Protein AF-A2FGH6-F1 (afdb_monomer)

Mean predicted aligned error: 5.06 Å

Organism: Trichomonas vaginalis (strain ATCC PRA-98 / G3) (NCBI:txid412133)

Sequence (377 aa):
MPTLTSITFSKGSKLSSLEFNAFIWDNLIEFTIPESISTLSGVAFCSNTNMQNIHVDPMNQYLWDDTKAVYNKDKTIIYYCASACGESYTILDTVTMINQGCFIHSNLKNIIIPPSVTSIGSYAFYYCRKLKQINLPPNITVLRKLAFHGSGLTSIEIPNKVTILEVGVFQNCNNLINIVLPENISDIGGNALPSIPNLNLTLSSKSLYIDKQLIIYANNNKTISQFLGQDYDIVIPYAVTRIRMQAFLNKIKISSVTFDGDSQLQYIEYGAFSGCTNLSKFSFGNHIIEIGTSAFENAILNSEIAFPATLTKISNTAFKNCKKIPSISFSSSSSLQILDSAFENCISITSIIFITNTETTLGSSCFSNLKLFKTSE

Structure (mmCIF, N/CA/C/O backbone):
data_AF-A2FGH6-F1
#
_entry.id   AF-A2FGH6-F1
#
loop_
_atom_site.group_PDB
_atom_site.id
_atom_site.type_symbol
_atom_site.label_atom_id
_atom_site.label_alt_id
_atom_site.label_comp_id
_atom_site.label_asym_id
_atom_site.label_entity_id
_atom_site.label_seq_id
_atom_site.pdbx_PDB_ins_code
_atom_site.Cartn_x
_atom_site.Cartn_y
_atom_site.Cartn_z
_atom_site.occupancy
_atom_site.B_iso_or_equiv
_atom_site.auth_seq_id
_atom_site.auth_comp_id
_atom_site.auth_asym_id
_atom_site.auth_atom_id
_atom_site.pdbx_PDB_model_num
ATOM 1 N N . MET A 1 1 ? 18.444 4.161 24.854 1.00 53.09 1 MET A N 1
ATOM 2 C CA . MET A 1 1 ? 17.118 3.550 25.083 1.00 53.09 1 MET A CA 1
ATOM 3 C C . MET A 1 1 ? 16.123 4.679 25.267 1.00 53.09 1 MET A C 1
ATOM 5 O O . MET A 1 1 ? 16.509 5.636 25.929 1.00 53.09 1 MET A O 1
ATOM 9 N N . PRO A 1 2 ? 14.913 4.615 24.693 1.00 66.25 2 PRO A N 1
ATOM 10 C CA . PRO A 1 2 ? 13.856 5.559 25.043 1.00 66.25 2 PRO A CA 1
ATOM 11 C C . PRO A 1 2 ? 13.523 5.407 26.533 1.00 66.25 2 PRO A C 1
ATOM 13 O O . PRO A 1 2 ? 13.260 4.302 27.006 1.00 66.25 2 PRO A O 1
ATOM 16 N N . THR A 1 3 ? 13.623 6.502 27.286 1.00 79.06 3 THR A N 1
ATOM 17 C CA . THR A 1 3 ? 13.427 6.530 28.747 1.00 79.06 3 THR A CA 1
ATOM 18 C C . THR A 1 3 ? 12.118 7.191 29.160 1.00 79.06 3 THR A C 1
ATOM 20 O O . THR A 1 3 ? 11.756 7.125 30.330 1.00 79.06 3 THR A O 1
ATOM 23 N N . LEU A 1 4 ? 11.415 7.841 28.230 1.00 82.88 4 LEU A N 1
ATOM 24 C CA . LEU A 1 4 ? 10.173 8.543 28.517 1.00 82.88 4 LEU A CA 1
ATOM 25 C C . LEU A 1 4 ? 9.034 7.536 28.708 1.00 82.88 4 LEU A C 1
ATOM 27 O O . LEU A 1 4 ? 8.682 6.812 27.779 1.00 82.88 4 LEU A O 1
ATOM 31 N N . THR A 1 5 ? 8.488 7.485 29.923 1.00 82.69 5 THR A N 1
ATOM 32 C CA . THR A 1 5 ? 7.446 6.524 30.326 1.00 82.69 5 THR A CA 1
ATOM 33 C C . THR A 1 5 ? 6.085 7.165 30.585 1.00 82.69 5 THR A C 1
ATOM 35 O O . THR A 1 5 ? 5.079 6.460 30.553 1.00 82.69 5 THR A O 1
ATOM 38 N N . SER A 1 6 ? 6.025 8.475 30.828 1.00 81.31 6 SER A N 1
ATOM 39 C CA . SER A 1 6 ? 4.778 9.205 31.079 1.00 81.31 6 SER A CA 1
ATOM 40 C C . SER A 1 6 ? 4.897 10.672 30.679 1.00 81.31 6 SER A C 1
ATOM 42 O O . SER A 1 6 ? 5.952 11.280 30.876 1.00 81.31 6 SER A O 1
ATOM 44 N N . ILE A 1 7 ? 3.802 11.254 30.192 1.00 83.00 7 ILE A N 1
ATOM 45 C CA . ILE A 1 7 ? 3.682 12.689 29.909 1.00 83.00 7 ILE A CA 1
ATOM 46 C C . ILE A 1 7 ? 2.367 13.191 30.499 1.00 83.00 7 ILE A C 1
ATOM 48 O O . ILE A 1 7 ? 1.303 12.632 30.227 1.00 83.00 7 ILE A O 1
ATOM 52 N N . THR A 1 8 ? 2.457 14.286 31.251 1.00 79.50 8 THR A N 1
ATOM 53 C CA . THR A 1 8 ? 1.306 14.991 31.817 1.00 79.50 8 THR A CA 1
ATOM 54 C C . THR A 1 8 ? 1.429 16.470 31.489 1.00 79.50 8 THR A C 1
ATOM 56 O O . THR A 1 8 ? 2.475 17.080 31.712 1.00 79.50 8 THR A O 1
ATOM 59 N N . PHE A 1 9 ? 0.358 17.060 30.970 1.00 82.50 9 PHE A N 1
ATOM 60 C CA . PHE A 1 9 ? 0.286 18.493 30.704 1.00 82.50 9 PHE A CA 1
ATOM 61 C C . PHE A 1 9 ? -0.337 19.214 31.899 1.00 82.50 9 PHE A C 1
ATOM 63 O O . PHE A 1 9 ? -1.269 18.708 32.520 1.00 82.50 9 PHE A O 1
ATOM 70 N N . SER A 1 10 ? 0.168 20.403 32.228 1.00 80.88 10 SER A N 1
ATOM 71 C CA . SER A 1 10 ? -0.438 21.240 33.262 1.00 80.88 10 SER A CA 1
ATOM 72 C C . SER A 1 10 ? -1.794 21.793 32.810 1.00 80.88 10 SER A C 1
ATOM 74 O O . SER A 1 10 ? -2.047 21.992 31.618 1.00 80.88 10 SER A O 1
ATOM 76 N N . LYS A 1 11 ? -2.662 22.084 33.785 1.00 81.31 11 LYS A N 1
ATOM 77 C CA . LYS A 1 11 ? -3.951 22.748 33.558 1.00 81.31 11 LYS A CA 1
ATOM 78 C C . LYS A 1 11 ? -3.754 24.070 32.801 1.00 81.31 11 LYS A C 1
ATOM 80 O O . LYS A 1 11 ? -2.843 24.831 33.135 1.00 81.31 11 LYS A O 1
ATOM 85 N N . GLY A 1 12 ? -4.593 24.351 31.802 1.00 79.19 12 GLY A N 1
ATOM 86 C CA . GLY A 1 12 ? -4.446 25.515 30.923 1.00 79.19 12 GLY A CA 1
ATOM 87 C C . GLY A 1 12 ? -3.444 25.335 29.774 1.00 79.19 12 GLY A C 1
ATOM 88 O O . GLY A 1 12 ? -3.091 26.319 29.118 1.00 79.19 12 GLY A O 1
ATOM 89 N N . SER A 1 13 ? -2.964 24.109 29.519 1.00 83.06 13 SER A N 1
ATOM 90 C CA . SER A 1 13 ? -2.107 23.804 28.366 1.00 83.06 13 SER A CA 1
ATOM 91 C C . SER A 1 13 ? -2.770 24.210 27.045 1.00 83.06 13 SER A C 1
ATOM 93 O O . SER A 1 13 ? -3.921 23.872 26.768 1.00 83.06 13 SER A O 1
ATOM 95 N N . LYS A 1 14 ? -2.009 24.896 26.184 1.00 82.56 14 LYS A N 1
ATOM 96 C CA . LYS A 1 14 ? -2.458 25.359 24.859 1.00 82.56 14 LYS A CA 1
ATOM 97 C C . LYS A 1 14 ? -2.180 24.359 23.730 1.00 82.56 14 LYS A C 1
ATOM 99 O O . LYS A 1 14 ? -2.175 24.752 22.566 1.00 82.56 14 LYS A O 1
ATOM 104 N N . LEU A 1 15 ? -1.898 23.096 24.054 1.00 81.25 15 LEU A N 1
ATOM 105 C CA . LEU A 1 15 ? -1.662 22.064 23.047 1.00 81.25 15 LEU A CA 1
ATOM 106 C C . LEU A 1 15 ? -2.934 21.842 22.211 1.00 81.25 15 LEU A C 1
ATOM 108 O O . LEU A 1 15 ? -3.929 21.335 22.713 1.00 81.25 15 LEU A O 1
ATOM 112 N N . SER A 1 16 ? -2.904 22.229 20.938 1.00 77.38 16 SER A N 1
ATOM 113 C CA . SER A 1 16 ? -4.087 22.205 20.067 1.00 77.38 16 SER A CA 1
ATOM 114 C C . SER A 1 16 ? -4.205 20.954 19.202 1.00 77.38 16 SER A C 1
ATOM 116 O O . SER A 1 16 ? -5.299 20.637 18.741 1.00 77.38 16 SER A O 1
ATOM 118 N N . SER A 1 17 ? -3.102 20.242 18.961 1.00 74.50 17 SER A N 1
ATOM 119 C CA . SER A 1 17 ? -3.110 19.020 18.163 1.00 74.50 17 SER A CA 1
ATOM 120 C C . SER A 1 17 ? -2.019 18.040 18.596 1.00 74.50 17 SER A C 1
ATOM 122 O O . SER A 1 17 ? -0.959 18.419 19.094 1.00 74.50 17 SER A O 1
ATOM 124 N N . LEU A 1 18 ? -2.312 16.752 18.410 1.00 80.06 18 LEU A N 1
ATOM 125 C CA . LEU A 1 18 ? -1.347 15.658 18.452 1.00 80.06 18 LEU A CA 1
ATOM 126 C C . LEU A 1 18 ? -1.250 15.078 17.043 1.00 80.06 18 LEU A C 1
ATOM 128 O O . LEU A 1 18 ? -2.056 14.237 16.638 1.00 80.06 18 LEU A O 1
ATOM 132 N N . GLU A 1 19 ? -0.302 15.614 16.282 1.00 73.19 19 GLU A N 1
ATOM 133 C CA . GLU A 1 19 ? -0.106 15.284 14.872 1.00 73.19 19 GLU A CA 1
ATOM 134 C C . GLU A 1 19 ? 0.919 14.160 14.677 1.00 73.19 19 GLU A C 1
ATOM 136 O O . GLU A 1 19 ? 1.386 13.512 15.617 1.00 73.19 19 GLU A O 1
ATOM 141 N N . PHE A 1 20 ? 1.208 13.874 13.411 1.00 74.50 20 PHE A N 1
ATOM 142 C CA . PHE A 1 20 ? 1.949 12.704 12.967 1.00 74.50 20 PHE A CA 1
ATOM 143 C C . PHE A 1 20 ? 3.294 12.541 13.702 1.00 74.50 20 PHE A C 1
ATOM 145 O O . PHE A 1 20 ? 4.128 13.442 13.685 1.00 74.50 20 PHE A O 1
ATOM 152 N N . ASN A 1 21 ? 3.517 11.360 14.293 1.00 74.19 21 ASN A N 1
ATOM 153 C CA . ASN A 1 21 ? 4.770 10.941 14.939 1.00 74.19 21 ASN A CA 1
ATOM 154 C C . ASN A 1 21 ? 5.248 11.778 16.147 1.00 74.19 21 ASN A C 1
ATOM 156 O O . ASN A 1 21 ? 6.428 11.699 16.485 1.00 74.19 21 ASN A O 1
ATOM 160 N N . ALA A 1 22 ? 4.370 12.533 16.819 1.00 78.06 22 ALA A N 1
ATOM 161 C CA . ALA A 1 22 ? 4.748 13.378 17.961 1.00 78.06 22 ALA A CA 1
ATOM 162 C C . ALA A 1 22 ? 5.507 12.637 19.087 1.00 78.06 22 ALA A C 1
ATOM 164 O O . ALA A 1 22 ? 6.415 13.216 19.676 1.00 78.06 22 ALA A O 1
ATOM 165 N N . PHE A 1 23 ? 5.172 11.368 19.348 1.00 81.06 23 PHE A N 1
ATOM 166 C CA . PHE A 1 23 ? 5.801 10.522 20.374 1.00 81.06 23 PHE A CA 1
ATOM 167 C C . PHE A 1 23 ? 6.309 9.196 19.792 1.00 81.06 23 PHE A C 1
ATOM 169 O O . PHE A 1 23 ? 6.145 8.129 20.387 1.00 81.06 23 PHE A O 1
ATOM 176 N N . ILE A 1 24 ? 6.848 9.216 18.567 1.00 79.12 24 ILE A N 1
ATOM 177 C CA . ILE A 1 24 ? 7.335 7.995 17.916 1.00 79.12 24 ILE A CA 1
ATOM 178 C C . ILE A 1 24 ? 8.542 7.398 18.658 1.00 79.12 24 ILE A C 1
ATOM 180 O O . ILE A 1 24 ? 9.457 8.114 19.046 1.00 79.12 24 ILE A O 1
ATOM 184 N N . TRP A 1 25 ? 8.569 6.068 18.798 1.00 76.56 25 TRP A N 1
ATOM 185 C CA . TRP A 1 25 ? 9.659 5.304 19.442 1.00 76.56 25 TRP A CA 1
ATOM 186 C C . TRP A 1 25 ? 9.885 5.577 20.935 1.00 76.56 25 TRP A C 1
ATOM 188 O O . TRP A 1 25 ? 10.891 5.121 21.485 1.00 76.56 25 TRP A O 1
ATOM 198 N N . ASP A 1 26 ? 8.949 6.246 21.601 1.00 82.12 26 ASP A N 1
ATOM 199 C CA . ASP A 1 26 ? 8.957 6.357 23.054 1.00 82.12 26 ASP A CA 1
ATOM 200 C C . ASP A 1 26 ? 8.544 5.040 23.736 1.00 82.12 26 ASP A C 1
ATOM 202 O O . ASP A 1 26 ? 8.108 4.069 23.106 1.00 82.12 26 ASP A O 1
ATOM 206 N N . ASN A 1 27 ? 8.731 4.988 25.056 1.00 85.62 27 ASN A N 1
ATOM 207 C CA . ASN A 1 27 ? 8.396 3.837 25.889 1.00 85.62 27 ASN A CA 1
ATOM 208 C C . ASN A 1 27 ? 7.257 4.170 26.861 1.00 85.62 27 ASN A C 1
ATOM 210 O O . ASN A 1 27 ? 7.290 3.770 28.029 1.00 85.62 27 ASN A O 1
ATOM 214 N N . LEU A 1 28 ? 6.277 4.948 26.388 1.00 90.19 28 LEU A N 1
ATOM 215 C CA . LEU A 1 28 ? 5.174 5.413 27.218 1.00 90.19 28 LEU A CA 1
ATOM 216 C C . LEU A 1 28 ? 4.384 4.225 27.767 1.00 90.19 28 LEU A C 1
ATOM 218 O O . LEU A 1 28 ? 3.996 3.324 27.023 1.00 90.19 28 LEU A O 1
ATOM 222 N N . ILE A 1 29 ? 4.142 4.256 29.072 1.00 92.50 29 ILE A N 1
ATOM 223 C CA . ILE A 1 29 ? 3.276 3.330 29.806 1.00 92.50 29 ILE A CA 1
ATOM 224 C C . ILE A 1 29 ? 1.898 3.972 29.989 1.00 92.50 29 ILE A C 1
ATOM 226 O O . ILE A 1 29 ? 0.882 3.286 29.907 1.00 92.50 29 ILE A O 1
ATOM 230 N N . GLU A 1 30 ? 1.864 5.290 30.177 1.00 92.88 30 GLU A N 1
ATOM 231 C CA . GLU A 1 30 ? 0.652 6.073 30.397 1.00 92.88 30 GLU A CA 1
ATOM 232 C C . GLU A 1 30 ? 0.761 7.451 29.732 1.00 92.88 30 GLU A C 1
ATOM 234 O O . GLU A 1 30 ? 1.854 8.014 29.611 1.00 92.88 30 GLU A O 1
ATOM 239 N N . PHE A 1 31 ? -0.372 7.998 29.290 1.00 92.62 31 PHE A N 1
ATOM 240 C CA . PHE A 1 31 ? -0.453 9.339 28.714 1.00 92.62 31 PHE A CA 1
ATOM 241 C C . PHE A 1 31 ? -1.785 10.001 29.071 1.00 92.62 31 PHE A C 1
ATOM 243 O O . PHE A 1 31 ? -2.838 9.383 28.909 1.00 92.62 31 PHE A O 1
ATOM 250 N N . THR A 1 32 ? -1.747 11.270 29.485 1.00 93.00 32 THR A N 1
ATOM 251 C CA . THR A 1 32 ? -2.959 12.063 29.746 1.00 93.00 32 THR A CA 1
ATOM 252 C C . THR A 1 32 ? -3.140 13.135 28.679 1.00 93.00 32 THR A C 1
ATOM 254 O O . THR A 1 32 ? -2.320 14.043 28.532 1.00 93.00 32 THR A O 1
ATOM 257 N N . ILE A 1 33 ? -4.246 13.048 27.945 1.00 92.69 33 ILE A N 1
ATOM 258 C CA . ILE A 1 33 ? -4.660 14.011 26.928 1.00 92.69 33 ILE A CA 1
ATOM 259 C C . ILE A 1 33 ? -5.207 15.268 27.617 1.00 92.69 33 ILE A C 1
ATOM 261 O O . ILE A 1 33 ? -6.156 15.155 28.395 1.00 92.69 33 ILE A O 1
ATOM 265 N N . PRO A 1 34 ? -4.667 16.466 27.324 1.00 92.94 34 PRO A N 1
ATOM 266 C CA . PRO A 1 34 ? -5.112 17.701 27.963 1.00 92.94 34 PRO A CA 1
ATOM 267 C C . PRO A 1 34 ? -6.499 18.157 27.492 1.00 92.94 34 PRO A C 1
ATOM 269 O O . PRO A 1 34 ? -7.007 17.736 26.451 1.00 92.94 34 PRO A O 1
ATOM 272 N N . GLU A 1 35 ? -7.090 19.086 28.247 1.00 92.75 35 GLU A N 1
ATOM 273 C CA . GLU A 1 35 ? -8.432 19.647 28.019 1.00 92.75 35 GLU A CA 1
ATOM 274 C C . GLU A 1 35 ? -8.643 20.287 26.632 1.00 92.75 35 GLU A C 1
ATOM 276 O O . GLU A 1 35 ? -9.764 20.312 26.124 1.00 92.75 35 GLU A O 1
ATOM 281 N N . SER A 1 36 ? -7.572 20.790 26.013 1.00 91.38 36 SER A N 1
ATOM 282 C CA . SER A 1 36 ? -7.586 21.554 24.758 1.00 91.38 36 SER A CA 1
ATOM 283 C C . SER A 1 36 ? -7.594 20.699 23.488 1.00 91.38 36 SER A C 1
ATOM 285 O O . SER A 1 36 ? -7.905 21.213 22.412 1.00 91.38 36 SER A O 1
ATOM 287 N N . ILE A 1 37 ? -7.298 19.402 23.592 1.00 91.62 37 ILE A N 1
ATOM 288 C CA . ILE A 1 37 ? -7.253 18.500 22.438 1.00 91.62 37 ILE A CA 1
ATOM 289 C C . ILE A 1 37 ? -8.667 18.067 22.053 1.00 91.62 37 ILE A C 1
ATOM 291 O O . ILE A 1 37 ? -9.361 17.410 22.828 1.00 91.62 37 ILE A O 1
ATOM 295 N N . SER A 1 38 ? -9.072 18.397 20.827 1.00 90.38 38 SER A N 1
ATOM 296 C CA . SER A 1 38 ? -10.382 18.031 20.279 1.00 90.38 38 SER A CA 1
ATOM 297 C C . SER A 1 38 ? -10.363 16.774 19.411 1.00 90.38 38 SER A C 1
ATOM 299 O O . SER A 1 38 ? -11.385 16.109 19.260 1.00 90.38 38 SER A O 1
ATOM 301 N N . THR A 1 39 ? -9.206 16.435 18.841 1.00 86.69 39 THR A N 1
ATOM 302 C CA . THR A 1 39 ? -8.999 15.252 17.998 1.00 86.69 39 THR A CA 1
ATOM 303 C C . THR A 1 39 ? -7.572 14.740 18.157 1.00 86.69 39 THR A C 1
ATOM 305 O O . THR A 1 39 ? -6.676 15.480 18.558 1.00 86.69 39 THR A O 1
ATOM 308 N N . LEU A 1 40 ? -7.343 13.475 17.819 1.00 89.44 40 LEU A N 1
ATOM 309 C CA . LEU A 1 40 ? -6.005 12.891 17.777 1.00 89.44 40 LEU A CA 1
ATOM 310 C C . LEU A 1 40 ? -5.913 11.868 16.645 1.00 89.44 40 LEU A C 1
ATOM 312 O O . LEU A 1 40 ? -6.929 11.380 16.155 1.00 89.44 40 LEU A O 1
ATOM 316 N N . SER A 1 41 ? -4.699 11.522 16.236 1.00 90.00 41 SER A N 1
ATOM 317 C CA . SER A 1 41 ? -4.462 10.388 15.344 1.00 90.00 41 SER A CA 1
ATOM 318 C C . SER A 1 41 ? -3.586 9.372 16.058 1.00 90.00 41 SER A C 1
ATOM 320 O O . SER A 1 41 ? -2.578 9.745 16.657 1.00 90.00 41 SER A O 1
ATOM 322 N N . GLY A 1 42 ? -3.933 8.085 15.995 1.00 87.56 42 GLY A N 1
ATOM 323 C CA . GLY A 1 42 ? -3.182 7.045 16.703 1.00 87.56 42 GLY A CA 1
ATOM 324 C C . GLY A 1 42 ? -1.725 6.926 16.238 1.00 87.56 42 GLY A C 1
ATOM 325 O O . GLY A 1 42 ? -0.860 6.501 16.998 1.00 87.56 42 GLY A O 1
ATOM 326 N N . VAL A 1 43 ? -1.409 7.403 15.028 1.00 90.94 43 VAL A N 1
ATOM 327 C CA . VAL A 1 43 ? -0.024 7.509 14.527 1.00 90.94 43 VAL A CA 1
ATOM 328 C C . VAL A 1 43 ? 0.846 8.485 15.326 1.00 90.94 43 VAL A C 1
ATOM 330 O O . VAL A 1 43 ? 2.067 8.361 15.263 1.00 90.94 43 VAL A O 1
ATOM 333 N N . ALA A 1 44 ? 0.271 9.390 16.126 1.00 90.06 44 ALA A N 1
ATOM 334 C CA . ALA A 1 44 ? 1.035 10.195 17.086 1.00 90.06 44 ALA A CA 1
ATOM 335 C C . ALA A 1 44 ? 1.798 9.319 18.098 1.00 90.06 44 ALA A C 1
ATOM 337 O O . ALA A 1 44 ? 2.870 9.705 18.556 1.00 90.06 44 ALA A O 1
ATOM 338 N N . PHE A 1 45 ? 1.284 8.116 18.380 1.00 91.00 45 PHE A N 1
ATOM 339 C CA . PHE A 1 45 ? 1.859 7.141 19.309 1.00 91.00 45 PHE A CA 1
ATOM 340 C C . PHE A 1 45 ? 2.528 5.956 18.597 1.00 91.00 45 PHE A C 1
ATOM 342 O O . PHE A 1 45 ? 2.767 4.915 19.215 1.00 91.00 45 PHE A O 1
ATOM 349 N N . CYS A 1 46 ? 2.842 6.079 17.303 1.00 89.12 46 CYS A N 1
ATOM 350 C CA . CYS A 1 46 ? 3.470 5.006 16.536 1.00 89.12 46 CYS A CA 1
ATOM 351 C C . CYS A 1 46 ? 4.718 4.450 17.251 1.00 89.12 46 CYS A C 1
ATOM 353 O O . CYS A 1 46 ? 5.537 5.182 17.793 1.00 89.12 46 CYS A O 1
ATOM 355 N N . SER A 1 47 ? 4.882 3.129 17.234 1.00 88.69 47 SER A N 1
ATOM 356 C CA . SER A 1 47 ? 5.959 2.399 17.916 1.00 88.69 47 SER A CA 1
ATOM 357 C C . SER A 1 47 ? 6.004 2.487 19.454 1.00 88.69 47 SER A C 1
ATOM 359 O O . SER A 1 47 ? 6.920 1.909 20.032 1.00 88.69 47 SER A O 1
ATOM 361 N N . ASN A 1 48 ? 5.018 3.087 20.138 1.00 89.62 48 ASN A N 1
ATOM 362 C CA . ASN A 1 48 ? 4.854 2.894 21.586 1.00 89.62 48 ASN A CA 1
ATOM 363 C C . ASN A 1 48 ? 4.216 1.528 21.835 1.00 89.62 48 ASN A C 1
ATOM 365 O O . ASN A 1 48 ? 3.009 1.377 21.676 1.00 89.62 48 ASN A O 1
ATOM 369 N N . THR A 1 49 ? 4.992 0.517 22.217 1.00 92.06 49 THR A N 1
ATOM 370 C CA . THR A 1 49 ? 4.493 -0.868 22.367 1.00 92.06 49 THR A CA 1
ATOM 371 C C . THR A 1 49 ? 4.096 -1.252 23.794 1.00 92.06 49 THR A C 1
ATOM 373 O O . THR A 1 49 ? 3.656 -2.382 24.009 1.00 92.06 49 THR A O 1
ATOM 376 N N . ASN A 1 50 ? 4.285 -0.348 24.762 1.00 93.56 50 ASN A N 1
ATOM 377 C CA . ASN A 1 50 ? 4.129 -0.615 26.196 1.00 93.56 50 ASN A CA 1
ATOM 378 C C . ASN A 1 50 ? 3.047 0.239 26.876 1.00 93.56 50 ASN A C 1
ATOM 380 O O . ASN A 1 50 ? 2.912 0.168 28.095 1.00 93.56 50 ASN A O 1
ATOM 384 N N . MET A 1 51 ? 2.263 1.008 26.111 1.00 94.44 51 MET A N 1
ATOM 385 C CA . MET A 1 51 ? 1.251 1.903 26.671 1.00 94.44 51 MET A CA 1
ATOM 386 C C . MET A 1 51 ? 0.081 1.085 27.207 1.00 94.44 51 MET A C 1
ATOM 388 O O . MET A 1 51 ? -0.616 0.430 26.438 1.00 94.44 51 MET A O 1
ATOM 392 N N . GLN A 1 52 ? -0.118 1.098 28.518 1.00 95.38 52 GLN A N 1
ATOM 393 C CA . GLN A 1 52 ? -1.158 0.336 29.209 1.00 95.38 52 GLN A CA 1
ATOM 394 C C . GLN A 1 52 ? -2.430 1.163 29.364 1.00 95.38 52 GLN A C 1
ATOM 396 O O . GLN A 1 52 ? -3.521 0.652 29.103 1.00 95.38 52 GLN A O 1
ATOM 401 N N . ASN A 1 53 ? -2.261 2.440 29.716 1.00 94.75 53 ASN A N 1
ATOM 402 C CA . ASN A 1 53 ? -3.351 3.360 29.999 1.00 94.75 53 ASN A CA 1
ATOM 403 C C . ASN A 1 53 ? -3.259 4.600 29.113 1.00 94.75 53 ASN A C 1
ATOM 405 O O . ASN A 1 53 ? -2.170 5.087 28.792 1.00 94.75 53 ASN A O 1
ATOM 409 N N . ILE A 1 54 ? -4.415 5.139 28.756 1.00 94.69 54 ILE A N 1
ATOM 410 C CA . ILE A 1 54 ? -4.532 6.476 28.193 1.00 94.69 54 ILE A CA 1
ATOM 411 C C . ILE A 1 54 ? -5.740 7.160 28.818 1.00 94.69 54 ILE A C 1
ATOM 413 O O . ILE A 1 54 ? -6.830 6.595 28.866 1.00 94.69 54 ILE A O 1
ATOM 417 N N . HIS A 1 55 ? -5.520 8.376 29.298 1.00 95.25 55 HIS A N 1
ATOM 418 C CA . HIS A 1 55 ? -6.509 9.155 30.021 1.00 95.25 55 HIS A CA 1
ATOM 419 C C . HIS A 1 55 ? -6.836 10.435 29.273 1.00 95.25 55 HIS A C 1
ATOM 421 O O . HIS A 1 55 ? -5.985 11.012 28.595 1.00 95.25 55 HIS A O 1
ATOM 427 N N . VAL A 1 56 ? -8.062 10.908 29.423 1.00 95.25 56 VAL A N 1
ATOM 428 C CA . VAL A 1 56 ? -8.503 12.222 28.978 1.00 95.25 56 VAL A CA 1
ATOM 429 C C . VAL A 1 56 ? -8.744 13.077 30.214 1.00 95.25 56 VAL A C 1
ATOM 431 O O . VAL A 1 56 ? -9.386 12.643 31.170 1.00 95.25 56 VAL A O 1
ATOM 434 N N . ASP A 1 57 ? -8.225 14.306 30.204 1.00 93.94 57 ASP A N 1
ATOM 435 C CA . ASP A 1 57 ? -8.477 15.267 31.275 1.00 93.94 57 ASP A CA 1
ATOM 436 C C . ASP A 1 57 ? -9.999 15.425 31.500 1.00 93.94 57 ASP A C 1
ATOM 438 O O . ASP A 1 57 ? -10.734 15.635 30.528 1.00 93.94 57 ASP A O 1
ATOM 442 N N . PRO A 1 58 ? -10.503 15.358 32.748 1.00 92.75 58 PRO A N 1
ATOM 443 C CA . PRO A 1 58 ? -11.931 15.501 33.037 1.00 92.75 58 PRO A CA 1
ATOM 444 C C . PRO A 1 58 ? -12.567 16.796 32.509 1.00 92.75 58 PRO A C 1
ATOM 446 O O . PRO A 1 58 ? -13.778 16.832 32.284 1.00 92.75 58 PRO A O 1
ATOM 449 N N . MET A 1 59 ? -11.776 17.857 32.308 1.00 92.75 59 MET A N 1
ATOM 450 C CA . MET A 1 59 ? -12.225 19.132 31.742 1.00 92.75 59 MET A CA 1
ATOM 451 C C . MET A 1 59 ? -12.265 19.142 30.206 1.00 92.75 59 MET A C 1
ATOM 453 O O . MET A 1 59 ? -12.801 20.085 29.620 1.00 92.75 59 MET A O 1
ATOM 457 N N . ASN A 1 60 ? -11.755 18.106 29.533 1.00 94.12 60 ASN A N 1
ATOM 458 C CA . ASN A 1 60 ? -11.834 17.991 28.081 1.00 94.12 60 ASN A CA 1
ATOM 459 C C . ASN A 1 60 ? -13.303 17.875 27.634 1.00 94.12 60 ASN A C 1
ATOM 461 O O . ASN A 1 60 ? -14.031 16.968 28.049 1.00 94.12 60 ASN A O 1
ATOM 465 N N . GLN A 1 61 ? -13.743 18.788 26.768 1.00 94.94 61 GLN A N 1
ATOM 466 C CA . GLN A 1 61 ? -15.134 18.865 26.302 1.00 94.94 61 GLN A CA 1
ATOM 467 C C . GLN A 1 61 ? -15.418 18.014 25.056 1.00 94.94 61 GLN A C 1
ATOM 469 O O . GLN A 1 61 ? -16.578 17.822 24.707 1.00 94.94 61 GLN A O 1
ATOM 474 N N . TYR A 1 62 ? -14.388 17.467 24.408 1.00 95.25 62 TYR A N 1
ATOM 475 C CA . TYR A 1 62 ? -14.488 16.801 23.104 1.00 95.25 62 TYR A CA 1
ATOM 476 C C . TYR A 1 62 ? -14.298 15.288 23.186 1.00 95.25 62 TYR A C 1
ATOM 478 O O . TYR A 1 62 ? -14.936 14.535 22.446 1.00 95.25 62 TYR A O 1
ATOM 486 N N . LEU A 1 63 ? -13.432 14.847 24.096 1.00 96.56 63 LEU A N 1
ATOM 487 C CA . LEU A 1 63 ? -12.973 13.471 24.197 1.00 96.56 63 LEU A CA 1
ATOM 488 C C . LEU A 1 63 ? -13.400 12.822 25.512 1.00 96.56 63 LEU A C 1
ATOM 490 O O . LEU A 1 63 ? -13.706 13.481 26.509 1.00 96.56 63 LEU A O 1
ATOM 494 N N . TRP A 1 64 ? -13.434 11.500 25.502 1.00 97.38 64 TRP A N 1
ATOM 495 C CA . TRP A 1 64 ? -13.708 10.659 26.658 1.00 97.38 64 TRP A CA 1
ATOM 496 C C . TRP A 1 64 ? -12.867 9.391 26.548 1.00 97.38 64 TRP A C 1
ATOM 498 O O . TRP A 1 64 ? -12.707 8.877 25.444 1.00 97.38 64 TRP A O 1
ATOM 508 N N . ASP A 1 65 ? -12.349 8.876 27.656 1.00 97.69 65 ASP A N 1
ATOM 509 C CA . ASP A 1 65 ? -11.657 7.589 27.690 1.00 97.69 65 ASP A CA 1
ATOM 510 C C . ASP A 1 65 ? -12.347 6.570 28.597 1.00 97.69 65 ASP A C 1
ATOM 512 O O . ASP A 1 65 ? -13.075 6.916 29.527 1.00 97.69 65 ASP A O 1
ATOM 516 N N . ASP A 1 66 ? -12.069 5.297 28.332 1.00 96.94 66 ASP A N 1
ATOM 517 C CA . ASP A 1 66 ? -12.394 4.173 29.212 1.00 96.94 66 ASP A CA 1
ATOM 518 C C . ASP A 1 66 ? -11.147 3.633 29.940 1.00 96.94 66 ASP A C 1
ATOM 520 O O . ASP A 1 66 ? -11.086 2.445 30.265 1.00 96.94 66 ASP A O 1
ATOM 524 N N . THR A 1 67 ? -10.132 4.482 30.163 1.00 93.81 67 THR A N 1
ATOM 525 C CA . THR A 1 67 ? -8.763 4.151 30.615 1.00 93.81 67 THR A CA 1
ATOM 526 C C . THR A 1 67 ? -7.891 3.427 29.585 1.00 93.81 67 THR A C 1
ATOM 528 O O . THR A 1 67 ? -6.664 3.509 29.650 1.00 93.81 67 THR A O 1
ATOM 531 N N . LYS A 1 68 ? -8.478 2.723 28.613 1.00 97.12 68 LYS A N 1
ATOM 532 C CA . LYS A 1 68 ? -7.735 1.941 27.610 1.00 97.12 68 LYS A CA 1
ATOM 533 C C . LYS A 1 68 ? -7.763 2.570 26.232 1.00 97.12 68 LYS A C 1
ATOM 535 O O . LYS A 1 68 ? -6.836 2.364 25.450 1.00 97.12 68 LYS A O 1
ATOM 540 N N . ALA A 1 69 ? -8.824 3.283 25.902 1.00 98.00 69 ALA A N 1
ATOM 541 C CA . ALA A 1 69 ? -9.019 3.904 24.615 1.00 98.00 69 ALA A CA 1
ATOM 542 C C . ALA A 1 69 ? -9.746 5.234 24.740 1.00 98.00 69 ALA A C 1
ATOM 544 O O . ALA A 1 69 ? -10.485 5.483 25.688 1.00 98.00 69 ALA A O 1
ATOM 545 N N . VAL A 1 70 ? -9.543 6.064 23.727 1.00 97.94 70 VAL A N 1
ATOM 546 C CA . VAL A 1 70 ? -10.053 7.424 23.631 1.00 97.94 70 VAL A CA 1
ATOM 547 C C . VAL A 1 70 ? -11.087 7.494 22.526 1.00 97.94 70 VAL A C 1
ATOM 549 O O . VAL A 1 70 ? -10.859 7.041 21.403 1.00 97.94 70 VAL A O 1
ATOM 552 N N . TYR A 1 71 ? -12.202 8.126 22.844 1.00 98.25 71 TYR A N 1
ATOM 553 C CA . TYR A 1 71 ? -13.369 8.323 22.006 1.00 98.25 71 TYR A CA 1
ATOM 554 C C . TYR A 1 71 ? -13.717 9.811 21.926 1.00 98.25 71 TYR A C 1
ATOM 556 O O . TYR A 1 71 ? -13.265 10.603 22.754 1.00 98.25 71 TYR A O 1
ATOM 564 N N . ASN A 1 72 ? -14.569 10.203 20.976 1.00 97.44 72 ASN A N 1
ATOM 565 C CA . ASN A 1 72 ? -15.329 11.449 21.136 1.00 97.44 72 ASN A CA 1
ATOM 566 C C . ASN A 1 72 ? -16.385 11.307 22.253 1.00 97.44 72 ASN A C 1
ATOM 568 O O . ASN A 1 72 ? -16.751 10.191 22.627 1.00 97.44 72 ASN A O 1
ATOM 572 N N . LYS A 1 73 ? -16.919 12.426 22.765 1.00 96.19 73 LYS A N 1
ATOM 573 C CA . LYS A 1 73 ? -17.957 12.421 23.821 1.00 96.19 73 LYS A CA 1
ATOM 574 C C . LYS A 1 73 ? -19.179 11.563 23.488 1.00 96.19 73 LYS A C 1
ATOM 576 O O . LYS A 1 73 ? -19.674 10.864 24.369 1.00 96.19 73 LYS A O 1
ATOM 581 N N . ASP A 1 74 ? -19.613 11.576 22.230 1.00 97.19 74 ASP A N 1
ATOM 582 C CA . ASP A 1 74 ? -20.768 10.795 21.768 1.00 97.19 74 ASP A CA 1
ATOM 583 C C . ASP A 1 74 ? -20.442 9.309 21.548 1.00 97.19 74 ASP A C 1
ATOM 585 O O . ASP A 1 74 ? -21.334 8.515 21.252 1.00 97.19 74 ASP A O 1
ATOM 589 N N . LYS A 1 75 ? -19.167 8.916 21.687 1.00 98.06 75 LYS A N 1
ATOM 590 C CA . LYS A 1 75 ? -18.674 7.537 21.541 1.00 98.06 75 LYS A CA 1
ATOM 591 C C . LYS A 1 75 ? -18.984 6.928 20.171 1.00 98.06 75 LYS A C 1
ATOM 593 O O . LYS A 1 75 ? -19.154 5.717 20.038 1.00 98.06 75 LYS A O 1
ATOM 598 N N . THR A 1 76 ? -19.046 7.768 19.143 1.00 98.50 76 THR A N 1
ATOM 599 C CA . THR A 1 76 ? -19.264 7.374 17.746 1.00 98.50 76 THR A CA 1
ATOM 600 C C . THR A 1 76 ? -17.959 7.201 16.970 1.00 98.50 76 THR A C 1
ATOM 602 O O . THR A 1 76 ? -17.960 6.577 15.907 1.00 98.50 76 THR A O 1
ATOM 605 N N . ILE A 1 77 ? -16.841 7.700 17.499 1.00 98.38 77 ILE A N 1
ATOM 606 C CA . ILE A 1 77 ? -15.497 7.564 16.934 1.00 98.38 77 ILE A CA 1
ATOM 607 C C . ILE A 1 77 ? -14.566 7.070 18.036 1.00 98.38 77 ILE A C 1
ATOM 609 O O . ILE A 1 77 ? -14.509 7.678 19.104 1.00 98.38 77 ILE A O 1
ATOM 613 N N . ILE A 1 78 ? -13.811 6.009 17.757 1.00 98.44 78 ILE A N 1
ATOM 614 C CA . ILE A 1 78 ? -12.656 5.613 18.567 1.00 98.44 78 ILE A CA 1
ATOM 615 C C . ILE A 1 78 ? -11.384 6.126 17.889 1.00 98.44 78 ILE A C 1
ATOM 617 O O . ILE A 1 78 ? -11.139 5.878 16.704 1.00 98.44 78 ILE A O 1
ATOM 621 N N . TYR A 1 79 ? -10.600 6.900 18.630 1.00 96.88 79 TYR A N 1
ATOM 622 C CA . TYR A 1 79 ? -9.431 7.596 18.114 1.00 96.88 79 TYR A CA 1
ATOM 623 C C . TYR A 1 79 ? -8.138 6.806 18.298 1.00 96.88 79 TYR A C 1
ATOM 625 O O . TYR A 1 79 ? -7.312 6.755 17.386 1.00 96.88 79 TYR A O 1
ATOM 633 N N . TYR A 1 80 ? -7.954 6.215 19.477 1.00 96.88 80 TYR A N 1
ATOM 634 C CA . TYR A 1 80 ? -6.764 5.448 19.819 1.00 96.88 80 TYR A CA 1
ATOM 635 C C . TYR A 1 80 ? -7.041 4.512 20.988 1.00 96.88 80 TYR A C 1
ATOM 637 O O . TYR A 1 80 ? -7.787 4.865 21.895 1.00 96.88 80 TYR A O 1
ATOM 645 N N . CYS A 1 81 ? -6.405 3.348 20.977 1.00 97.75 81 CYS A N 1
ATOM 646 C CA . CYS A 1 81 ? -6.391 2.382 22.058 1.00 97.75 81 CYS A CA 1
ATOM 647 C C . CYS A 1 81 ? -4.938 2.080 22.436 1.00 97.75 81 CYS A C 1
ATOM 649 O O . CYS A 1 81 ? -4.107 1.799 21.571 1.00 97.75 81 CYS A O 1
ATOM 651 N N . ALA A 1 82 ? -4.644 2.131 23.732 1.00 97.06 82 ALA A N 1
ATOM 652 C CA . ALA A 1 82 ? -3.326 1.882 24.286 1.00 97.06 82 ALA A CA 1
ATOM 653 C C . ALA A 1 82 ? -2.792 0.508 23.830 1.00 97.06 82 ALA A C 1
ATOM 655 O O . ALA A 1 82 ? -3.478 -0.516 23.894 1.00 97.06 82 ALA A O 1
ATOM 656 N N . SER A 1 83 ? -1.559 0.477 23.322 1.00 95.94 83 SER A N 1
ATOM 657 C CA . SER A 1 83 ? -1.002 -0.690 22.625 1.00 95.94 83 SER A CA 1
ATOM 658 C C . SER A 1 83 ? -0.813 -1.929 23.508 1.00 95.94 83 SER A C 1
ATOM 660 O O . SER A 1 83 ? -0.760 -3.049 23.003 1.00 95.94 83 SER A O 1
ATOM 662 N N . ALA A 1 84 ? -0.745 -1.763 24.823 1.00 96.38 84 ALA A N 1
ATOM 663 C CA . ALA A 1 84 ? -0.645 -2.808 25.835 1.00 96.38 84 ALA A CA 1
ATOM 664 C C . ALA A 1 84 ? -1.864 -2.825 26.784 1.00 96.38 84 ALA A C 1
ATOM 666 O O . ALA A 1 84 ? -1.745 -3.246 27.932 1.00 96.38 84 ALA A O 1
ATOM 667 N N . CYS A 1 85 ? -3.051 -2.433 26.302 1.00 95.06 85 CYS A N 1
ATOM 668 C CA . CYS A 1 85 ? -4.302 -2.394 27.080 1.00 95.06 85 CYS A CA 1
ATOM 669 C C . CYS A 1 85 ? -4.872 -3.771 27.503 1.00 95.06 85 CYS A C 1
ATOM 671 O O . CYS A 1 85 ? -5.903 -3.853 28.186 1.00 95.06 85 CYS A O 1
ATOM 673 N N . GLY A 1 86 ? -4.234 -4.866 27.081 1.00 95.25 86 GLY A N 1
ATOM 674 C CA . GLY A 1 86 ? -4.610 -6.245 27.392 1.00 95.25 86 GLY A CA 1
ATOM 675 C C . GLY A 1 86 ? -4.491 -7.184 26.191 1.00 95.25 86 GLY A C 1
ATOM 676 O O . GLY A 1 86 ? -3.924 -6.836 25.157 1.00 95.25 86 GLY A O 1
ATOM 677 N N . GLU A 1 87 ? -5.031 -8.398 26.332 1.00 96.38 87 GLU A N 1
ATOM 678 C CA . GLU A 1 87 ? -5.072 -9.387 25.242 1.00 96.38 87 GLU A CA 1
ATOM 679 C C . GLU A 1 87 ? -6.322 -9.270 24.356 1.00 96.38 87 GLU A C 1
ATOM 681 O O . GLU A 1 87 ? -6.320 -9.761 23.226 1.00 96.38 87 GLU A O 1
ATOM 686 N N . SER A 1 88 ? -7.382 -8.627 24.851 1.00 97.94 88 SER A N 1
ATOM 687 C CA . SER A 1 88 ? -8.649 -8.447 24.142 1.00 97.94 88 SER A CA 1
ATOM 688 C C . SER A 1 88 ? -9.261 -7.072 24.391 1.00 97.94 88 SER A C 1
ATOM 690 O O . SER A 1 88 ? -9.119 -6.524 25.486 1.00 97.94 88 SER A O 1
ATOM 692 N N . TYR A 1 89 ? -9.988 -6.555 23.401 1.00 98.38 89 TYR A N 1
ATOM 693 C CA . TYR A 1 89 ? -10.723 -5.295 23.504 1.00 98.38 89 TYR A CA 1
ATOM 694 C C . TYR A 1 89 ? -12.054 -5.366 22.742 1.00 98.38 89 TYR A C 1
ATOM 696 O O . TYR A 1 89 ? -12.119 -5.942 21.655 1.00 98.38 89 TYR A O 1
ATOM 704 N N . THR A 1 90 ? -13.102 -4.767 23.305 1.00 98.50 90 THR A N 1
ATOM 705 C CA . THR A 1 90 ? -14.431 -4.671 22.687 1.00 98.50 90 THR A CA 1
ATOM 706 C C . THR A 1 90 ? -14.733 -3.206 22.433 1.00 98.50 90 THR A C 1
ATOM 708 O O . THR A 1 90 ? -14.798 -2.421 23.375 1.00 98.50 90 THR A O 1
ATOM 711 N N . ILE A 1 91 ? -14.902 -2.840 21.165 1.00 98.69 91 ILE A N 1
ATOM 712 C CA . ILE A 1 91 ? -15.288 -1.481 20.786 1.00 98.69 91 ILE A CA 1
ATOM 713 C C . ILE A 1 91 ? -16.776 -1.283 21.110 1.00 98.69 91 ILE A C 1
ATOM 715 O O . ILE A 1 91 ? -17.584 -2.175 20.863 1.00 98.69 91 ILE A O 1
ATOM 719 N N . LEU A 1 92 ? -17.134 -0.113 21.645 1.00 98.62 92 LEU A N 1
ATOM 720 C CA . LEU A 1 92 ? -18.515 0.230 21.999 1.00 98.62 92 LEU A CA 1
ATOM 721 C C . LEU A 1 92 ? -19.458 0.196 20.786 1.00 98.62 92 LEU A C 1
ATOM 723 O O . LEU A 1 92 ? -19.131 0.755 19.742 1.00 98.62 92 LEU A O 1
ATOM 727 N N . ASP A 1 93 ? -20.666 -0.355 20.953 1.00 98.38 93 ASP A N 1
ATOM 728 C CA . ASP A 1 93 ? -21.665 -0.527 19.879 1.00 98.38 93 ASP A CA 1
ATOM 729 C C . ASP A 1 93 ? -22.091 0.778 19.185 1.00 98.38 93 ASP A C 1
ATOM 731 O O . ASP A 1 93 ? -22.570 0.765 18.051 1.00 98.38 93 ASP A O 1
ATOM 735 N N . THR A 1 94 ? -21.896 1.923 19.838 1.00 98.50 94 THR A N 1
ATOM 736 C CA . THR A 1 94 ? -22.172 3.258 19.288 1.00 98.50 94 THR A CA 1
ATOM 737 C C . THR A 1 94 ? -21.158 3.702 18.231 1.00 98.50 94 THR A C 1
ATOM 739 O O . THR A 1 94 ? -21.420 4.657 17.497 1.00 98.50 94 THR A O 1
ATOM 742 N N . VAL A 1 95 ? -19.999 3.043 18.136 1.00 98.81 95 VAL A N 1
ATOM 743 C CA . VAL A 1 95 ? -18.911 3.459 17.247 1.00 98.81 95 VAL A CA 1
ATOM 744 C C . VAL A 1 95 ? -19.255 3.193 15.789 1.00 98.81 95 VAL A C 1
ATOM 746 O O . VAL A 1 95 ? -19.548 2.079 15.378 1.00 98.81 95 VAL A O 1
ATOM 749 N N . THR A 1 96 ? -19.113 4.233 14.977 1.00 98.69 96 THR A N 1
ATOM 750 C CA . THR A 1 96 ? -19.278 4.191 13.521 1.00 98.69 96 THR A CA 1
ATOM 751 C C . THR A 1 96 ? -17.946 4.302 12.778 1.00 98.69 96 THR A C 1
ATOM 753 O O . THR A 1 96 ? -17.857 3.916 11.610 1.00 98.69 96 THR A O 1
ATOM 756 N N . MET A 1 97 ? -16.886 4.775 13.444 1.00 98.56 97 MET A N 1
ATOM 757 C CA . MET A 1 97 ? -15.573 4.994 12.839 1.00 98.56 97 MET A CA 1
ATOM 758 C C . MET A 1 97 ? -14.423 4.572 13.759 1.00 98.56 97 MET A C 1
ATOM 760 O O . MET A 1 97 ? -14.319 5.030 14.896 1.00 98.56 97 MET A O 1
ATOM 764 N N . ILE A 1 98 ? -13.513 3.763 13.214 1.00 98.69 98 ILE A N 1
ATOM 765 C CA . ILE A 1 98 ? -12.184 3.502 13.781 1.00 98.69 98 ILE A CA 1
ATOM 766 C C . ILE A 1 98 ? -11.202 4.449 13.093 1.00 98.69 98 ILE A C 1
ATOM 768 O O . ILE A 1 98 ? -11.027 4.366 11.875 1.00 98.69 98 ILE A O 1
ATOM 772 N N . ASN A 1 99 ? -10.583 5.364 13.838 1.00 97.62 99 ASN A N 1
ATOM 773 C CA . ASN A 1 99 ? -9.726 6.393 13.248 1.00 97.62 99 ASN A CA 1
ATOM 774 C C . ASN A 1 99 ? -8.354 5.844 12.790 1.00 97.62 99 ASN A C 1
ATOM 776 O O . ASN A 1 99 ? -7.973 4.699 13.056 1.00 97.62 99 ASN A O 1
ATOM 780 N N . GLN A 1 100 ? -7.607 6.673 12.064 1.00 96.75 100 GLN A N 1
ATOM 781 C CA . GLN A 1 100 ? -6.253 6.420 11.604 1.00 96.75 100 GLN A CA 1
ATOM 782 C C . GLN A 1 100 ? -5.344 6.003 12.766 1.00 96.75 100 GLN A C 1
ATOM 784 O O . GLN A 1 100 ? -5.243 6.695 13.777 1.00 96.75 100 GLN A O 1
ATOM 789 N N . GLY A 1 101 ? -4.660 4.870 12.607 1.00 96.81 101 GLY A N 1
ATOM 790 C CA . GLY A 1 101 ? -3.715 4.368 13.605 1.00 96.81 101 GLY A CA 1
ATOM 791 C C . GLY A 1 101 ? -4.333 3.923 14.935 1.00 96.81 101 GLY A C 1
ATOM 792 O O . GLY A 1 101 ? -3.582 3.743 15.883 1.00 96.81 101 GLY A O 1
ATOM 793 N N . CYS A 1 102 ? -5.657 3.756 15.041 1.00 97.75 102 CYS A N 1
ATOM 794 C CA . CYS A 1 102 ? -6.335 3.546 16.328 1.00 97.75 102 CYS A CA 1
ATOM 795 C C . CYS A 1 102 ? -5.751 2.405 17.187 1.00 97.75 102 CYS A C 1
ATOM 797 O O . CYS A 1 102 ? -5.647 2.548 18.399 1.00 97.75 102 CYS A O 1
ATOM 799 N N . PHE A 1 103 ? -5.354 1.287 16.580 1.00 98.38 103 PHE A N 1
ATOM 800 C CA . PHE A 1 103 ? -4.771 0.119 17.252 1.00 98.38 103 PHE A CA 1
ATOM 801 C C . PHE A 1 103 ? -3.317 -0.133 16.828 1.00 98.38 103 PHE A C 1
ATOM 803 O O . PHE A 1 103 ? -2.830 -1.261 16.914 1.00 98.38 103 PHE A O 1
ATOM 810 N N . ILE A 1 104 ? -2.608 0.894 16.351 1.00 96.56 104 ILE A N 1
ATOM 811 C CA . ILE A 1 104 ? -1.228 0.768 15.871 1.00 96.56 104 ILE A CA 1
ATOM 812 C C . ILE A 1 104 ? -0.328 0.080 16.915 1.00 96.56 104 ILE A C 1
ATOM 814 O O . ILE A 1 104 ? -0.335 0.420 18.094 1.00 96.56 104 ILE A O 1
ATOM 818 N N . HIS A 1 105 ? 0.433 -0.930 16.487 1.00 96.75 105 HIS A N 1
ATOM 819 C CA . HIS A 1 105 ? 1.309 -1.759 17.327 1.00 96.75 105 HIS A CA 1
ATOM 820 C C . HIS A 1 105 ? 0.641 -2.463 18.519 1.00 96.75 105 HIS A C 1
ATOM 822 O O . HIS A 1 105 ? 1.336 -2.939 19.420 1.00 96.75 105 HIS A O 1
ATOM 828 N N . SER A 1 106 ? -0.686 -2.579 18.527 1.00 97.44 106 SER A N 1
ATOM 829 C CA . SER A 1 106 ? -1.393 -3.211 19.633 1.00 97.44 106 SER A CA 1
ATOM 830 C C . SER A 1 106 ? -0.993 -4.681 19.849 1.00 97.44 106 SER A C 1
ATOM 832 O O . SER A 1 106 ? -0.792 -5.455 18.905 1.00 97.44 106 SER A O 1
ATOM 834 N N . ASN A 1 107 ? -0.911 -5.069 21.123 1.00 96.81 107 ASN A N 1
ATOM 835 C CA . ASN A 1 107 ? -0.654 -6.419 21.616 1.00 96.81 107 ASN A CA 1
ATOM 836 C C . ASN A 1 107 ? -1.912 -7.300 21.672 1.00 96.81 107 ASN A C 1
ATOM 838 O O . ASN A 1 107 ? -1.819 -8.453 22.106 1.00 96.81 107 ASN A O 1
ATOM 842 N N . LEU A 1 108 ? -3.062 -6.780 21.235 1.00 98.19 108 LEU A N 1
ATOM 843 C CA . LEU A 1 108 ? -4.317 -7.517 21.201 1.00 98.19 108 LEU A CA 1
ATOM 844 C C . LEU A 1 108 ? -4.182 -8.811 20.388 1.00 98.19 108 LEU A C 1
ATOM 846 O O . LEU A 1 108 ? -3.651 -8.831 19.276 1.00 98.19 108 LEU A O 1
ATOM 850 N N . LYS A 1 109 ? -4.693 -9.898 20.964 1.00 98.50 109 LYS A N 1
ATOM 851 C CA . LYS A 1 109 ? -4.908 -11.183 20.290 1.00 98.50 109 LYS A CA 1
ATOM 852 C C . LYS A 1 109 ? -6.306 -11.260 19.685 1.00 98.50 109 LYS A C 1
ATOM 854 O O . LYS A 1 109 ? -6.468 -11.907 18.656 1.00 98.50 109 LYS A O 1
ATOM 859 N N . ASN A 1 110 ? -7.278 -10.599 20.319 1.00 97.88 110 ASN A N 1
ATOM 860 C CA . ASN A 1 110 ? -8.682 -10.582 19.920 1.00 97.88 110 ASN A CA 1
ATOM 861 C C . ASN A 1 110 ? -9.235 -9.153 19.956 1.00 97.88 110 ASN A C 1
ATOM 863 O O . ASN A 1 110 ? -8.924 -8.384 20.866 1.00 97.88 110 ASN A O 1
ATOM 867 N N . ILE A 1 111 ? -10.098 -8.811 19.005 1.00 98.44 111 ILE A N 1
ATOM 868 C CA . ILE A 1 111 ? -10.850 -7.557 19.016 1.00 98.44 111 ILE A CA 1
ATOM 869 C C . ILE A 1 111 ? -12.276 -7.803 18.528 1.00 98.44 111 ILE A C 1
ATOM 871 O O . ILE A 1 111 ? -12.479 -8.520 17.548 1.00 98.44 111 ILE A O 1
ATOM 875 N N . ILE A 1 112 ? -13.255 -7.210 19.210 1.00 98.50 112 ILE A N 1
ATOM 876 C CA . ILE A 1 112 ? -14.660 -7.228 18.796 1.00 98.50 112 ILE A CA 1
ATOM 877 C C . ILE A 1 112 ? -15.000 -5.851 18.225 1.00 98.50 112 ILE A C 1
ATOM 879 O O . ILE A 1 112 ? -14.936 -4.846 18.936 1.00 98.50 112 ILE A O 1
ATOM 883 N N . ILE A 1 113 ? -15.333 -5.818 16.932 1.00 98.69 113 ILE A N 1
ATOM 884 C CA . ILE A 1 113 ? -15.751 -4.613 16.207 1.00 98.69 113 ILE A CA 1
ATOM 885 C C . ILE A 1 113 ? -17.269 -4.682 15.994 1.00 98.69 113 ILE A C 1
ATOM 887 O O . ILE A 1 113 ? -17.740 -5.671 15.425 1.00 98.69 113 ILE A O 1
ATOM 891 N N . PRO A 1 114 ? -18.043 -3.665 16.410 1.00 98.44 114 PRO A N 1
ATOM 892 C CA . PRO A 1 114 ? -19.487 -3.694 16.262 1.00 98.44 114 PRO A CA 1
ATOM 893 C C . PRO A 1 114 ? -19.910 -3.467 14.801 1.00 98.44 114 PRO A C 1
ATOM 895 O O . PRO A 1 114 ? -19.208 -2.802 14.031 1.00 98.44 114 PRO A O 1
ATOM 898 N N . PRO A 1 115 ? -21.084 -3.984 14.395 1.00 98.31 115 PRO A N 1
ATOM 899 C CA . PRO A 1 115 ? -21.566 -3.890 13.014 1.00 98.31 115 PRO A CA 1
ATOM 900 C C . PRO A 1 115 ? -21.930 -2.461 12.574 1.00 98.31 115 PRO A C 1
ATOM 902 O O . PRO A 1 115 ? -22.106 -2.216 11.377 1.00 98.31 115 PRO A O 1
ATOM 905 N N . SER A 1 116 ? -22.048 -1.530 13.525 1.00 98.50 116 SER A N 1
ATOM 906 C CA . SER A 1 116 ? -22.254 -0.093 13.314 1.00 98.50 116 SER A CA 1
ATOM 907 C C . SER A 1 116 ? -21.042 0.607 12.692 1.00 98.50 116 SER A C 1
ATOM 909 O O . SER A 1 116 ? -21.206 1.678 12.103 1.00 98.50 116 SER A O 1
ATOM 911 N N . VAL A 1 117 ? -19.844 0.008 12.748 1.00 98.81 117 VAL A N 1
ATOM 912 C CA . VAL A 1 117 ? -18.647 0.568 12.112 1.00 98.81 117 VAL A CA 1
ATOM 913 C C . VAL A 1 117 ? -18.785 0.546 10.591 1.00 98.81 117 VAL A C 1
ATOM 915 O O . VAL A 1 117 ? -18.936 -0.502 9.964 1.00 98.81 117 VAL A O 1
ATOM 918 N N . THR A 1 118 ? -18.672 1.723 9.983 1.00 98.50 118 THR A N 1
ATOM 919 C CA . THR A 1 118 ? -18.739 1.924 8.527 1.00 98.50 118 THR A CA 1
ATOM 920 C C . THR A 1 118 ? -17.415 2.401 7.932 1.00 98.50 118 THR A C 1
ATOM 922 O O . THR A 1 118 ? -17.246 2.374 6.714 1.00 98.50 118 THR A O 1
ATOM 925 N 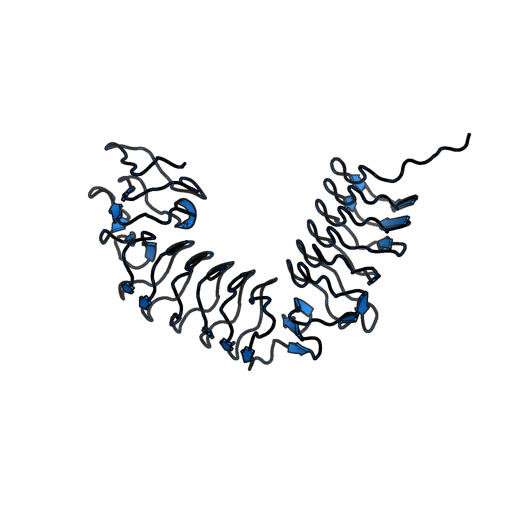N . SER A 1 119 ? -16.440 2.790 8.765 1.00 98.50 119 SER A N 1
ATOM 926 C CA . SER A 1 119 ? -15.117 3.232 8.311 1.00 98.50 119 SER A CA 1
ATOM 927 C C . SER A 1 119 ? -13.993 2.759 9.233 1.00 98.50 119 SER A C 1
ATOM 929 O O . SER A 1 119 ? -14.064 2.913 10.452 1.00 98.50 119 SER A O 1
ATOM 931 N N . ILE A 1 120 ? -12.918 2.252 8.621 1.00 98.69 120 ILE A N 1
ATOM 932 C CA . ILE A 1 120 ? -11.647 1.913 9.272 1.00 98.69 120 ILE A CA 1
ATOM 933 C C . ILE A 1 120 ? -10.546 2.775 8.647 1.00 98.69 120 ILE A C 1
ATOM 935 O O . ILE A 1 120 ? -10.346 2.762 7.432 1.00 98.69 120 ILE A O 1
ATOM 939 N N . GLY A 1 121 ? -9.859 3.553 9.480 1.00 98.38 121 GLY A N 1
ATOM 940 C CA . GLY A 1 121 ? -8.804 4.479 9.085 1.00 98.38 121 GLY A CA 1
ATOM 941 C C . GLY A 1 121 ? -7.550 3.794 8.533 1.00 98.38 121 GLY A C 1
ATOM 942 O O . GLY A 1 121 ? -7.285 2.617 8.783 1.00 98.38 121 GLY A O 1
ATOM 943 N N . SER A 1 122 ? -6.728 4.554 7.809 1.00 98.44 122 SER A N 1
ATOM 944 C CA . SER A 1 122 ? -5.393 4.100 7.401 1.00 98.44 122 SER A CA 1
ATOM 945 C C . SER A 1 122 ? -4.559 3.729 8.632 1.00 98.44 122 SER A C 1
ATOM 947 O O . SER A 1 122 ? -4.716 4.328 9.694 1.00 98.44 122 SER A O 1
ATOM 949 N N . TYR A 1 123 ? -3.651 2.764 8.508 1.00 98.25 123 TYR A N 1
ATOM 950 C CA . TYR A 1 123 ? -2.799 2.300 9.616 1.00 98.25 123 TYR A CA 1
ATOM 951 C C . TYR A 1 123 ? -3.537 1.760 10.865 1.00 98.25 123 TYR A C 1
ATOM 953 O O . TYR A 1 123 ? -2.883 1.521 11.878 1.00 98.25 123 TYR A O 1
ATOM 961 N N . ALA A 1 124 ? -4.866 1.573 10.844 1.00 98.50 124 ALA A N 1
ATOM 962 C CA . ALA A 1 124 ? -5.653 1.273 12.048 1.00 98.50 124 ALA A CA 1
ATOM 963 C C . ALA A 1 124 ? -5.142 0.064 12.853 1.00 98.50 124 ALA A C 1
ATOM 965 O O . ALA A 1 124 ? -5.115 0.141 14.071 1.00 98.50 124 ALA A O 1
ATOM 966 N N . PHE A 1 125 ? -4.688 -0.999 12.191 1.00 98.75 125 PHE A N 1
ATOM 967 C CA . PHE A 1 125 ? -4.119 -2.222 12.776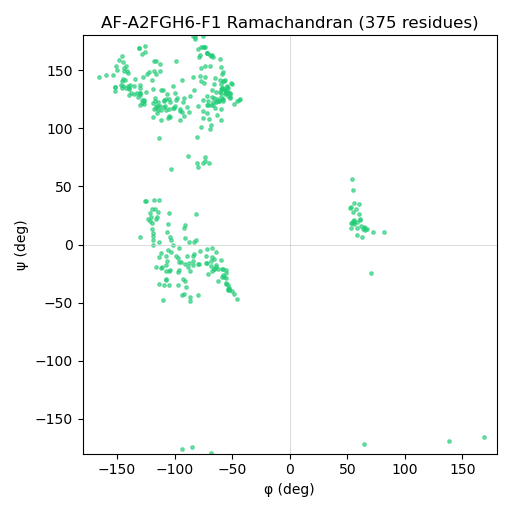 1.00 98.75 125 PHE A CA 1
ATOM 968 C C . PHE A 1 125 ? -2.664 -2.458 12.325 1.00 98.75 125 PHE A C 1
ATOM 970 O O . PHE A 1 125 ? -2.196 -3.595 12.187 1.00 98.75 125 PHE A O 1
ATOM 977 N N . TYR A 1 126 ? -1.938 -1.371 12.057 1.00 98.44 126 TYR A N 1
ATOM 978 C CA . TYR A 1 126 ? -0.551 -1.406 11.601 1.00 98.44 126 TYR A CA 1
ATOM 979 C C . TYR A 1 126 ? 0.350 -2.079 12.647 1.00 98.44 126 TYR A C 1
ATOM 981 O O . TYR A 1 126 ? 0.391 -1.668 13.803 1.00 98.44 126 TYR A O 1
ATOM 989 N N . TYR A 1 127 ? 1.065 -3.133 12.252 1.00 98.12 127 TYR A N 1
ATOM 990 C CA . TYR A 1 127 ? 1.903 -3.983 13.104 1.00 98.12 127 TYR A CA 1
ATOM 991 C C . TYR A 1 127 ? 1.208 -4.577 14.348 1.00 98.12 127 TYR A C 1
ATOM 993 O O . TYR A 1 127 ? 1.873 -4.849 15.352 1.00 98.12 127 TYR A O 1
ATOM 1001 N N . CYS A 1 128 ? -0.093 -4.883 14.292 1.00 98.12 128 CYS A N 1
ATOM 1002 C CA . CYS A 1 128 ? -0.766 -5.722 15.299 1.00 98.12 128 CYS A CA 1
ATOM 1003 C C . CYS A 1 128 ? -0.310 -7.192 15.200 1.00 98.12 128 CYS A C 1
ATOM 1005 O O . CYS A 1 128 ? -1.047 -8.069 14.746 1.00 98.12 128 CYS A O 1
ATOM 1007 N N . ARG A 1 129 ? 0.938 -7.489 15.581 1.00 97.75 129 ARG A N 1
ATOM 1008 C CA . ARG A 1 129 ? 1.607 -8.788 15.336 1.00 97.75 129 ARG A CA 1
ATOM 1009 C C . ARG A 1 129 ? 0.988 -9.976 16.083 1.00 97.75 129 ARG A C 1
ATOM 1011 O O . ARG A 1 129 ? 1.206 -11.127 15.693 1.00 97.75 129 ARG A O 1
ATOM 1018 N N . LYS A 1 130 ? 0.249 -9.710 17.164 1.00 98.31 130 LYS A N 1
ATOM 1019 C CA . LYS A 1 130 ? -0.427 -10.731 17.980 1.00 98.31 130 LYS A CA 1
ATOM 1020 C C . LYS A 1 130 ? -1.857 -11.027 17.519 1.00 98.31 130 LYS A C 1
ATOM 1022 O O . LYS A 1 130 ? -2.363 -12.096 17.847 1.00 98.31 130 LYS A O 1
ATOM 1027 N N . LEU A 1 131 ? -2.458 -10.149 16.714 1.00 98.31 131 LEU A N 1
ATOM 1028 C CA . LEU A 1 131 ? -3.811 -10.318 16.194 1.00 98.31 131 LEU A CA 1
ATOM 1029 C C . LEU A 1 131 ? -3.803 -11.372 15.083 1.00 98.31 131 LEU A C 1
ATOM 1031 O O . LEU A 1 131 ? -3.242 -11.133 14.016 1.00 98.31 131 LEU A O 1
ATOM 1035 N N . LYS A 1 132 ? -4.375 -12.552 15.347 1.00 98.00 132 LYS A N 1
ATOM 1036 C CA . LYS A 1 132 ? -4.378 -13.681 14.395 1.00 98.00 132 LYS A CA 1
ATOM 1037 C C . LYS A 1 132 ? -5.607 -13.719 13.499 1.00 98.00 132 LYS A C 1
ATOM 1039 O O . LYS A 1 132 ? -5.510 -14.177 12.363 1.00 98.00 132 LYS A O 1
ATOM 1044 N N . GLN A 1 133 ? -6.731 -13.226 14.000 1.00 97.38 133 GLN A N 1
ATOM 1045 C CA . GLN A 1 133 ? -8.006 -13.177 13.297 1.00 97.38 133 GLN A CA 1
ATOM 1046 C C . GLN A 1 133 ? -8.726 -11.875 13.632 1.00 97.38 133 GLN A C 1
ATOM 1048 O O . GLN A 1 133 ? -8.510 -11.289 14.694 1.00 97.38 133 GLN A O 1
ATOM 1053 N N . ILE A 1 134 ? -9.576 -11.430 12.713 1.00 98.06 134 ILE A N 1
ATOM 1054 C CA . ILE A 1 134 ? -10.429 -10.261 12.887 1.00 98.06 134 ILE A CA 1
ATOM 1055 C C . ILE A 1 134 ? -11.693 -10.438 12.050 1.00 98.06 134 ILE A C 1
ATOM 1057 O O . ILE A 1 134 ? -11.613 -10.819 10.884 1.00 98.06 134 ILE A O 1
ATOM 1061 N N . ASN A 1 135 ? -12.846 -10.130 12.639 1.00 98.12 135 ASN A N 1
ATOM 1062 C CA . ASN A 1 135 ? -14.102 -10.047 11.906 1.00 98.12 135 ASN A CA 1
ATOM 1063 C C . ASN A 1 135 ? -14.311 -8.592 11.496 1.00 98.12 135 ASN A C 1
ATOM 1065 O O . ASN A 1 135 ? -14.452 -7.713 12.350 1.00 98.12 135 ASN A O 1
ATOM 1069 N N . LEU A 1 136 ? -14.280 -8.330 10.191 1.00 98.38 136 LEU A N 1
ATOM 1070 C CA . LEU A 1 136 ? -14.504 -6.991 9.666 1.00 98.38 136 LEU A CA 1
ATOM 1071 C C . LEU A 1 136 ? -16.005 -6.652 9.689 1.00 98.38 136 LEU A C 1
ATOM 1073 O O . LEU A 1 136 ? -16.831 -7.515 9.387 1.00 98.38 136 LEU A O 1
ATOM 1077 N N . PRO A 1 137 ? -16.378 -5.405 10.023 1.00 97.88 137 PRO A N 1
ATOM 1078 C CA . PRO A 1 137 ? -17.775 -4.991 10.049 1.00 97.88 137 PRO A CA 1
ATOM 1079 C C . PRO A 1 137 ? -18.385 -5.046 8.635 1.00 97.88 137 PRO A C 1
ATOM 1081 O O . PRO A 1 137 ? -17.717 -4.705 7.660 1.00 97.88 137 PRO A O 1
ATOM 1084 N N . PRO A 1 138 ? -19.662 -5.432 8.480 1.00 97.56 138 PRO A N 1
ATOM 1085 C CA . PRO A 1 138 ? -20.229 -5.783 7.173 1.00 97.56 138 PRO A CA 1
ATOM 1086 C C . PRO A 1 138 ? -20.454 -4.586 6.233 1.00 97.56 138 PRO A C 1
ATOM 1088 O O . PRO A 1 138 ? -20.677 -4.777 5.038 1.00 97.56 138 PRO A O 1
ATOM 1091 N N . ASN A 1 139 ? -20.436 -3.356 6.760 1.00 97.06 139 ASN A N 1
ATOM 1092 C CA . ASN A 1 139 ? -20.827 -2.144 6.036 1.00 97.06 139 ASN A CA 1
ATOM 1093 C C . ASN A 1 139 ? -19.658 -1.265 5.569 1.00 97.06 139 ASN A C 1
ATOM 1095 O O . ASN A 1 139 ? -19.903 -0.183 5.038 1.00 97.06 139 ASN A O 1
ATOM 1099 N N . ILE A 1 140 ? -18.410 -1.711 5.728 1.00 98.31 140 ILE A N 1
ATOM 1100 C CA . ILE A 1 140 ? -17.255 -0.993 5.173 1.00 98.31 140 ILE A CA 1
ATOM 1101 C C . ILE A 1 140 ? -17.181 -1.171 3.655 1.00 98.31 140 ILE A C 1
ATOM 1103 O O . ILE A 1 140 ? -17.472 -2.240 3.118 1.00 98.31 140 ILE A O 1
ATOM 1107 N N . THR A 1 141 ? -16.759 -0.114 2.968 1.00 98.00 141 THR A N 1
ATOM 1108 C CA . THR A 1 141 ? -16.643 -0.085 1.501 1.00 98.00 141 THR A CA 1
ATOM 1109 C C . THR A 1 141 ? -15.198 -0.036 1.010 1.00 98.00 141 THR A C 1
ATOM 1111 O O . THR A 1 141 ? -14.914 -0.394 -0.132 1.00 98.00 141 THR A O 1
ATOM 1114 N N . VAL A 1 142 ? -14.263 0.372 1.872 1.00 98.50 142 VAL A N 1
ATOM 1115 C CA . VAL A 1 142 ? -12.843 0.531 1.542 1.00 98.50 142 VAL A CA 1
ATOM 1116 C C . VAL A 1 142 ? -11.991 0.022 2.697 1.00 98.50 142 VAL A C 1
ATOM 1118 O O . VAL A 1 142 ? -12.228 0.387 3.851 1.00 98.50 142 VAL A O 1
ATOM 1121 N N . LEU A 1 143 ? -10.960 -0.764 2.383 1.00 98.62 143 LEU A N 1
ATOM 1122 C CA . LEU A 1 143 ? -9.846 -0.988 3.301 1.00 98.62 143 LEU A CA 1
ATOM 1123 C C . LEU A 1 143 ? -8.719 -0.023 2.972 1.00 98.62 143 LEU A C 1
ATOM 1125 O O . LEU A 1 143 ? -8.133 -0.070 1.892 1.00 98.62 143 LEU A O 1
ATOM 1129 N N . ARG A 1 144 ? -8.451 0.878 3.916 1.00 98.75 144 ARG A N 1
ATOM 1130 C CA . ARG A 1 144 ? -7.553 2.009 3.710 1.00 98.75 144 ARG A CA 1
ATOM 1131 C C . ARG A 1 144 ? -6.079 1.632 3.774 1.00 98.75 144 ARG A C 1
ATOM 1133 O O . ARG A 1 144 ? -5.695 0.588 4.306 1.00 98.75 144 ARG A O 1
ATOM 1140 N N . LYS A 1 145 ? -5.246 2.535 3.257 1.00 98.62 145 LYS A N 1
ATOM 1141 C CA . LYS A 1 145 ? -3.795 2.405 3.138 1.00 98.62 145 LYS A CA 1
ATOM 1142 C C . LYS A 1 145 ? -3.177 1.826 4.409 1.00 98.62 145 LYS A C 1
ATOM 1144 O O . LYS A 1 145 ? -3.343 2.382 5.498 1.00 98.62 145 LYS A O 1
ATOM 1149 N N . LEU A 1 146 ? -2.425 0.737 4.241 1.00 98.62 146 LEU A N 1
ATOM 1150 C CA . LEU A 1 146 ? -1.640 0.083 5.295 1.00 98.62 146 LEU A CA 1
ATOM 1151 C C . LEU A 1 146 ? -2.454 -0.304 6.549 1.00 98.62 146 LEU A C 1
ATOM 1153 O O . LEU A 1 146 ? -1.868 -0.490 7.614 1.00 98.62 146 LEU A O 1
ATOM 1157 N N . ALA A 1 147 ? -3.788 -0.418 6.457 1.00 98.69 147 ALA A N 1
ATOM 1158 C CA . ALA A 1 147 ? -4.647 -0.660 7.618 1.00 98.69 147 ALA A CA 1
ATOM 1159 C C . ALA A 1 147 ? -4.256 -1.914 8.410 1.00 98.69 147 ALA A C 1
ATOM 1161 O O . ALA A 1 147 ? -4.353 -1.881 9.627 1.00 98.69 147 ALA A O 1
ATOM 1162 N N . PHE A 1 148 ? -3.765 -2.971 7.759 1.00 98.81 148 PHE A N 1
ATOM 1163 C CA . PHE A 1 148 ? -3.340 -4.221 8.398 1.00 98.81 148 PHE A CA 1
ATOM 1164 C C . PHE A 1 148 ? -1.863 -4.545 8.167 1.00 98.81 148 PHE A C 1
ATOM 1166 O O . PHE A 1 148 ? -1.445 -5.672 8.433 1.00 98.81 148 PHE A O 1
ATOM 1173 N N . HIS A 1 149 ? -1.061 -3.594 7.679 1.00 98.62 149 HIS A N 1
ATOM 1174 C CA . HIS A 1 149 ? 0.335 -3.844 7.315 1.00 98.62 149 H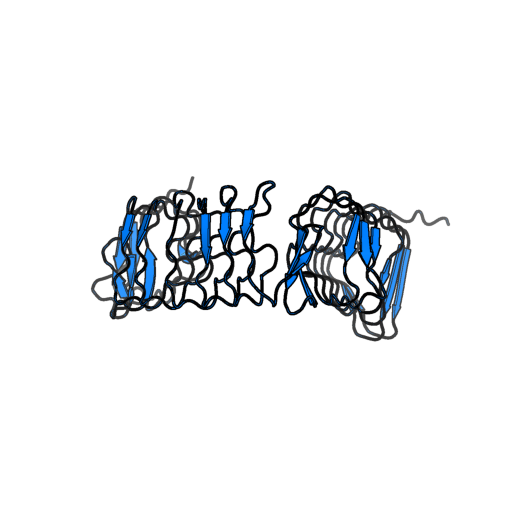IS A CA 1
ATOM 1175 C C . HIS A 1 149 ? 1.112 -4.441 8.488 1.00 98.62 149 HIS A C 1
ATOM 1177 O O . HIS A 1 149 ? 1.077 -3.917 9.600 1.00 98.62 149 HIS A O 1
ATOM 1183 N N . GLY A 1 150 ? 1.833 -5.534 8.245 1.00 98.44 150 GLY A N 1
ATOM 1184 C CA . GLY A 1 150 ? 2.650 -6.207 9.252 1.00 98.44 150 GLY A CA 1
ATOM 1185 C C . GLY A 1 150 ? 1.865 -6.806 10.425 1.00 98.44 150 GLY A C 1
ATOM 1186 O O . GLY A 1 150 ? 2.465 -7.101 11.465 1.00 98.44 150 GLY A O 1
ATOM 1187 N N . SER A 1 151 ? 0.544 -6.950 10.299 1.00 98.38 151 SER A N 1
ATOM 1188 C CA . SER A 1 151 ? -0.284 -7.623 11.301 1.00 98.38 151 SER A CA 1
ATOM 1189 C C . SER A 1 151 ? 0.023 -9.124 11.380 1.00 98.38 151 SER A C 1
ATOM 1191 O O . SER A 1 151 ? 0.659 -9.721 10.507 1.00 98.38 151 SER A O 1
ATOM 1193 N N . GLY A 1 152 ? -0.409 -9.745 12.476 1.00 98.25 152 GLY A N 1
ATOM 1194 C CA . GLY A 1 152 ? -0.221 -11.168 12.741 1.00 98.25 152 GLY A CA 1
ATOM 1195 C C . GLY A 1 152 ? -1.227 -12.091 12.060 1.00 98.25 152 GLY A C 1
ATOM 1196 O O . GLY A 1 152 ? -1.177 -13.291 12.352 1.00 98.25 152 GLY A O 1
ATOM 1197 N N . LEU A 1 153 ? -2.123 -11.543 11.230 1.00 98.62 153 LEU A N 1
ATOM 1198 C CA . LEU A 1 153 ? -3.274 -12.246 10.672 1.00 98.62 153 LEU A CA 1
ATOM 1199 C C . LEU A 1 153 ? -2.840 -13.496 9.908 1.00 98.62 153 LEU A C 1
ATOM 1201 O O . LEU A 1 153 ? -1.825 -13.477 9.213 1.00 98.62 153 LEU A O 1
ATOM 1205 N N . THR A 1 154 ? -3.614 -14.573 10.039 1.00 98.06 154 THR A N 1
ATOM 1206 C CA . THR A 1 154 ? -3.377 -15.835 9.316 1.00 98.06 154 THR A CA 1
ATOM 1207 C C . THR A 1 154 ? -4.389 -16.080 8.205 1.00 98.06 154 THR A C 1
ATOM 1209 O O . THR A 1 154 ? -4.064 -16.687 7.182 1.00 98.06 154 THR A O 1
ATOM 1212 N N . SER A 1 155 ? -5.603 -15.567 8.385 1.00 98.31 155 SER A N 1
ATOM 1213 C CA . SER A 1 155 ? -6.676 -15.568 7.399 1.00 98.31 155 SER A CA 1
ATOM 1214 C C . SER A 1 155 ? -7.491 -14.286 7.501 1.00 98.31 155 SER A C 1
ATOM 1216 O O . SER A 1 155 ? -7.618 -13.724 8.593 1.00 98.31 155 SER A O 1
ATOM 1218 N N . ILE A 1 156 ? -8.084 -13.852 6.390 1.00 98.44 156 ILE A N 1
ATOM 1219 C CA . ILE A 1 156 ? -9.083 -12.784 6.406 1.00 98.44 156 ILE A CA 1
ATOM 1220 C C . ILE A 1 156 ? -10.156 -12.993 5.335 1.00 98.44 156 ILE A C 1
ATOM 1222 O O . ILE A 1 156 ? -9.856 -13.329 4.187 1.00 98.44 156 ILE A O 1
ATOM 1226 N N . GLU A 1 157 ? -11.405 -12.761 5.729 1.00 97.94 157 GLU A N 1
ATOM 1227 C CA . GLU A 1 157 ? -12.546 -12.644 4.828 1.00 97.94 157 GLU A CA 1
ATOM 1228 C C . GLU A 1 157 ? -12.919 -11.167 4.706 1.00 97.94 157 GLU A C 1
ATOM 1230 O O . GLU A 1 157 ? -13.148 -10.476 5.704 1.00 97.94 157 GLU A O 1
ATOM 1235 N N . ILE A 1 158 ? -12.909 -10.662 3.477 1.00 98.06 158 ILE A N 1
ATOM 1236 C CA . ILE A 1 158 ? -13.187 -9.259 3.195 1.00 98.06 158 ILE A CA 1
ATOM 1237 C C . ILE A 1 158 ? -14.694 -9.099 2.914 1.00 98.06 158 ILE A C 1
ATOM 1239 O O . ILE A 1 158 ? -15.206 -9.778 2.026 1.00 98.06 158 ILE A O 1
ATOM 1243 N N . PRO A 1 159 ? -15.419 -8.201 3.615 1.00 97.12 159 PRO A N 1
ATOM 1244 C CA . PRO A 1 159 ? -16.866 -8.058 3.459 1.00 97.12 159 PRO A CA 1
ATOM 1245 C C . PRO A 1 159 ? -17.316 -7.720 2.032 1.00 97.12 159 PRO A C 1
ATOM 1247 O O . PRO A 1 159 ? -16.685 -6.926 1.338 1.00 97.12 159 PRO A O 1
ATOM 1250 N N . ASN A 1 160 ? -18.490 -8.226 1.636 1.00 95.31 160 ASN A N 1
ATOM 1251 C CA . ASN A 1 160 ? -19.039 -8.101 0.275 1.00 95.31 160 ASN A CA 1
ATOM 1252 C C . ASN A 1 160 ? -19.256 -6.667 -0.240 1.00 95.31 160 ASN A C 1
ATOM 1254 O O . ASN A 1 160 ? -19.363 -6.462 -1.451 1.00 95.31 160 ASN A O 1
ATOM 1258 N N . LYS A 1 161 ? -19.351 -5.677 0.658 1.00 97.12 161 LYS A N 1
ATOM 1259 C CA . LYS A 1 161 ? -19.490 -4.255 0.299 1.00 97.12 161 LYS A CA 1
ATOM 1260 C C . LYS A 1 161 ? -18.157 -3.568 0.003 1.00 97.12 161 LYS A C 1
ATOM 1262 O O . LYS A 1 161 ? -18.171 -2.444 -0.494 1.00 97.12 161 LYS A O 1
ATOM 1267 N N . VAL A 1 162 ? -17.024 -4.216 0.282 1.00 97.69 162 VAL A N 1
ATOM 1268 C CA . VAL A 1 162 ? -15.705 -3.657 -0.018 1.00 97.69 162 VAL A CA 1
ATOM 1269 C C . VAL A 1 162 ? -15.469 -3.682 -1.522 1.00 97.69 162 VAL A C 1
ATOM 1271 O O . VAL A 1 162 ? -15.445 -4.741 -2.145 1.00 97.69 162 VAL A O 1
ATOM 1274 N N . THR A 1 163 ? -15.254 -2.502 -2.097 1.00 96.56 163 THR A N 1
ATOM 1275 C CA . THR A 1 163 ? -14.956 -2.331 -3.523 1.00 96.56 163 THR A CA 1
ATOM 1276 C C . THR A 1 163 ? -13.481 -2.029 -3.775 1.00 96.56 163 THR A C 1
ATOM 1278 O O . THR A 1 163 ? -12.993 -2.267 -4.877 1.00 96.56 163 THR A O 1
ATOM 1281 N N . ILE A 1 164 ? -12.757 -1.522 -2.769 1.00 97.38 164 ILE A N 1
ATOM 1282 C CA . ILE A 1 164 ? -11.365 -1.071 -2.910 1.00 97.38 164 ILE A CA 1
ATOM 1283 C C . ILE A 1 164 ? -10.503 -1.579 -1.749 1.00 97.38 164 ILE A C 1
ATOM 1285 O O . ILE A 1 164 ? -10.819 -1.355 -0.575 1.00 97.38 164 ILE A O 1
ATOM 1289 N N . LEU A 1 165 ? -9.368 -2.191 -2.092 1.00 98.25 165 LEU A N 1
ATOM 1290 C CA . LEU A 1 165 ? -8.216 -2.322 -1.202 1.00 98.25 165 LEU A CA 1
ATOM 1291 C C . LEU A 1 165 ? -7.208 -1.243 -1.582 1.00 98.25 165 LEU A C 1
ATOM 1293 O O . LEU A 1 165 ? -6.723 -1.232 -2.709 1.00 98.25 165 LEU A O 1
ATOM 1297 N N . GLU A 1 166 ? -6.879 -0.332 -0.676 1.00 98.56 166 GLU A N 1
ATOM 1298 C CA . GLU A 1 166 ? -5.855 0.674 -0.944 1.00 98.56 166 GLU A CA 1
ATOM 1299 C C . GLU A 1 166 ? -4.437 0.078 -0.878 1.00 98.56 166 GLU A C 1
ATOM 1301 O O . GLU A 1 166 ? -4.207 -1.110 -0.647 1.00 98.56 166 GLU A O 1
ATOM 1306 N N . VAL A 1 167 ? -3.449 0.930 -1.125 1.00 98.19 167 VAL A N 1
ATOM 1307 C CA . VAL A 1 167 ? -2.031 0.575 -1.138 1.00 98.19 167 VAL A CA 1
ATOM 1308 C C . VAL A 1 167 ? -1.594 -0.091 0.173 1.00 98.19 167 VAL A C 1
ATOM 1310 O O . VAL A 1 167 ? -1.841 0.425 1.268 1.00 98.19 167 VAL A O 1
ATOM 1313 N N . GLY A 1 168 ? -0.895 -1.220 0.054 1.00 98.31 168 GLY A N 1
ATOM 1314 C CA . GLY A 1 168 ? -0.215 -1.880 1.168 1.00 98.31 168 GLY A CA 1
ATOM 1315 C C . GLY A 1 168 ? -1.101 -2.439 2.288 1.00 98.31 168 GLY A C 1
ATOM 1316 O O . GLY A 1 168 ? -0.571 -2.726 3.356 1.00 98.31 168 GLY A O 1
ATOM 1317 N N . VAL A 1 169 ? -2.423 -2.581 2.109 1.00 98.69 169 VAL A N 1
ATOM 1318 C CA . VAL A 1 169 ? -3.353 -2.981 3.194 1.00 98.69 169 VAL A CA 1
ATOM 1319 C C . VAL A 1 169 ? -2.831 -4.163 4.020 1.00 98.69 169 VAL A C 1
ATOM 1321 O O . VAL A 1 169 ? -2.827 -4.065 5.243 1.00 98.69 169 VAL A O 1
ATOM 1324 N N . PHE A 1 170 ? -2.341 -5.223 3.374 1.00 98.69 170 PHE A N 1
ATOM 1325 C CA . PHE A 1 170 ? -1.775 -6.430 3.988 1.00 98.69 170 PHE A CA 1
ATOM 1326 C C . PHE A 1 170 ? -0.283 -6.626 3.672 1.00 98.69 170 PHE A C 1
ATOM 1328 O O . PHE A 1 170 ? 0.240 -7.744 3.744 1.00 98.69 170 PHE A O 1
ATOM 1335 N N . GLN A 1 171 ? 0.423 -5.556 3.308 1.00 97.88 171 GLN A N 1
ATOM 1336 C CA . GLN A 1 171 ? 1.863 -5.624 3.077 1.00 97.88 171 GLN A CA 1
ATOM 1337 C C . GLN A 1 171 ? 2.571 -6.128 4.348 1.00 97.88 171 GLN A C 1
ATOM 1339 O O . GLN A 1 171 ? 2.193 -5.794 5.468 1.00 97.88 171 GLN A O 1
ATOM 1344 N N . ASN A 1 172 ? 3.592 -6.974 4.185 1.00 97.38 172 ASN A N 1
ATOM 1345 C CA . ASN A 1 172 ? 4.357 -7.597 5.277 1.00 97.38 172 ASN A CA 1
ATOM 1346 C C . ASN A 1 172 ? 3.540 -8.454 6.271 1.00 97.38 172 ASN A C 1
ATOM 1348 O O . ASN A 1 172 ? 4.056 -8.814 7.333 1.00 97.38 172 ASN A O 1
ATOM 1352 N N . CYS A 1 173 ? 2.295 -8.826 5.953 1.00 98.00 173 CYS A N 1
ATOM 1353 C CA . CYS A 1 173 ? 1.541 -9.831 6.708 1.00 98.00 173 CYS A CA 1
ATOM 1354 C C . CYS A 1 173 ? 2.082 -11.238 6.417 1.00 98.00 173 CYS A C 1
ATOM 1356 O O . CYS A 1 173 ? 1.455 -12.037 5.729 1.00 98.00 173 CYS A O 1
ATOM 1358 N N . ASN A 1 174 ? 3.268 -11.551 6.939 1.00 96.00 174 ASN A N 1
ATOM 1359 C CA . ASN A 1 174 ? 4.026 -12.752 6.564 1.00 96.00 174 ASN A CA 1
ATOM 1360 C C . ASN A 1 174 ? 3.365 -14.083 6.970 1.00 96.00 174 ASN A C 1
ATOM 1362 O O . ASN A 1 174 ? 3.799 -15.135 6.516 1.00 96.00 174 ASN A O 1
ATOM 1366 N N . ASN A 1 175 ? 2.335 -14.040 7.823 1.00 96.88 175 ASN A N 1
ATOM 1367 C CA . ASN A 1 175 ? 1.567 -15.216 8.238 1.00 96.88 175 ASN A CA 1
ATOM 1368 C C . ASN A 1 175 ? 0.205 -15.327 7.535 1.00 96.88 175 ASN A C 1
ATOM 1370 O O . ASN A 1 175 ? -0.483 -16.325 7.743 1.00 96.88 175 ASN A O 1
ATOM 1374 N N . LEU A 1 176 ? -0.198 -14.322 6.745 1.00 97.94 176 LEU A N 1
ATOM 1375 C CA . LEU A 1 176 ? -1.524 -14.251 6.134 1.00 97.94 176 LEU A CA 1
ATOM 1376 C C . LEU A 1 176 ? -1.562 -15.119 4.881 1.00 97.94 176 LEU A C 1
ATOM 1378 O O . LEU A 1 176 ? -1.200 -14.678 3.794 1.00 97.94 176 LEU A O 1
ATOM 1382 N N . ILE A 1 177 ? -1.984 -16.366 5.067 1.00 97.12 177 ILE A N 1
ATOM 1383 C CA . ILE A 1 177 ? -1.976 -17.401 4.031 1.00 97.12 177 ILE A CA 1
ATOM 1384 C C . ILE A 1 177 ? -3.284 -17.408 3.249 1.00 97.12 177 ILE A C 1
ATOM 1386 O O . ILE A 1 177 ? -3.249 -17.646 2.051 1.00 97.12 177 ILE A O 1
ATOM 1390 N N . ASN A 1 178 ? -4.428 -17.149 3.889 1.00 98.12 178 ASN A N 1
ATOM 1391 C CA . ASN A 1 178 ? -5.732 -17.228 3.227 1.00 98.12 178 ASN A CA 1
ATOM 1392 C C . ASN A 1 178 ? -6.392 -15.851 3.148 1.00 98.12 178 ASN A C 1
ATOM 1394 O O . ASN A 1 178 ? -6.639 -15.221 4.178 1.00 98.12 178 ASN A O 1
ATOM 1398 N N . ILE A 1 179 ? -6.713 -15.407 1.936 1.00 98.06 179 ILE A N 1
ATOM 1399 C CA . ILE A 1 179 ? -7.460 -14.168 1.702 1.00 98.06 179 ILE A CA 1
ATOM 1400 C C . ILE A 1 179 ? -8.657 -14.487 0.813 1.00 98.06 179 ILE A C 1
ATOM 1402 O O . ILE A 1 179 ? -8.492 -14.994 -0.298 1.00 98.06 179 ILE A O 1
ATOM 1406 N N . VAL A 1 180 ? -9.855 -14.159 1.293 1.00 97.56 180 VAL A N 1
ATOM 1407 C CA . VAL A 1 180 ? -11.092 -14.243 0.508 1.00 97.56 180 VAL A CA 1
ATOM 1408 C C . VAL A 1 180 ? -11.492 -12.833 0.090 1.00 97.56 180 VAL A C 1
ATOM 1410 O O . VAL A 1 180 ? -11.866 -12.015 0.932 1.00 97.56 180 VAL A O 1
ATOM 1413 N N . LEU A 1 181 ? -11.364 -12.536 -1.205 1.00 96.38 181 LEU A N 1
ATOM 1414 C CA . LEU A 1 181 ? -11.782 -11.264 -1.794 1.00 96.38 181 LEU A CA 1
ATOM 1415 C C . LEU A 1 181 ? -13.283 -11.293 -2.133 1.00 96.38 181 LEU A C 1
ATOM 1417 O O . LEU A 1 181 ? -13.777 -12.326 -2.589 1.00 96.38 181 LEU A O 1
ATOM 1421 N N . PRO A 1 182 ? -14.007 -10.169 -1.976 1.00 94.56 182 PRO A N 1
ATOM 1422 C CA . PRO A 1 182 ? -15.442 -10.121 -2.217 1.00 94.56 182 PRO A CA 1
ATOM 1423 C C . PRO A 1 182 ? -15.755 -10.030 -3.715 1.00 94.56 182 PRO A C 1
ATOM 1425 O O . PRO A 1 182 ? -14.926 -9.595 -4.511 1.00 94.56 182 PRO A O 1
ATOM 1428 N N . GLU A 1 183 ? -16.983 -10.357 -4.116 1.00 92.81 183 GLU A N 1
ATOM 1429 C CA . GLU A 1 183 ? -17.407 -10.304 -5.528 1.00 92.81 183 GLU A CA 1
ATOM 1430 C C . GLU A 1 183 ? -17.354 -8.893 -6.139 1.00 92.81 183 GLU A C 1
ATOM 1432 O O . GLU A 1 183 ? -17.083 -8.737 -7.328 1.00 92.81 183 GLU A O 1
ATOM 1437 N N . ASN A 1 184 ? -17.584 -7.854 -5.331 1.00 91.69 184 ASN A N 1
ATOM 1438 C CA . ASN A 1 184 ? -17.672 -6.468 -5.801 1.00 91.69 184 ASN A CA 1
ATOM 1439 C C . ASN A 1 184 ? -16.332 -5.716 -5.786 1.00 91.69 184 ASN A C 1
ATOM 1441 O O . ASN A 1 184 ? -16.314 -4.512 -6.055 1.00 91.69 184 ASN A O 1
ATOM 1445 N N . ILE A 1 185 ? -15.211 -6.382 -5.475 1.00 94.31 185 ILE A N 1
ATOM 1446 C CA . ILE A 1 185 ? -13.903 -5.722 -5.515 1.00 94.31 185 ILE A CA 1
ATOM 1447 C C . ILE A 1 185 ? -13.594 -5.278 -6.951 1.00 94.31 185 ILE A C 1
ATOM 1449 O O . ILE A 1 185 ? -13.644 -6.075 -7.887 1.00 94.31 185 ILE A O 1
ATOM 1453 N N . SER A 1 186 ? -13.294 -3.997 -7.143 1.00 92.62 186 SER A N 1
ATOM 1454 C CA . SER A 1 186 ? -12.986 -3.414 -8.454 1.00 92.62 186 SER A CA 1
ATOM 1455 C C . SER A 1 186 ? -11.557 -2.891 -8.548 1.00 92.62 186 SER A C 1
ATOM 1457 O O . SER A 1 186 ? -11.030 -2.750 -9.655 1.00 92.62 186 SER A O 1
ATOM 1459 N N . ASP A 1 187 ? -10.914 -2.642 -7.404 1.00 95.19 187 ASP A N 1
ATOM 1460 C CA . ASP A 1 187 ? -9.561 -2.110 -7.370 1.00 95.19 187 ASP A CA 1
ATOM 1461 C C . ASP A 1 187 ? -8.714 -2.635 -6.203 1.00 95.19 187 ASP A C 1
ATOM 1463 O O . ASP A 1 187 ? -9.179 -2.772 -5.069 1.00 95.19 187 ASP A O 1
ATOM 1467 N N . ILE A 1 188 ? -7.435 -2.890 -6.495 1.00 96.31 188 ILE A N 1
ATOM 1468 C CA . ILE A 1 188 ? -6.423 -3.319 -5.523 1.00 96.31 188 ILE A CA 1
ATOM 1469 C C . ILE A 1 188 ? -5.204 -2.408 -5.642 1.00 96.31 188 ILE A C 1
ATOM 1471 O O . ILE A 1 188 ? -4.625 -2.240 -6.717 1.00 96.31 188 ILE A O 1
ATOM 1475 N N . GLY A 1 189 ? -4.810 -1.785 -4.539 1.00 97.19 189 GLY A N 1
ATOM 1476 C CA . GLY A 1 189 ? -3.654 -0.908 -4.417 1.00 97.19 189 GLY A CA 1
ATOM 1477 C C . GLY A 1 189 ? -2.334 -1.601 -4.736 1.00 97.19 189 GLY A C 1
ATOM 1478 O O . GLY A 1 189 ? -2.213 -2.822 -4.660 1.00 97.19 189 GLY A O 1
ATOM 1479 N N . GLY A 1 190 ? -1.324 -0.793 -5.057 1.00 97.62 190 GLY A N 1
ATOM 1480 C CA . GLY A 1 190 ? 0.046 -1.273 -5.207 1.00 97.62 190 GLY A CA 1
ATOM 1481 C C . GLY A 1 190 ? 0.501 -2.041 -3.968 1.00 97.62 190 GLY A C 1
ATOM 1482 O O . GLY A 1 190 ? 0.352 -1.541 -2.848 1.00 97.62 190 GLY A O 1
ATOM 1483 N N . ASN A 1 191 ? 1.005 -3.261 -4.171 1.00 96.62 191 ASN A N 1
ATOM 1484 C CA . ASN A 1 191 ? 1.531 -4.128 -3.110 1.00 96.62 191 ASN A CA 1
ATOM 1485 C C . ASN A 1 191 ? 0.561 -4.340 -1.924 1.00 96.62 191 ASN A C 1
ATOM 1487 O O . ASN A 1 191 ? 0.983 -4.437 -0.772 1.00 96.62 191 ASN A O 1
ATOM 1491 N N . ALA A 1 192 ? -0.753 -4.335 -2.182 1.00 98.00 192 ALA A N 1
ATOM 1492 C CA . ALA A 1 192 ? -1.772 -4.425 -1.138 1.00 98.00 192 ALA A CA 1
ATOM 1493 C C . ALA A 1 192 ? -1.868 -5.804 -0.475 1.00 98.00 192 ALA A C 1
ATOM 1495 O O . ALA A 1 192 ? -2.312 -5.879 0.669 1.00 98.00 192 ALA A O 1
ATOM 1496 N N . LEU A 1 193 ? -1.475 -6.878 -1.160 1.00 97.69 193 LEU A N 1
ATOM 1497 C CA . LEU A 1 193 ? -1.492 -8.244 -0.635 1.00 97.69 193 LEU A CA 1
ATOM 1498 C C . LEU A 1 193 ? -0.091 -8.657 -0.143 1.00 97.69 193 LEU A C 1
ATOM 1500 O O . LEU A 1 193 ? 0.914 -8.079 -0.569 1.00 97.69 193 LEU A O 1
ATOM 1504 N N . PRO A 1 194 ? 0.026 -9.652 0.753 1.00 95.94 194 PRO A N 1
ATOM 1505 C CA . PRO A 1 194 ? 1.328 -10.147 1.182 1.00 95.94 194 PRO A CA 1
ATOM 1506 C C . PRO A 1 194 ? 2.045 -10.862 0.025 1.00 95.94 194 PRO A C 1
ATOM 1508 O O . PRO A 1 194 ? 1.480 -11.715 -0.652 1.00 95.94 194 PRO A O 1
ATOM 1511 N N . SER A 1 195 ? 3.324 -10.549 -0.186 1.00 90.75 195 SER A N 1
ATOM 1512 C CA . SER A 1 195 ? 4.169 -11.237 -1.172 1.00 90.75 195 SER A CA 1
ATOM 1513 C C . SER A 1 195 ? 4.826 -12.461 -0.521 1.00 90.75 195 SER A C 1
ATOM 1515 O O . SER A 1 195 ? 5.993 -12.417 -0.130 1.00 90.75 195 SER A O 1
ATOM 1517 N N . ILE A 1 196 ? 4.051 -13.536 -0.340 1.00 91.06 196 ILE A N 1
ATOM 1518 C CA . ILE A 1 196 ? 4.501 -14.803 0.264 1.00 91.06 196 ILE A CA 1
ATOM 1519 C C . ILE A 1 196 ? 4.283 -15.984 -0.701 1.00 91.06 196 ILE A C 1
ATOM 1521 O O . ILE A 1 196 ? 3.328 -15.963 -1.475 1.00 91.06 196 ILE A O 1
ATOM 1525 N N . PRO A 1 197 ? 5.131 -17.031 -0.670 1.00 84.94 197 PRO A N 1
ATOM 1526 C CA . PRO A 1 197 ? 5.102 -18.109 -1.667 1.00 84.94 197 PRO A CA 1
ATOM 1527 C C . PRO A 1 197 ? 3.847 -18.996 -1.628 1.00 84.94 197 PRO A C 1
ATOM 1529 O O . PRO A 1 197 ? 3.518 -19.599 -2.640 1.00 84.94 197 PRO A O 1
ATOM 1532 N N . ASN A 1 198 ? 3.142 -19.062 -0.494 1.00 86.88 198 ASN A N 1
ATOM 1533 C CA . ASN A 1 198 ? 1.982 -19.940 -0.297 1.00 86.88 198 ASN A CA 1
ATOM 1534 C C . ASN A 1 198 ? 0.673 -19.155 -0.110 1.00 86.88 198 ASN A C 1
ATOM 1536 O O . ASN A 1 198 ? -0.219 -19.619 0.594 1.00 86.88 198 ASN A O 1
ATOM 1540 N N . LEU A 1 199 ? 0.570 -17.944 -0.669 1.00 94.06 199 LEU A N 1
ATOM 1541 C CA . LEU A 1 199 ? -0.662 -17.162 -0.583 1.00 94.06 199 LEU A CA 1
ATOM 1542 C C . LEU A 1 199 ? -1.793 -17.879 -1.335 1.00 94.06 199 LEU A C 1
ATOM 1544 O O . LEU A 1 199 ? -1.735 -18.046 -2.551 1.00 94.06 199 LEU A O 1
ATOM 1548 N N . ASN A 1 200 ? -2.838 -18.255 -0.608 1.00 94.69 200 ASN A N 1
ATOM 1549 C CA . ASN A 1 200 ? -4.091 -18.753 -1.145 1.00 94.69 200 ASN A CA 1
ATOM 1550 C C . ASN A 1 200 ? -5.091 -17.596 -1.257 1.00 94.69 200 ASN A C 1
ATOM 1552 O O . ASN A 1 200 ? -5.616 -17.098 -0.255 1.00 94.69 200 ASN A O 1
ATOM 1556 N N . LEU A 1 201 ? -5.332 -17.163 -2.491 1.00 94.38 201 LEU A N 1
ATOM 1557 C CA . LEU A 1 201 ? -6.234 -16.067 -2.810 1.00 94.38 201 LEU A CA 1
ATOM 1558 C C . LEU A 1 201 ? -7.504 -16.616 -3.460 1.00 94.38 201 LEU A C 1
ATOM 1560 O O . LEU A 1 201 ? -7.460 -17.150 -4.566 1.00 94.38 201 LEU A O 1
ATOM 1564 N N . THR A 1 202 ? -8.640 -16.450 -2.789 1.00 94.00 202 THR A N 1
ATOM 1565 C CA . THR A 1 202 ? -9.956 -16.734 -3.374 1.00 94.00 202 THR A CA 1
ATOM 1566 C C . THR A 1 202 ? -10.507 -15.453 -3.991 1.00 94.00 202 THR A C 1
ATOM 1568 O O . THR A 1 202 ? -10.639 -14.441 -3.300 1.00 94.00 202 THR A O 1
ATOM 1571 N N . LEU A 1 203 ? -10.809 -15.490 -5.291 1.00 89.62 203 LEU A N 1
ATOM 1572 C CA . LEU A 1 203 ? -11.317 -14.360 -6.066 1.00 89.62 203 LEU A CA 1
ATOM 1573 C C . LEU A 1 203 ? -12.607 -14.754 -6.794 1.00 89.62 203 LEU A C 1
ATOM 1575 O O . LEU A 1 203 ? -12.595 -15.681 -7.600 1.00 89.62 203 LEU A O 1
ATOM 1579 N N . SER A 1 204 ? -13.675 -13.988 -6.565 1.00 86.50 204 SER A N 1
ATOM 1580 C CA . SER A 1 204 ? -14.969 -14.145 -7.254 1.00 86.50 204 SER A CA 1
ATOM 1581 C C . SER A 1 204 ? -15.387 -12.901 -8.054 1.00 86.50 204 SER A C 1
ATOM 1583 O O . SER A 1 204 ? -16.487 -12.854 -8.602 1.00 86.50 204 SER A O 1
ATOM 1585 N N . SER A 1 205 ? -14.536 -11.869 -8.118 1.00 87.81 205 SER A N 1
ATOM 1586 C CA . SER A 1 205 ? -14.852 -10.621 -8.825 1.00 87.81 205 SER A CA 1
ATOM 1587 C C . SER A 1 205 ? -14.712 -10.739 -10.338 1.00 87.81 205 SER A C 1
ATOM 1589 O O . SER A 1 205 ? -13.812 -11.400 -10.850 1.00 87.81 205 SER A O 1
ATOM 1591 N N . LYS A 1 206 ? -15.596 -10.032 -11.051 1.00 86.88 206 LYS A N 1
ATOM 1592 C CA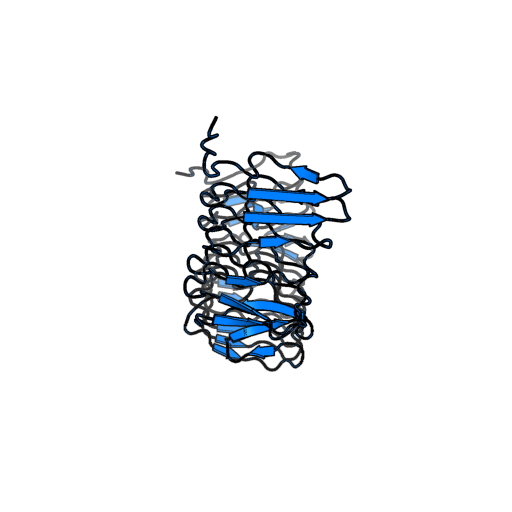 . LYS A 1 206 ? -15.586 -9.897 -12.518 1.00 86.88 206 LYS A CA 1
ATOM 1593 C C . LYS A 1 206 ? -14.718 -8.736 -13.018 1.00 86.88 206 LYS A C 1
ATOM 1595 O O . LYS A 1 206 ? -14.422 -8.676 -14.206 1.00 86.88 206 LYS A O 1
ATOM 1600 N N . SER A 1 207 ? -14.353 -7.807 -12.135 1.00 86.75 207 SER A N 1
ATOM 1601 C CA . SER A 1 207 ? -13.621 -6.572 -12.473 1.00 86.75 207 SER A CA 1
ATOM 1602 C C . SER A 1 207 ? -12.110 -6.689 -12.253 1.00 86.75 207 SER A C 1
ATOM 1604 O O . SER A 1 207 ? -11.354 -5.807 -12.668 1.00 86.75 207 SER A O 1
ATOM 1606 N N . LEU A 1 208 ? -11.679 -7.760 -11.584 1.00 90.12 208 LEU A N 1
ATOM 1607 C CA . LEU A 1 208 ? -10.281 -8.117 -11.384 1.00 90.12 208 LEU A CA 1
ATOM 1608 C C . LEU A 1 208 ? -9.951 -9.392 -12.149 1.00 90.12 208 LEU A C 1
ATOM 1610 O O . LEU A 1 208 ? -10.783 -10.287 -12.284 1.00 90.12 208 LEU A O 1
ATOM 1614 N N . TYR A 1 209 ? -8.706 -9.491 -12.589 1.00 90.25 209 TYR A N 1
ATOM 1615 C CA . TYR A 1 209 ? -8.194 -10.659 -13.286 1.00 90.25 209 TYR A CA 1
ATOM 1616 C C . TYR A 1 209 ? -6.824 -11.026 -12.721 1.00 90.25 209 TYR A C 1
ATOM 1618 O O . TYR A 1 209 ? -5.991 -10.153 -12.486 1.00 90.25 209 TYR A O 1
ATOM 1626 N N . ILE A 1 210 ? -6.599 -12.319 -12.493 1.00 92.50 210 ILE A N 1
ATOM 1627 C CA . ILE A 1 210 ? -5.285 -12.863 -12.154 1.00 92.50 210 ILE A CA 1
ATOM 1628 C C . ILE A 1 210 ? -4.897 -13.786 -13.289 1.00 92.50 210 ILE A C 1
ATOM 1630 O O . ILE A 1 210 ? -5.618 -14.741 -13.586 1.00 92.50 210 ILE A O 1
ATOM 1634 N N . ASP A 1 211 ? -3.793 -13.473 -13.952 1.00 93.06 211 ASP A N 1
ATOM 1635 C CA . ASP A 1 211 ? -3.336 -14.284 -15.070 1.00 93.06 211 ASP A CA 1
ATOM 1636 C C . ASP A 1 211 ? -2.553 -15.520 -14.608 1.00 93.06 211 ASP A C 1
ATOM 1638 O O . ASP A 1 211 ? -2.301 -15.750 -13.423 1.00 93.06 211 ASP A O 1
ATOM 1642 N N . LYS A 1 212 ? -2.130 -16.330 -15.580 1.00 91.94 212 LYS A N 1
ATOM 1643 C CA . LYS A 1 212 ? -1.312 -17.526 -15.337 1.00 91.94 212 LYS A CA 1
ATOM 1644 C C . LYS A 1 212 ? 0.075 -17.227 -14.742 1.00 91.94 212 LYS A C 1
ATOM 1646 O O . LYS A 1 212 ? 0.681 -18.140 -14.196 1.00 91.94 212 LYS A O 1
ATOM 1651 N N . GLN A 1 213 ? 0.565 -15.989 -14.862 1.00 93.38 213 GLN A N 1
ATOM 1652 C CA . GLN A 1 213 ? 1.817 -15.509 -14.260 1.00 93.38 213 GLN A CA 1
ATOM 1653 C C . GLN A 1 213 ? 1.576 -14.990 -12.829 1.00 93.38 213 GLN A C 1
ATOM 1655 O O . GLN A 1 213 ? 2.491 -14.504 -12.169 1.00 93.38 213 GLN A O 1
ATOM 1660 N N . LEU A 1 214 ? 0.344 -15.074 -12.314 1.00 94.12 214 LEU A N 1
ATOM 1661 C CA . LEU A 1 214 ? -0.053 -14.535 -11.014 1.00 94.12 214 LEU A CA 1
ATOM 1662 C C . LEU A 1 214 ? 0.142 -13.009 -10.917 1.00 94.12 214 LEU A C 1
ATOM 1664 O O . LEU A 1 214 ? 0.490 -12.476 -9.856 1.00 94.12 214 LEU A O 1
ATOM 1668 N N . ILE A 1 215 ? -0.077 -12.291 -12.020 1.00 95.75 215 ILE A N 1
ATOM 1669 C CA . ILE A 1 215 ? -0.184 -10.831 -12.037 1.00 95.75 215 ILE A CA 1
ATOM 1670 C C . ILE A 1 215 ? -1.630 -10.452 -11.733 1.00 95.75 215 ILE A C 1
ATOM 1672 O O . ILE A 1 215 ? -2.558 -10.926 -12.384 1.00 95.75 215 ILE A O 1
ATOM 1676 N N . ILE A 1 216 ? -1.817 -9.567 -10.756 1.00 95.94 216 ILE A N 1
ATOM 1677 C CA . ILE A 1 216 ? -3.122 -9.004 -10.419 1.00 95.94 216 ILE A CA 1
ATOM 1678 C C . ILE A 1 216 ? -3.365 -7.778 -11.288 1.00 95.94 216 ILE A C 1
ATOM 1680 O O . ILE A 1 216 ? -2.704 -6.743 -11.133 1.00 95.94 216 ILE A O 1
ATOM 1684 N N . TYR A 1 217 ? -4.361 -7.894 -12.153 1.00 95.56 217 TYR A N 1
ATOM 1685 C CA . TYR A 1 217 ? -4.882 -6.822 -12.973 1.00 95.56 217 TYR A CA 1
ATOM 1686 C C . TYR A 1 217 ? -6.151 -6.246 -12.349 1.00 95.56 217 TYR A C 1
ATOM 1688 O O . TYR A 1 217 ? -7.082 -6.972 -11.994 1.00 95.56 217 TYR A O 1
ATOM 1696 N N . ALA A 1 218 ? -6.184 -4.923 -12.238 1.00 93.06 218 ALA A N 1
ATOM 1697 C CA . ALA A 1 218 ? -7.305 -4.165 -11.703 1.00 93.06 218 ALA A CA 1
ATOM 1698 C C . ALA A 1 218 ? -7.776 -3.096 -12.688 1.00 93.06 218 ALA A C 1
ATOM 1700 O O . ALA A 1 218 ? -7.115 -2.821 -13.698 1.00 93.06 218 ALA A O 1
ATOM 1701 N N . ASN A 1 219 ? -8.916 -2.470 -12.372 1.00 88.44 219 ASN A N 1
ATOM 1702 C CA . ASN A 1 219 ? -9.499 -1.400 -13.177 1.00 88.44 219 ASN A CA 1
ATOM 1703 C C . ASN A 1 219 ? -9.685 -1.827 -14.647 1.00 88.44 219 ASN A C 1
ATOM 1705 O O . ASN A 1 219 ? -9.126 -1.212 -15.557 1.00 88.44 219 ASN A O 1
ATOM 1709 N N . ASN A 1 220 ? -10.416 -2.926 -14.874 1.00 87.31 220 ASN A N 1
ATOM 1710 C CA . ASN A 1 220 ? -10.674 -3.488 -16.208 1.00 87.31 220 ASN A CA 1
ATOM 1711 C C . ASN A 1 220 ? -9.384 -3.777 -16.999 1.00 87.31 220 ASN A C 1
ATOM 1713 O O . ASN A 1 220 ? -9.243 -3.389 -18.160 1.00 87.31 220 ASN A O 1
ATOM 1717 N N . ASN A 1 221 ? -8.416 -4.422 -16.345 1.00 89.44 221 ASN A N 1
ATOM 1718 C CA . ASN A 1 221 ? -7.112 -4.795 -16.903 1.00 89.44 221 ASN A CA 1
ATOM 1719 C C . ASN A 1 221 ? -6.222 -3.630 -17.360 1.00 89.44 221 ASN A C 1
ATOM 1721 O O . ASN A 1 221 ? -5.244 -3.837 -18.077 1.00 89.44 221 ASN A O 1
ATOM 1725 N N . LYS A 1 222 ? -6.523 -2.399 -16.932 1.00 94.88 222 LYS A N 1
ATOM 1726 C CA . LYS A 1 222 ? -5.699 -1.220 -17.239 1.00 94.88 222 LYS A CA 1
ATOM 1727 C C . LYS A 1 222 ? -4.524 -1.042 -16.292 1.00 94.88 222 LYS A C 1
ATOM 1729 O O . LYS A 1 222 ? -3.582 -0.328 -16.630 1.00 94.88 222 LYS A O 1
ATOM 1734 N N . THR A 1 223 ? -4.560 -1.689 -15.134 1.00 96.88 223 THR A N 1
ATOM 1735 C CA . THR A 1 223 ? -3.563 -1.479 -14.093 1.00 96.88 223 THR A CA 1
ATOM 1736 C C . THR A 1 223 ? -3.009 -2.798 -13.585 1.00 96.88 223 THR A C 1
ATOM 1738 O O . THR A 1 223 ? -3.781 -3.698 -13.270 1.00 96.88 223 THR A O 1
ATOM 1741 N N . ILE A 1 224 ? -1.688 -2.885 -13.432 1.00 98.12 224 ILE A N 1
ATOM 1742 C CA . ILE A 1 224 ? -1.055 -3.949 -12.648 1.00 98.12 224 ILE A CA 1
ATOM 1743 C C . ILE A 1 224 ? -0.955 -3.488 -11.199 1.00 98.12 224 ILE A C 1
ATOM 1745 O O . ILE A 1 224 ? -0.278 -2.500 -10.905 1.00 98.12 224 ILE A O 1
ATOM 1749 N N . SER A 1 225 ? -1.608 -4.215 -10.299 1.00 97.50 225 SER A N 1
ATOM 1750 C CA . SER A 1 225 ? -1.597 -3.933 -8.863 1.00 97.50 225 SER A CA 1
ATOM 1751 C C . SER A 1 225 ? -0.413 -4.583 -8.159 1.00 97.50 225 SER A C 1
ATOM 1753 O O . SER A 1 225 ? 0.243 -3.952 -7.330 1.00 97.50 225 SER A O 1
ATOM 1755 N N . GLN A 1 226 ? -0.143 -5.850 -8.473 1.00 97.69 226 GLN A N 1
ATOM 1756 C CA . GLN A 1 226 ? 0.896 -6.631 -7.813 1.00 97.69 226 GLN A CA 1
ATOM 1757 C C . GLN A 1 226 ? 1.206 -7.904 -8.602 1.00 97.69 226 GLN A C 1
ATOM 1759 O O . GLN A 1 226 ? 0.305 -8.535 -9.149 1.00 97.69 226 GLN A O 1
ATOM 1764 N N . PHE A 1 227 ? 2.471 -8.304 -8.615 1.00 96.88 227 PHE A N 1
ATOM 1765 C CA . PHE A 1 227 ? 2.925 -9.588 -9.128 1.00 96.88 227 PHE A CA 1
ATOM 1766 C C . PHE A 1 227 ? 3.189 -10.547 -7.968 1.00 96.88 227 PHE A C 1
ATOM 1768 O O . PHE A 1 227 ? 4.057 -10.313 -7.121 1.00 96.88 227 PHE A O 1
ATOM 1775 N N . LEU A 1 228 ? 2.442 -11.646 -7.921 1.00 94.00 228 LEU A N 1
ATOM 1776 C CA . LEU A 1 228 ? 2.601 -12.697 -6.912 1.00 94.00 228 LEU A CA 1
ATOM 1777 C C . LEU A 1 228 ? 3.481 -13.851 -7.412 1.00 94.00 228 LEU A C 1
ATOM 1779 O O . LEU A 1 228 ? 3.995 -14.618 -6.600 1.00 94.00 228 LEU A O 1
ATOM 1783 N N . GLY A 1 229 ? 3.719 -13.918 -8.722 1.00 91.69 229 GLY A N 1
ATOM 1784 C CA . GLY A 1 229 ? 4.476 -14.979 -9.369 1.00 91.69 229 GLY A CA 1
ATOM 1785 C C . GLY A 1 229 ? 5.968 -15.010 -9.044 1.00 91.69 229 GLY A C 1
ATOM 1786 O O . GLY A 1 229 ? 6.511 -14.221 -8.252 1.00 91.69 229 GLY A O 1
ATOM 1787 N N . GLN A 1 230 ? 6.612 -15.994 -9.670 1.00 86.88 230 GLN A N 1
ATOM 1788 C CA . GLN A 1 230 ? 8.038 -16.321 -9.560 1.00 86.88 230 GLN A CA 1
ATOM 1789 C C . GLN A 1 230 ? 8.703 -16.473 -10.938 1.00 86.88 230 GLN A C 1
ATOM 1791 O O . GLN A 1 230 ? 9.858 -16.899 -11.000 1.00 86.88 230 GLN A O 1
ATOM 1796 N N . ASP A 1 231 ? 7.970 -16.165 -12.012 1.00 87.38 231 ASP A N 1
ATOM 1797 C CA . ASP A 1 231 ? 8.422 -16.261 -13.396 1.00 87.38 231 ASP A CA 1
ATOM 1798 C C . ASP A 1 231 ? 9.647 -15.383 -13.669 1.00 87.38 231 ASP A C 1
ATOM 1800 O O . ASP A 1 231 ? 9.877 -14.360 -13.017 1.00 87.38 231 ASP A O 1
ATOM 1804 N N . TYR A 1 232 ? 10.436 -15.810 -14.652 1.00 88.50 232 TYR A N 1
ATOM 1805 C CA . TYR A 1 232 ? 11.634 -15.105 -15.099 1.00 88.50 232 TYR A CA 1
ATOM 1806 C C . TYR A 1 232 ? 11.291 -14.057 -16.162 1.00 88.50 232 TYR A C 1
ATOM 1808 O O . TYR A 1 232 ? 11.684 -12.898 -16.047 1.00 88.50 232 TYR A O 1
ATOM 1816 N N . ASP A 1 233 ? 10.512 -14.441 -17.172 1.00 93.81 233 ASP A N 1
ATOM 1817 C CA . ASP A 1 233 ? 10.100 -13.557 -18.257 1.00 93.81 233 ASP A CA 1
ATOM 1818 C C . ASP A 1 233 ? 8.617 -13.236 -18.140 1.00 93.81 233 ASP A C 1
ATOM 1820 O O . ASP A 1 233 ? 7.776 -14.133 -18.103 1.00 93.81 233 ASP A O 1
ATOM 1824 N N . ILE A 1 234 ? 8.314 -11.942 -18.084 1.00 96.69 234 ILE A N 1
ATOM 1825 C CA . ILE A 1 234 ? 6.966 -11.428 -17.898 1.00 96.69 234 ILE A CA 1
ATOM 1826 C C . ILE A 1 234 ? 6.450 -10.841 -19.208 1.00 96.69 234 ILE A C 1
ATOM 1828 O O . ILE A 1 234 ? 7.099 -9.988 -19.824 1.00 96.69 234 ILE A O 1
ATOM 1832 N N . VAL A 1 235 ? 5.249 -11.255 -19.608 1.00 96.44 235 VAL A N 1
ATOM 1833 C CA . VAL A 1 235 ? 4.520 -10.669 -20.740 1.00 96.44 235 VAL A CA 1
ATOM 1834 C C . VAL A 1 235 ? 3.280 -9.953 -20.215 1.00 96.44 235 VAL A C 1
ATOM 1836 O O . VAL A 1 235 ? 2.416 -10.569 -19.595 1.00 96.44 235 VAL A O 1
ATOM 1839 N N . ILE A 1 236 ? 3.205 -8.645 -20.445 1.00 96.25 236 ILE A N 1
ATOM 1840 C CA . ILE A 1 236 ? 2.115 -7.771 -20.008 1.00 96.25 236 ILE A CA 1
ATOM 1841 C C . ILE A 1 236 ? 1.171 -7.488 -21.190 1.00 96.25 236 ILE A C 1
ATOM 1843 O O . ILE A 1 236 ? 1.653 -7.157 -22.274 1.00 96.25 236 ILE A O 1
ATOM 1847 N N . PRO A 1 237 ? -0.160 -7.525 -20.997 1.00 96.19 237 PRO A N 1
ATOM 1848 C CA . PRO A 1 237 ? -1.107 -7.066 -22.003 1.00 96.19 237 PRO A CA 1
ATOM 1849 C C . PRO A 1 237 ? -0.838 -5.623 -22.443 1.00 96.19 237 PRO A C 1
ATOM 1851 O O . PRO A 1 237 ? -0.729 -4.722 -21.608 1.00 96.19 237 PRO A O 1
ATOM 1854 N N . TYR A 1 238 ? -0.808 -5.376 -23.750 1.00 96.25 238 TYR A N 1
ATOM 1855 C CA . TYR A 1 238 ? -0.518 -4.069 -24.346 1.00 96.25 238 TYR A CA 1
ATOM 1856 C C . TYR A 1 238 ? -1.443 -2.961 -23.821 1.00 96.25 238 TYR A C 1
ATOM 1858 O O . TYR A 1 238 ? -1.043 -1.806 -23.734 1.00 96.25 238 TYR A O 1
ATOM 1866 N N . ALA A 1 239 ? -2.671 -3.317 -23.432 1.00 97.06 239 ALA A N 1
ATOM 1867 C CA . ALA A 1 239 ? -3.701 -2.403 -22.954 1.00 97.06 239 ALA A CA 1
ATOM 1868 C C . ALA A 1 239 ? -3.457 -1.830 -21.543 1.00 97.06 239 ALA A C 1
ATOM 1870 O O . ALA A 1 239 ? -4.213 -0.937 -21.136 1.00 97.06 239 ALA A O 1
ATOM 1871 N N . VAL A 1 240 ? -2.466 -2.339 -20.798 1.00 97.69 240 VAL A N 1
ATOM 1872 C CA . VAL A 1 240 ? -2.081 -1.821 -19.477 1.00 97.69 240 VAL A CA 1
ATOM 1873 C C . VAL A 1 240 ? -1.522 -0.412 -19.623 1.00 97.69 240 VAL A C 1
ATOM 1875 O O . VAL A 1 240 ? -0.569 -0.186 -20.360 1.00 97.69 240 VAL A O 1
ATOM 1878 N N . THR A 1 241 ? -2.082 0.531 -18.869 1.00 98.25 241 THR A N 1
ATOM 1879 C CA . THR A 1 241 ? -1.653 1.935 -18.864 1.00 98.25 241 THR A CA 1
ATOM 1880 C C . THR A 1 241 ? -0.890 2.317 -17.600 1.00 98.25 241 THR A C 1
ATOM 1882 O O . THR A 1 241 ? -0.229 3.357 -17.574 1.00 98.25 241 THR A O 1
ATOM 1885 N N . ARG A 1 242 ? -0.943 1.494 -16.544 1.00 98.62 242 ARG A N 1
ATOM 1886 C CA . ARG A 1 242 ? -0.314 1.800 -15.254 1.00 98.62 242 ARG A CA 1
ATOM 1887 C C . ARG A 1 242 ? 0.250 0.566 -14.558 1.00 98.62 242 ARG A C 1
ATOM 1889 O O . ARG A 1 242 ? -0.425 -0.455 -14.437 1.00 98.62 242 ARG A O 1
ATOM 1896 N N . ILE A 1 243 ? 1.450 0.704 -14.008 1.00 98.75 243 ILE A N 1
ATOM 1897 C CA . ILE A 1 243 ? 2.053 -0.258 -13.082 1.00 98.75 243 ILE A CA 1
ATOM 1898 C C . ILE A 1 243 ? 2.133 0.411 -11.714 1.00 98.75 243 ILE A C 1
ATOM 1900 O O . ILE A 1 243 ? 2.810 1.431 -11.563 1.00 98.75 243 ILE A O 1
ATOM 1904 N N . ARG A 1 244 ? 1.398 -0.134 -10.738 1.00 98.69 244 ARG A N 1
ATOM 1905 C CA . ARG A 1 244 ? 1.250 0.484 -9.417 1.00 98.69 244 ARG A CA 1
ATOM 1906 C C . ARG A 1 244 ? 2.501 0.399 -8.566 1.00 98.69 244 ARG A C 1
ATOM 1908 O O . ARG A 1 244 ? 3.417 -0.392 -8.807 1.00 98.69 244 ARG A O 1
ATOM 1915 N N . MET A 1 245 ? 2.474 1.220 -7.521 1.00 98.25 245 MET A N 1
ATOM 1916 C CA . MET A 1 245 ? 3.485 1.292 -6.488 1.00 98.25 245 MET A CA 1
ATOM 1917 C C . MET A 1 245 ? 3.921 -0.107 -6.044 1.00 98.25 245 MET A C 1
ATOM 1919 O O . MET A 1 245 ? 3.096 -0.910 -5.610 1.00 98.25 245 MET A O 1
ATOM 1923 N N . GLN A 1 246 ? 5.226 -0.374 -6.121 1.00 98.38 246 GLN A N 1
ATOM 1924 C CA . GLN A 1 246 ? 5.838 -1.614 -5.637 1.00 98.38 246 GLN A CA 1
ATOM 1925 C C . GLN A 1 246 ? 5.252 -2.912 -6.229 1.00 98.38 246 GLN A C 1
ATOM 1927 O O . GLN A 1 246 ? 5.434 -3.977 -5.638 1.00 98.38 246 GLN A O 1
ATOM 1932 N N . ALA A 1 247 ? 4.578 -2.863 -7.386 1.00 98.38 247 ALA A N 1
ATOM 1933 C CA . ALA A 1 247 ? 3.913 -4.032 -7.965 1.00 98.38 247 ALA A CA 1
ATOM 1934 C C . ALA A 1 247 ? 4.853 -5.240 -8.163 1.00 98.38 247 ALA A C 1
ATOM 1936 O O . ALA A 1 247 ? 4.425 -6.379 -7.983 1.00 98.38 247 ALA A O 1
ATOM 1937 N N . PHE A 1 248 ? 6.130 -4.995 -8.465 1.00 98.06 248 PHE A N 1
ATOM 1938 C CA . PHE A 1 248 ? 7.189 -5.992 -8.641 1.00 98.06 248 PHE A CA 1
ATOM 1939 C C . PHE A 1 248 ? 8.355 -5.796 -7.654 1.00 98.06 248 PHE A C 1
ATOM 1941 O O . PHE A 1 248 ? 9.468 -6.243 -7.917 1.00 98.06 248 PHE A O 1
ATOM 1948 N N . LEU A 1 249 ? 8.137 -5.147 -6.505 1.00 97.50 249 LEU A N 1
ATOM 1949 C CA . LEU A 1 249 ? 9.199 -4.877 -5.526 1.00 97.50 249 LEU A CA 1
ATOM 1950 C C . LEU A 1 249 ? 9.982 -6.151 -5.150 1.00 97.50 249 LEU A C 1
ATOM 1952 O O . LEU A 1 249 ? 9.395 -7.160 -4.752 1.00 97.50 249 LEU A O 1
ATOM 1956 N N . ASN A 1 250 ? 11.316 -6.073 -5.214 1.00 96.56 250 ASN A N 1
ATOM 1957 C CA . ASN A 1 250 ? 12.263 -7.135 -4.852 1.00 96.56 250 ASN A CA 1
ATOM 1958 C C . ASN A 1 250 ? 12.035 -8.472 -5.578 1.00 96.56 250 ASN A C 1
ATOM 1960 O O . ASN A 1 250 ? 12.377 -9.540 -5.060 1.00 96.56 250 ASN A O 1
ATOM 1964 N N . LYS A 1 251 ? 11.473 -8.450 -6.790 1.00 95.94 251 LYS A N 1
ATOM 1965 C CA . LYS A 1 251 ? 11.277 -9.659 -7.599 1.00 95.94 251 LYS A CA 1
ATOM 1966 C C . LYS A 1 251 ? 12.568 -10.045 -8.311 1.00 95.94 251 LYS A C 1
ATOM 1968 O O . LYS A 1 251 ? 12.686 -9.970 -9.524 1.00 95.94 251 LYS A O 1
ATOM 1973 N N . ILE A 1 252 ? 13.544 -10.510 -7.535 1.00 95.25 252 ILE A N 1
ATOM 1974 C CA . ILE A 1 252 ? 14.914 -10.795 -7.989 1.00 95.25 252 ILE A CA 1
ATOM 1975 C C . ILE A 1 252 ? 15.025 -11.849 -9.101 1.00 95.25 252 ILE A C 1
ATOM 1977 O O . ILE A 1 252 ? 16.098 -12.002 -9.666 1.00 95.25 252 ILE A O 1
ATOM 1981 N N . LYS A 1 253 ? 13.971 -12.615 -9.404 1.00 95.25 253 LYS A N 1
ATOM 1982 C CA . LYS A 1 253 ? 13.994 -13.619 -10.479 1.00 95.25 253 LYS A CA 1
ATOM 1983 C C . LYS A 1 253 ? 13.639 -13.056 -11.849 1.00 95.25 253 LYS A C 1
ATOM 1985 O O . LYS A 1 253 ? 14.043 -13.660 -12.836 1.00 95.25 253 LYS A O 1
ATOM 1990 N N . ILE A 1 254 ? 12.926 -11.928 -11.918 1.00 96.12 254 ILE A N 1
ATOM 1991 C CA . ILE A 1 254 ? 12.493 -11.394 -13.209 1.00 96.12 254 ILE A CA 1
ATOM 1992 C C . ILE A 1 254 ? 13.719 -10.918 -13.997 1.00 96.12 254 ILE A C 1
ATOM 1994 O O . ILE A 1 254 ? 14.528 -10.140 -13.489 1.00 96.12 254 ILE A O 1
ATOM 1998 N N . SER A 1 255 ? 13.861 -11.405 -15.224 1.00 96.88 255 SER A N 1
ATOM 1999 C CA . SER A 1 255 ? 14.918 -11.056 -16.175 1.00 96.88 255 SER A CA 1
ATOM 2000 C C . SER A 1 255 ? 14.416 -10.140 -17.280 1.00 96.88 255 SER A C 1
ATOM 2002 O O . SER A 1 255 ? 15.147 -9.245 -17.726 1.00 96.88 255 SER A O 1
ATOM 2004 N N . SER A 1 256 ? 13.166 -10.328 -17.710 1.00 97.25 256 SER A N 1
ATOM 2005 C CA . SER A 1 256 ? 12.554 -9.484 -18.728 1.00 97.25 256 SER A CA 1
ATOM 2006 C C . SER A 1 256 ? 11.093 -9.160 -18.450 1.00 97.25 256 SER A C 1
ATOM 2008 O O . SER A 1 256 ? 10.349 -9.959 -17.888 1.00 97.25 256 SER A O 1
ATOM 2010 N N . VAL A 1 257 ? 10.691 -7.964 -18.872 1.00 97.56 257 VAL A N 1
ATOM 2011 C CA . VAL A 1 257 ? 9.297 -7.532 -18.943 1.00 97.56 257 VAL A CA 1
ATOM 2012 C C . VAL A 1 257 ? 9.044 -7.002 -20.350 1.00 97.56 257 VAL A C 1
ATOM 2014 O O . VAL A 1 257 ? 9.721 -6.083 -20.822 1.00 97.56 257 VAL A O 1
ATOM 2017 N N . THR A 1 258 ? 8.077 -7.602 -21.033 1.00 96.19 258 THR A N 1
ATOM 2018 C CA . THR A 1 258 ? 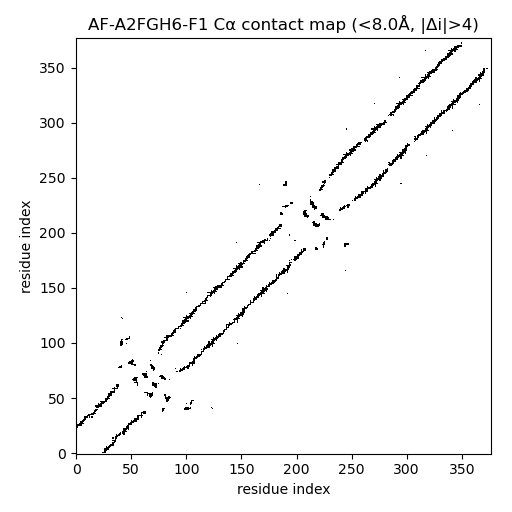7.690 -7.282 -22.412 1.00 96.19 258 THR A CA 1
ATOM 2019 C C . THR A 1 258 ? 6.179 -7.101 -22.517 1.00 96.19 258 THR A C 1
ATOM 2021 O O . THR A 1 258 ? 5.456 -7.406 -21.572 1.00 96.19 258 THR A O 1
ATOM 2024 N N . PHE A 1 259 ? 5.706 -6.585 -23.652 1.00 96.62 259 PHE A N 1
ATOM 2025 C CA . PHE A 1 259 ? 4.283 -6.404 -23.932 1.00 96.62 259 PHE A CA 1
ATOM 2026 C C . PHE A 1 259 ? 3.860 -7.269 -25.119 1.00 96.62 259 PHE A C 1
ATOM 2028 O O . PHE A 1 259 ? 4.647 -7.451 -26.048 1.00 96.62 259 PHE A O 1
ATOM 2035 N N . ASP A 1 260 ? 2.627 -7.773 -25.112 1.00 95.62 260 ASP A N 1
ATOM 2036 C CA . ASP A 1 260 ? 2.047 -8.578 -26.205 1.00 95.62 260 ASP A CA 1
ATOM 2037 C C . ASP A 1 260 ? 1.507 -7.737 -27.385 1.00 95.62 260 ASP A C 1
ATOM 2039 O O . ASP A 1 260 ? 0.628 -8.162 -28.133 1.00 95.62 260 ASP A O 1
ATOM 2043 N N . GLY A 1 261 ? 2.056 -6.538 -27.574 1.00 95.88 261 GLY A N 1
ATOM 2044 C CA . GLY A 1 261 ? 1.665 -5.583 -28.604 1.00 95.88 261 GLY A CA 1
ATOM 2045 C C . GLY A 1 261 ? 2.310 -4.220 -28.368 1.00 95.88 261 GLY A C 1
ATOM 2046 O O . GLY A 1 261 ? 3.240 -4.089 -27.568 1.00 95.88 261 GLY A O 1
ATOM 2047 N N . ASP A 1 262 ? 1.803 -3.192 -29.051 1.00 95.50 262 ASP A N 1
ATOM 2048 C CA . ASP A 1 262 ? 2.248 -1.815 -28.822 1.00 95.50 262 ASP A CA 1
ATOM 2049 C C . ASP A 1 262 ? 1.761 -1.310 -27.458 1.00 95.50 262 ASP A C 1
ATOM 2051 O O . ASP A 1 262 ? 0.567 -1.080 -27.233 1.00 95.50 262 ASP A O 1
ATOM 2055 N N . SER A 1 263 ? 2.707 -1.181 -26.530 1.00 97.00 263 SER A N 1
ATOM 2056 C CA . SER A 1 263 ? 2.433 -0.858 -25.134 1.00 97.00 263 SER A CA 1
ATOM 2057 C C . SER A 1 263 ? 1.721 0.486 -24.992 1.00 97.00 263 SER A C 1
ATOM 2059 O O . SER A 1 263 ? 2.206 1.519 -25.459 1.00 97.00 263 SER A O 1
ATOM 2061 N N . GLN A 1 264 ? 0.595 0.475 -24.279 1.00 98.06 264 GLN A N 1
ATOM 2062 C CA . GLN A 1 264 ? -0.163 1.661 -23.877 1.00 98.06 264 GLN A CA 1
ATOM 2063 C C . GLN A 1 264 ? 0.267 2.177 -22.494 1.00 98.06 264 GLN A C 1
ATOM 2065 O O . GLN A 1 264 ? -0.447 2.976 -21.883 1.00 98.06 264 GLN A O 1
ATOM 2070 N N . LEU A 1 265 ? 1.406 1.708 -21.971 1.00 98.50 265 LEU A N 1
ATOM 2071 C CA . LEU A 1 265 ? 1.895 2.062 -20.644 1.00 98.50 265 LEU A CA 1
ATOM 2072 C C . LEU A 1 265 ? 2.197 3.562 -20.555 1.00 98.50 265 LEU A C 1
ATOM 2074 O O . LEU A 1 265 ? 3.016 4.079 -21.304 1.00 98.50 265 LEU A O 1
ATOM 2078 N N . GLN A 1 266 ? 1.571 4.233 -19.589 1.00 98.62 266 GLN A N 1
ATOM 2079 C CA . GLN A 1 266 ? 1.713 5.670 -19.340 1.00 98.62 266 GLN A CA 1
ATOM 2080 C C . GLN A 1 266 ? 2.401 5.966 -18.006 1.00 98.62 266 GLN A C 1
ATOM 2082 O O . GLN A 1 266 ? 3.149 6.936 -17.900 1.00 98.62 266 GLN A O 1
ATOM 2087 N N . TYR A 1 267 ? 2.172 5.136 -16.986 1.00 98.75 267 TYR A N 1
ATOM 2088 C CA . TYR A 1 267 ? 2.633 5.413 -15.626 1.00 98.75 267 TYR A CA 1
ATOM 2089 C C . TYR A 1 267 ? 3.326 4.207 -15.004 1.00 98.75 267 TYR A C 1
ATOM 2091 O O . TYR A 1 267 ? 2.742 3.124 -14.903 1.00 98.75 267 TYR A O 1
ATOM 2099 N N . ILE A 1 268 ? 4.542 4.421 -14.512 1.00 98.88 268 ILE A N 1
ATOM 2100 C CA . ILE A 1 268 ? 5.249 3.477 -13.645 1.00 98.88 268 ILE A CA 1
ATOM 2101 C C . ILE A 1 268 ? 5.415 4.159 -12.294 1.00 98.88 268 ILE A C 1
ATOM 2103 O O . ILE A 1 268 ? 6.110 5.162 -12.191 1.00 98.88 268 ILE A O 1
ATOM 2107 N N . GLU A 1 269 ? 4.751 3.658 -11.259 1.00 98.81 269 GLU A N 1
ATOM 2108 C CA . GLU A 1 269 ? 4.704 4.330 -9.958 1.00 98.81 269 GLU A CA 1
ATOM 2109 C C . GLU A 1 269 ? 5.920 4.025 -9.062 1.00 98.81 269 GLU A C 1
ATOM 2111 O O . GLU A 1 269 ? 6.834 3.277 -9.418 1.00 98.81 269 GLU A O 1
ATOM 2116 N N . TYR A 1 270 ? 5.921 4.626 -7.864 1.00 98.69 270 TYR A N 1
ATOM 2117 C CA . TYR A 1 270 ? 6.974 4.500 -6.856 1.00 98.69 270 TYR A CA 1
ATOM 2118 C C . TYR A 1 270 ? 7.421 3.045 -6.651 1.00 98.69 270 TYR A C 1
ATOM 2120 O O . TYR A 1 270 ? 6.624 2.164 -6.316 1.00 98.69 270 TYR A O 1
ATOM 2128 N N . GLY A 1 271 ? 8.717 2.801 -6.830 1.00 98.69 271 GLY A N 1
ATOM 2129 C CA . GLY A 1 271 ? 9.356 1.519 -6.554 1.00 98.69 271 GLY A CA 1
ATOM 2130 C C . GLY A 1 271 ? 8.792 0.320 -7.319 1.00 98.69 271 GLY A C 1
ATOM 2131 O O . GLY A 1 271 ? 8.993 -0.799 -6.853 1.00 98.69 271 GLY A O 1
ATOM 2132 N N . ALA A 1 272 ? 8.074 0.521 -8.433 1.00 98.75 272 ALA A N 1
ATOM 2133 C CA . ALA A 1 272 ? 7.374 -0.542 -9.160 1.00 98.75 272 ALA A CA 1
ATOM 2134 C C . ALA A 1 272 ? 8.244 -1.783 -9.426 1.00 98.75 272 ALA A C 1
ATOM 2136 O O . ALA A 1 272 ? 7.775 -2.889 -9.194 1.00 98.75 272 ALA A O 1
ATOM 2137 N N . PHE A 1 273 ? 9.503 -1.595 -9.820 1.00 98.75 273 PHE A N 1
ATOM 2138 C CA . PHE A 1 273 ? 10.526 -2.617 -10.073 1.00 98.75 273 PHE A CA 1
ATOM 2139 C C . PHE A 1 273 ? 11.780 -2.435 -9.197 1.00 98.75 273 PHE A C 1
ATOM 2141 O O . PHE A 1 273 ? 12.849 -2.961 -9.516 1.00 98.75 273 PHE A O 1
ATOM 2148 N N . SER A 1 274 ? 11.681 -1.704 -8.081 1.00 98.62 274 SER A N 1
ATOM 2149 C CA . SER A 1 274 ? 12.818 -1.513 -7.170 1.00 98.62 274 SER A CA 1
ATOM 2150 C C . SER A 1 274 ? 13.322 -2.865 -6.652 1.00 98.62 274 SER A C 1
ATOM 2152 O O . SER A 1 274 ? 12.530 -3.739 -6.289 1.00 98.62 274 SER A O 1
ATOM 2154 N N . GLY A 1 275 ? 14.640 -3.065 -6.658 1.00 98.25 275 GLY A N 1
ATOM 2155 C CA . GLY A 1 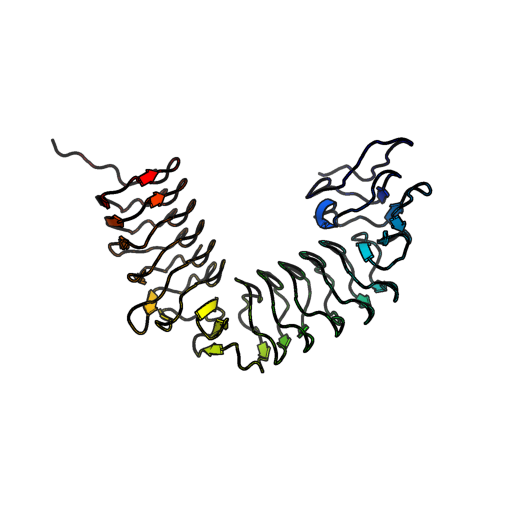275 ? 15.271 -4.307 -6.208 1.00 98.25 275 GLY A CA 1
ATOM 2156 C C . GLY A 1 275 ? 15.094 -5.498 -7.157 1.00 98.25 275 GLY A C 1
ATOM 2157 O O . GLY A 1 275 ? 15.437 -6.621 -6.785 1.00 98.25 275 GLY A O 1
ATOM 2158 N N . CYS A 1 276 ? 14.590 -5.298 -8.379 1.00 98.00 276 CYS A N 1
ATOM 2159 C CA . CYS A 1 276 ? 14.575 -6.333 -9.418 1.00 98.00 276 CYS A CA 1
ATOM 2160 C C . CYS A 1 276 ? 15.978 -6.515 -10.013 1.00 98.00 276 CYS A C 1
ATOM 2162 O O . CYS A 1 276 ? 16.249 -6.141 -11.152 1.00 98.00 276 CYS A O 1
ATOM 2164 N N . THR A 1 277 ? 16.892 -7.080 -9.226 1.00 97.62 277 THR A N 1
ATOM 2165 C CA . THR A 1 277 ? 18.338 -7.096 -9.504 1.00 97.62 277 THR A CA 1
ATOM 2166 C C . THR A 1 277 ? 18.771 -7.932 -10.707 1.00 97.62 277 THR A C 1
ATOM 2168 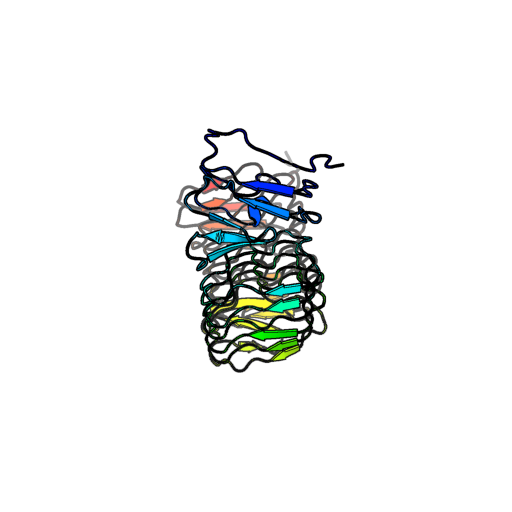O O . THR A 1 277 ? 19.919 -7.812 -11.128 1.00 97.62 277 THR A O 1
ATOM 2171 N N . ASN A 1 278 ? 17.876 -8.741 -11.282 1.00 97.25 278 ASN A N 1
ATOM 2172 C CA . ASN A 1 278 ? 18.111 -9.473 -12.529 1.00 97.25 278 ASN A CA 1
ATOM 2173 C C . ASN A 1 278 ? 17.370 -8.885 -13.738 1.00 97.25 278 ASN A C 1
ATOM 2175 O O . ASN A 1 278 ? 17.602 -9.345 -14.855 1.00 97.25 278 ASN A O 1
ATOM 2179 N N . LEU A 1 279 ? 16.534 -7.854 -13.552 1.00 98.19 279 LEU A N 1
ATOM 2180 C CA . LEU A 1 279 ? 15.764 -7.254 -14.639 1.00 98.19 279 LEU A CA 1
ATOM 2181 C C . LEU A 1 279 ? 16.712 -6.540 -15.601 1.00 98.19 279 LEU A C 1
ATOM 2183 O O . LEU A 1 279 ? 17.197 -5.445 -15.311 1.00 98.19 279 LEU A O 1
ATOM 2187 N N . SER A 1 280 ? 16.975 -7.169 -16.744 1.00 97.50 280 SER A N 1
ATOM 2188 C CA . SER A 1 280 ? 17.887 -6.656 -17.766 1.00 97.50 280 SER A CA 1
ATOM 2189 C C . SER A 1 280 ? 17.172 -6.089 -18.985 1.00 97.50 280 SER A C 1
ATOM 2191 O O . SER A 1 280 ? 17.742 -5.262 -19.693 1.00 97.50 280 SER A O 1
ATOM 2193 N N . LYS A 1 281 ? 15.927 -6.512 -19.229 1.00 96.94 281 LYS A N 1
ATOM 2194 C CA . LYS A 1 281 ? 15.138 -6.095 -20.391 1.00 96.94 281 LYS A CA 1
ATOM 2195 C C . LYS A 1 281 ? 13.782 -5.550 -19.954 1.00 96.94 281 LYS A C 1
ATOM 2197 O O . LYS A 1 281 ? 12.989 -6.270 -19.357 1.00 96.94 281 LYS A O 1
ATOM 2202 N N . PHE A 1 282 ? 13.504 -4.301 -20.307 1.00 97.19 282 PHE A N 1
ATOM 2203 C CA . PHE A 1 282 ? 12.213 -3.654 -20.095 1.00 97.19 282 PHE A CA 1
ATOM 2204 C C . PHE A 1 282 ? 11.871 -2.812 -21.325 1.00 97.19 282 PHE A C 1
ATOM 2206 O O . PHE A 1 282 ? 12.733 -2.090 -21.823 1.00 97.19 282 PHE A O 1
ATOM 2213 N N . SER A 1 283 ? 10.636 -2.901 -21.820 1.00 90.31 283 SER A N 1
ATOM 2214 C CA . SER A 1 283 ? 10.162 -2.047 -22.915 1.00 90.31 283 SER A CA 1
ATOM 2215 C C . SER A 1 283 ? 9.312 -0.905 -22.367 1.00 90.31 283 SER A C 1
ATOM 2217 O O . SER A 1 283 ? 8.271 -1.148 -21.767 1.00 90.31 283 SER A O 1
ATOM 2219 N N . PHE A 1 284 ? 9.749 0.340 -22.565 1.00 93.00 284 PHE A N 1
ATOM 2220 C CA . PHE A 1 284 ? 9.024 1.527 -22.094 1.00 93.00 284 PHE A CA 1
ATOM 2221 C C . PHE A 1 284 ? 7.851 1.925 -23.001 1.00 93.00 284 PHE A C 1
ATOM 2223 O O . PHE A 1 284 ? 6.969 2.657 -22.558 1.00 93.00 284 PHE A O 1
ATOM 2230 N N . GLY A 1 285 ? 7.812 1.422 -24.240 1.00 92.06 285 GLY A N 1
ATOM 2231 C CA . GLY A 1 285 ? 6.801 1.800 -25.228 1.00 92.06 285 GLY A CA 1
ATOM 2232 C C . GLY A 1 285 ? 6.881 3.271 -25.650 1.00 92.06 285 GLY A C 1
ATOM 2233 O O . GLY A 1 285 ? 7.811 3.993 -25.294 1.00 92.06 285 GLY A O 1
ATOM 2234 N N . ASN A 1 286 ? 5.881 3.709 -26.416 1.00 94.88 286 ASN A N 1
ATOM 2235 C CA . ASN A 1 286 ? 5.816 5.065 -26.980 1.00 94.88 286 ASN A CA 1
ATOM 2236 C C . ASN A 1 286 ? 4.871 6.011 -26.218 1.00 94.88 286 ASN A C 1
ATOM 2238 O O . ASN A 1 286 ? 4.738 7.168 -26.603 1.00 94.88 286 ASN A O 1
ATOM 2242 N N . HIS A 1 287 ? 4.212 5.523 -25.162 1.00 97.25 287 HIS A N 1
ATOM 2243 C CA . HIS A 1 287 ? 3.154 6.241 -24.441 1.00 97.25 287 HIS A CA 1
ATOM 2244 C C . HIS A 1 287 ? 3.527 6.608 -23.000 1.00 97.25 287 HIS A C 1
ATOM 2246 O O . HIS A 1 287 ? 2.692 7.164 -22.288 1.00 97.25 287 HIS A O 1
ATOM 2252 N N . ILE A 1 288 ? 4.751 6.303 -22.550 1.00 97.88 288 ILE A N 1
ATOM 2253 C CA . ILE A 1 288 ? 5.170 6.563 -21.169 1.00 97.88 288 ILE A CA 1
ATOM 2254 C C . ILE A 1 288 ? 5.170 8.071 -20.886 1.00 97.88 288 ILE A C 1
ATOM 2256 O O . ILE A 1 288 ? 5.711 8.857 -21.661 1.00 97.88 288 ILE A O 1
ATOM 2260 N N . ILE A 1 289 ? 4.552 8.468 -19.775 1.00 97.94 289 ILE A N 1
ATOM 2261 C CA . ILE A 1 289 ? 4.398 9.862 -19.338 1.00 97.94 289 ILE A CA 1
ATOM 2262 C C . ILE A 1 289 ? 5.251 10.129 -18.100 1.00 97.94 289 ILE A C 1
ATOM 2264 O O . ILE A 1 289 ? 5.974 11.125 -18.055 1.00 97.94 289 ILE A O 1
ATOM 2268 N N . GLU A 1 290 ? 5.181 9.248 -17.099 1.00 98.56 290 GLU A N 1
ATOM 2269 C CA . GLU A 1 290 ? 5.894 9.423 -15.832 1.00 98.56 290 GLU A CA 1
ATOM 2270 C C . GLU A 1 290 ? 6.502 8.116 -15.318 1.00 98.56 290 GLU A C 1
ATOM 2272 O O . GLU A 1 290 ? 5.862 7.057 -15.300 1.00 98.56 290 GLU A O 1
ATOM 2277 N N . ILE A 1 291 ? 7.741 8.235 -14.838 1.00 98.88 291 ILE A N 1
ATOM 2278 C CA . ILE A 1 291 ? 8.466 7.189 -14.120 1.00 98.88 291 ILE A CA 1
ATOM 2279 C C . ILE A 1 291 ? 8.701 7.664 -12.683 1.00 98.88 291 ILE A C 1
ATOM 2281 O O . ILE A 1 291 ? 9.329 8.696 -12.430 1.00 98.88 291 ILE A O 1
ATOM 2285 N N . GLY A 1 292 ? 8.149 6.914 -11.736 1.00 98.81 292 GLY A N 1
ATOM 2286 C CA . GLY A 1 292 ? 8.084 7.248 -10.322 1.00 98.81 292 GLY A CA 1
ATOM 2287 C C . GLY A 1 292 ? 9.394 7.039 -9.569 1.00 98.81 292 GLY A C 1
ATOM 2288 O O . GLY A 1 292 ? 10.362 6.461 -10.064 1.00 98.81 292 GLY A O 1
ATOM 2289 N N . THR A 1 293 ? 9.418 7.532 -8.331 1.00 98.88 293 THR A N 1
ATOM 2290 C CA . THR A 1 293 ? 10.611 7.497 -7.481 1.00 98.88 293 THR A CA 1
ATOM 2291 C C . THR A 1 293 ? 11.084 6.064 -7.258 1.00 98.88 293 THR A C 1
ATOM 2293 O O . THR A 1 293 ? 10.268 5.187 -6.966 1.00 98.88 293 THR A O 1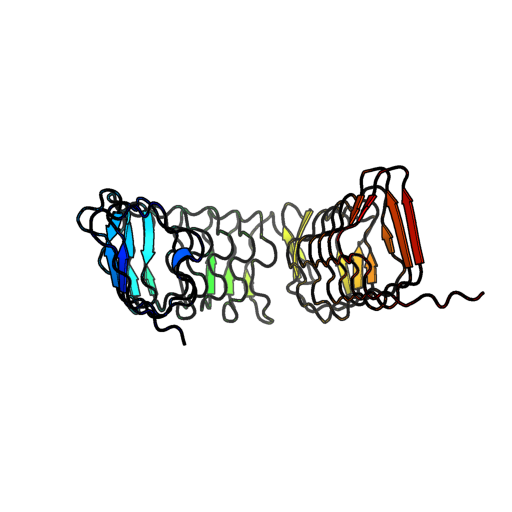
ATOM 2296 N N . SER A 1 294 ? 12.388 5.815 -7.394 1.00 98.81 294 SER A N 1
ATOM 2297 C CA . SER A 1 294 ? 13.000 4.479 -7.278 1.00 98.81 294 SER A CA 1
ATOM 2298 C C . SER A 1 294 ? 12.378 3.382 -8.163 1.00 98.81 294 SER A C 1
ATOM 2300 O O . SER A 1 294 ? 12.571 2.200 -7.877 1.00 98.81 294 SER A O 1
ATOM 2302 N N . ALA A 1 295 ? 11.627 3.722 -9.221 1.00 98.88 295 ALA A N 1
ATOM 2303 C CA . ALA A 1 295 ? 10.857 2.754 -10.011 1.00 98.88 295 ALA A CA 1
ATOM 2304 C C . ALA A 1 295 ? 11.676 1.554 -10.515 1.00 98.88 295 ALA A C 1
ATOM 2306 O O . ALA A 1 295 ? 11.163 0.447 -10.498 1.00 98.88 295 ALA A O 1
ATOM 2307 N N . PHE A 1 296 ? 12.932 1.753 -10.901 1.00 98.88 296 PHE A N 1
ATOM 2308 C CA . PHE A 1 296 ? 13.884 0.744 -11.378 1.00 98.88 296 PHE A CA 1
ATOM 2309 C C . PHE A 1 296 ? 15.174 0.724 -10.547 1.00 98.88 296 PHE A C 1
ATOM 2311 O O . PHE A 1 296 ? 16.214 0.269 -11.020 1.00 98.88 296 PHE A O 1
ATOM 2318 N N . GLU A 1 297 ? 15.144 1.222 -9.308 1.00 98.81 297 GLU A N 1
ATOM 2319 C CA . GLU A 1 297 ? 16.339 1.251 -8.465 1.00 98.81 297 GLU A CA 1
ATOM 2320 C C . GLU A 1 297 ? 16.938 -0.161 -8.315 1.00 98.81 297 GLU A C 1
ATOM 2322 O O . GLU A 1 297 ? 16.239 -1.111 -7.958 1.00 98.81 297 GLU A O 1
ATOM 2327 N N . ASN A 1 298 ? 18.244 -0.292 -8.566 1.00 98.62 298 ASN A N 1
ATOM 2328 C CA . ASN A 1 298 ? 19.003 -1.550 -8.576 1.00 98.62 298 ASN A CA 1
ATOM 2329 C C . ASN A 1 298 ? 18.625 -2.569 -9.676 1.00 98.62 298 ASN A C 1
ATOM 2331 O O . ASN A 1 298 ? 19.085 -3.711 -9.601 1.00 98.62 298 ASN A O 1
ATOM 2335 N N . ALA A 1 299 ? 17.843 -2.199 -10.697 1.00 98.50 299 ALA A N 1
ATOM 2336 C CA . ALA A 1 299 ? 17.687 -3.030 -11.895 1.00 98.50 299 ALA A CA 1
ATOM 2337 C C . ALA A 1 299 ? 18.997 -3.089 -12.711 1.00 98.50 299 ALA A C 1
ATOM 2339 O O . ALA A 1 299 ? 19.890 -2.259 -12.548 1.00 98.50 299 ALA A O 1
ATOM 2340 N N . ILE A 1 300 ? 19.136 -4.065 -13.612 1.00 96.81 300 ILE A N 1
ATOM 2341 C CA . ILE A 1 300 ? 20.352 -4.260 -14.429 1.00 96.81 300 ILE A CA 1
ATOM 2342 C C . ILE A 1 300 ? 20.080 -4.104 -15.927 1.00 96.81 300 ILE A C 1
ATOM 2344 O O . ILE A 1 300 ? 20.644 -4.840 -16.741 1.00 96.81 300 ILE A O 1
ATOM 2348 N N . LEU A 1 301 ? 19.224 -3.139 -16.278 1.00 97.94 301 LEU A N 1
ATOM 2349 C CA . LEU A 1 301 ? 18.864 -2.809 -17.658 1.00 97.94 301 LEU A CA 1
ATOM 2350 C C . LEU A 1 301 ? 20.126 -2.678 -18.518 1.00 97.94 301 LEU A C 1
ATOM 2352 O O . LEU A 1 301 ? 21.007 -1.887 -18.190 1.00 97.94 301 LEU A O 1
ATOM 2356 N N . ASN A 1 302 ? 20.235 -3.489 -19.571 1.00 96.69 302 ASN A N 1
ATOM 2357 C CA . ASN A 1 302 ? 21.472 -3.655 -20.349 1.00 96.69 302 ASN A CA 1
ATOM 2358 C C . ASN A 1 302 ? 21.338 -3.255 -21.826 1.00 96.69 302 ASN A C 1
ATOM 2360 O O . ASN A 1 302 ? 22.219 -3.552 -22.629 1.00 96.69 302 ASN A O 1
ATOM 2364 N N . SER A 1 303 ? 20.222 -2.622 -22.178 1.00 95.81 303 SER A N 1
ATOM 2365 C CA . SER A 1 303 ? 19.913 -2.144 -23.524 1.00 95.81 303 SER A CA 1
ATOM 2366 C C . SER A 1 303 ? 19.877 -0.621 -23.540 1.00 95.81 303 SER A 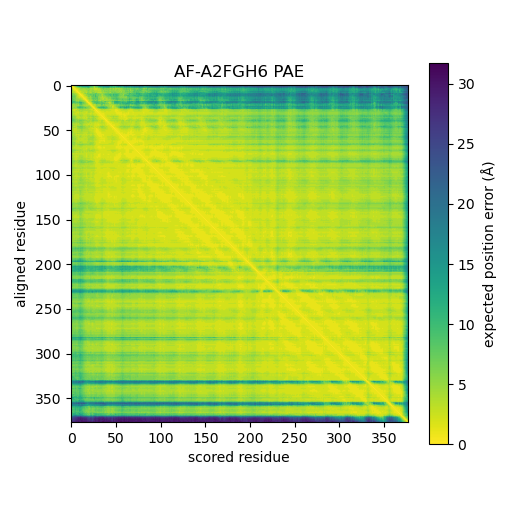C 1
ATOM 2368 O O . SER A 1 303 ? 19.639 0.003 -22.504 1.00 95.81 303 SER A O 1
ATOM 2370 N N . GLU A 1 304 ? 20.110 -0.035 -24.712 1.00 95.94 304 GLU A N 1
ATOM 2371 C CA . GLU A 1 304 ? 19.902 1.397 -24.931 1.00 95.94 304 GLU A CA 1
ATOM 2372 C C . GLU A 1 304 ? 18.458 1.780 -24.594 1.00 95.94 304 GLU A C 1
ATOM 2374 O O . GLU A 1 304 ? 17.526 1.020 -24.873 1.00 95.94 304 GLU A O 1
ATOM 2379 N N . ILE A 1 305 ? 18.273 2.954 -23.988 1.00 96.50 305 ILE A N 1
ATOM 2380 C CA . ILE A 1 305 ? 16.943 3.451 -23.630 1.00 96.50 305 ILE A CA 1
ATOM 2381 C C . ILE A 1 305 ? 16.644 4.704 -24.444 1.00 96.50 305 ILE A C 1
ATOM 2383 O O . ILE A 1 305 ? 17.295 5.734 -24.286 1.00 96.50 305 ILE A O 1
ATOM 2387 N N . ALA A 1 306 ? 15.626 4.617 -25.294 1.00 95.62 306 ALA A N 1
ATOM 2388 C CA . ALA A 1 306 ? 15.060 5.761 -25.992 1.00 95.62 306 ALA A CA 1
ATOM 2389 C C . ALA A 1 306 ? 13.715 6.118 -25.358 1.00 95.62 306 ALA A C 1
ATOM 2391 O O . ALA A 1 306 ? 12.741 5.376 -25.492 1.00 95.62 306 ALA A O 1
ATOM 2392 N N . PHE A 1 307 ? 13.669 7.237 -24.638 1.00 96.12 307 PHE A N 1
ATOM 2393 C CA . PHE A 1 307 ? 12.434 7.754 -24.065 1.00 96.12 307 PHE A CA 1
ATOM 2394 C C . PHE A 1 307 ? 11.654 8.578 -25.106 1.00 96.12 307 PHE A C 1
ATOM 2396 O O . PHE A 1 307 ? 12.256 9.426 -25.779 1.00 96.12 307 PHE A O 1
ATOM 2403 N N . PRO A 1 308 ? 10.334 8.340 -25.250 1.00 94.81 308 PRO A N 1
ATOM 2404 C CA . PRO A 1 308 ? 9.504 8.975 -26.272 1.00 94.81 308 PRO A CA 1
ATOM 2405 C C . PRO A 1 308 ? 9.074 10.399 -25.896 1.00 94.81 308 PRO A C 1
ATOM 2407 O O . PRO A 1 308 ? 9.130 10.796 -24.732 1.00 94.81 308 PRO A O 1
ATOM 2410 N N . ALA A 1 309 ? 8.530 11.112 -26.892 1.00 93.94 309 ALA A N 1
ATOM 2411 C CA . ALA A 1 309 ? 8.054 12.501 -26.805 1.00 93.94 309 ALA A CA 1
ATOM 2412 C C . ALA A 1 309 ? 7.013 12.769 -25.713 1.00 93.94 309 ALA A C 1
ATOM 2414 O O . ALA A 1 309 ? 6.848 13.912 -25.292 1.00 93.94 309 ALA A O 1
ATOM 2415 N N . THR A 1 310 ? 6.320 11.723 -25.266 1.00 95.75 310 THR A N 1
ATOM 2416 C CA . THR A 1 310 ? 5.275 11.778 -24.242 1.00 95.75 310 THR A CA 1
ATOM 2417 C C . THR A 1 310 ? 5.817 11.866 -22.817 1.00 95.75 310 THR A C 1
ATOM 2419 O O . THR A 1 310 ? 5.057 12.208 -21.910 1.00 95.75 310 THR A O 1
ATOM 2422 N N . LEU A 1 311 ? 7.096 11.543 -22.593 1.00 96.81 311 LEU A N 1
ATOM 2423 C CA . LEU A 1 311 ? 7.678 11.516 -21.256 1.00 96.81 311 LEU A CA 1
ATOM 2424 C C . LEU A 1 311 ? 7.833 12.943 -20.716 1.00 96.81 311 LEU A C 1
ATOM 2426 O O . LEU A 1 311 ? 8.580 13.750 -21.264 1.00 96.81 311 LEU A O 1
ATOM 2430 N N . THR A 1 312 ? 7.177 13.234 -19.594 1.00 96.56 312 THR A N 1
ATOM 2431 C CA . THR A 1 312 ? 7.248 14.547 -18.930 1.00 96.56 312 THR A CA 1
ATOM 2432 C C . THR A 1 312 ? 8.060 14.510 -17.641 1.00 96.56 312 THR A C 1
ATOM 2434 O O . THR A 1 312 ? 8.570 15.547 -17.210 1.00 96.56 312 THR A O 1
ATOM 2437 N N . LYS A 1 313 ? 8.211 13.335 -17.008 1.00 98.06 313 LYS A N 1
ATOM 2438 C CA . LYS A 1 313 ? 8.850 13.247 -15.691 1.00 98.06 313 LYS A CA 1
ATOM 2439 C C . LYS A 1 313 ? 9.545 11.917 -15.399 1.00 98.06 313 LYS A C 1
ATOM 2441 O O . LYS A 1 313 ? 8.954 10.843 -15.511 1.00 98.06 313 LYS A O 1
ATOM 2446 N N . ILE A 1 314 ? 10.778 12.012 -14.905 1.00 98.69 314 ILE A N 1
ATOM 2447 C CA . ILE A 1 314 ? 11.518 10.944 -14.227 1.00 98.69 314 ILE A CA 1
ATOM 2448 C C . ILE A 1 314 ? 11.803 11.414 -12.804 1.00 98.69 314 ILE A C 1
ATOM 2450 O O . ILE A 1 314 ? 12.487 12.413 -12.592 1.00 98.69 314 ILE A O 1
ATOM 2454 N N . SER A 1 315 ? 11.254 10.706 -11.825 1.00 98.75 315 SER A N 1
ATOM 2455 C CA . SER A 1 315 ? 11.315 11.103 -10.419 1.00 98.75 315 SER A CA 1
ATOM 2456 C C . SER A 1 315 ? 12.625 10.698 -9.734 1.00 98.75 315 SER A C 1
ATOM 2458 O O . SER A 1 315 ? 13.484 10.036 -10.321 1.00 98.75 315 SER A O 1
ATOM 2460 N N . ASN A 1 316 ? 12.762 11.099 -8.465 1.00 98.88 316 ASN A N 1
ATOM 2461 C CA . ASN A 1 316 ? 13.964 10.875 -7.665 1.00 98.88 316 ASN A CA 1
ATOM 2462 C C . ASN A 1 316 ? 14.407 9.410 -7.713 1.00 98.88 316 ASN A C 1
ATOM 2464 O O . ASN A 1 316 ? 13.566 8.514 -7.639 1.00 98.88 316 ASN A O 1
ATOM 2468 N N . THR A 1 317 ? 15.711 9.163 -7.841 1.00 98.75 317 THR A N 1
ATOM 2469 C CA . THR A 1 317 ? 16.313 7.813 -7.780 1.00 98.75 317 THR A CA 1
ATOM 2470 C C . THR A 1 317 ? 15.718 6.761 -8.730 1.00 98.75 317 THR A C 1
ATOM 2472 O O . THR A 1 317 ? 16.006 5.576 -8.562 1.00 98.75 317 THR A O 1
ATOM 2475 N N . ALA A 1 318 ? 14.920 7.149 -9.736 1.00 98.88 318 ALA A N 1
ATOM 2476 C CA . ALA A 1 318 ? 14.134 6.230 -10.566 1.00 98.88 318 ALA A CA 1
ATOM 2477 C C . ALA A 1 318 ? 14.956 5.089 -11.182 1.00 98.88 318 ALA A C 1
ATOM 2479 O O . ALA A 1 318 ? 14.489 3.960 -11.204 1.00 98.88 318 ALA A O 1
ATOM 2480 N N . PHE A 1 319 ? 16.181 5.361 -11.617 1.00 98.81 319 PHE A N 1
ATOM 2481 C CA . PHE A 1 319 ? 17.129 4.411 -12.200 1.00 98.81 319 PHE A CA 1
ATOM 2482 C C . PHE A 1 319 ? 18.423 4.305 -11.385 1.00 98.81 319 PHE A C 1
ATOM 2484 O O . PHE A 1 319 ? 19.436 3.823 -11.893 1.00 98.81 319 PHE A O 1
ATOM 2491 N N . LYS A 1 320 ? 18.427 4.737 -10.118 1.00 98.69 320 LYS A N 1
ATOM 2492 C CA . LYS A 1 320 ? 19.628 4.680 -9.276 1.00 98.69 320 LYS A CA 1
ATOM 2493 C C . LYS A 1 320 ? 20.206 3.261 -9.255 1.00 98.69 320 LYS A C 1
ATOM 2495 O O . LYS A 1 320 ? 19.480 2.279 -9.099 1.00 98.69 320 LYS A O 1
ATOM 2500 N N . ASN A 1 321 ? 21.524 3.154 -9.417 1.00 98.44 321 ASN A N 1
ATOM 2501 C CA . ASN A 1 321 ? 22.266 1.895 -9.526 1.00 98.44 321 ASN A CA 1
ATOM 2502 C C . ASN A 1 321 ? 21.876 0.998 -10.727 1.00 98.44 321 ASN A C 1
ATOM 2504 O O . ASN A 1 321 ? 22.183 -0.197 -10.700 1.00 98.44 321 ASN A O 1
ATOM 2508 N N . CYS A 1 322 ? 21.275 1.535 -11.798 1.00 98.06 322 CYS A N 1
ATOM 2509 C CA . CYS A 1 322 ? 21.114 0.815 -13.067 1.00 98.06 322 CYS A CA 1
ATOM 2510 C C . CYS A 1 322 ? 22.448 0.710 -13.822 1.00 98.06 322 CYS A C 1
ATOM 2512 O O . CYS A 1 322 ? 22.725 1.409 -14.796 1.00 98.06 322 CYS A O 1
ATOM 2514 N N . LYS A 1 323 ? 23.317 -0.180 -13.341 1.00 95.75 323 LYS A N 1
ATOM 2515 C CA . LYS A 1 323 ? 24.750 -0.209 -13.680 1.00 95.75 323 LYS A CA 1
ATOM 2516 C C . LYS A 1 323 ? 25.094 -0.674 -15.094 1.00 95.75 323 LYS A C 1
ATOM 2518 O O . LYS A 1 323 ? 26.277 -0.692 -15.402 1.00 95.75 323 LYS A O 1
ATOM 2523 N N . LYS A 1 324 ? 24.128 -1.092 -15.919 1.00 97.50 324 LYS A N 1
ATOM 2524 C CA . LYS A 1 324 ? 24.383 -1.689 -17.243 1.00 97.50 324 LYS A CA 1
ATOM 2525 C C . LYS A 1 324 ? 23.797 -0.912 -18.423 1.00 97.50 324 LYS A C 1
ATOM 2527 O O . LYS A 1 324 ? 24.016 -1.344 -19.550 1.00 97.50 324 LYS A O 1
ATOM 2532 N N . ILE A 1 325 ? 23.112 0.212 -18.191 1.00 97.31 325 ILE A N 1
ATOM 2533 C CA . ILE A 1 325 ? 22.528 1.012 -19.276 1.00 97.31 325 ILE A CA 1
ATOM 2534 C C . ILE A 1 325 ? 23.683 1.596 -20.108 1.00 97.31 325 ILE A C 1
ATOM 2536 O O . ILE A 1 325 ? 24.502 2.310 -19.532 1.00 97.31 325 ILE A O 1
ATOM 2540 N N . PRO A 1 326 ? 23.791 1.298 -21.415 1.00 96.00 326 PRO A N 1
ATOM 2541 C CA . PRO A 1 326 ? 24.889 1.782 -22.252 1.00 96.00 326 PRO A CA 1
ATOM 2542 C C . PRO A 1 326 ? 24.696 3.236 -22.713 1.00 96.00 326 PRO A C 1
ATOM 2544 O O . PRO A 1 326 ? 25.632 4.035 -22.666 1.00 96.00 326 PRO A O 1
ATOM 2547 N N . SER A 1 327 ? 23.487 3.610 -23.132 1.00 95.94 327 SER A N 1
ATOM 2548 C CA . SER A 1 327 ? 23.167 4.950 -23.631 1.00 95.94 327 SER A CA 1
ATOM 2549 C C . SER A 1 327 ? 21.701 5.298 -23.369 1.00 95.94 327 SER A C 1
ATOM 2551 O O . SER A 1 327 ? 20.852 4.409 -23.232 1.00 95.94 327 SER A O 1
ATOM 2553 N N . ILE A 1 328 ? 21.412 6.598 -23.262 1.00 95.88 328 ILE A N 1
ATOM 2554 C CA . ILE A 1 328 ? 20.056 7.124 -23.075 1.00 95.88 328 ILE A CA 1
ATOM 2555 C C . ILE A 1 328 ? 19.793 8.231 -24.092 1.00 95.88 328 ILE A C 1
ATOM 2557 O O . ILE A 1 328 ? 20.639 9.098 -24.309 1.00 95.88 328 ILE A O 1
ATOM 2561 N N . SER A 1 329 ? 18.603 8.236 -24.685 1.00 95.38 329 SER A N 1
ATOM 2562 C CA . SER A 1 329 ? 18.109 9.363 -25.469 1.00 95.38 329 SER A CA 1
ATOM 2563 C C . SER A 1 329 ? 16.730 9.807 -24.997 1.00 95.38 329 SER A C 1
ATOM 2565 O O . SER A 1 329 ? 15.899 8.991 -24.595 1.00 95.38 329 SER A O 1
ATOM 2567 N N . PHE A 1 330 ? 16.497 11.113 -25.049 1.00 94.56 330 PHE A N 1
ATOM 2568 C CA . PHE A 1 330 ? 15.225 11.746 -24.734 1.00 94.56 330 PHE A CA 1
ATOM 2569 C C . PHE A 1 330 ? 14.736 12.469 -25.979 1.00 94.56 330 PHE A C 1
ATOM 2571 O O . PHE A 1 330 ? 15.309 13.486 -26.360 1.00 94.56 330 PHE A O 1
ATOM 2578 N N . SER A 1 331 ? 13.683 11.961 -26.609 1.00 90.19 331 SER A N 1
ATOM 2579 C CA . SER A 1 331 ? 12.905 12.754 -27.559 1.00 90.19 331 SER A CA 1
ATOM 2580 C C . SER A 1 331 ? 11.791 13.380 -26.739 1.00 90.19 331 SER A C 1
ATOM 2582 O O . SER A 1 331 ? 10.979 12.621 -26.245 1.00 90.19 331 SER A O 1
ATOM 2584 N N . SER A 1 332 ? 11.761 14.693 -26.504 1.00 77.88 332 SER A N 1
ATOM 2585 C CA . SER A 1 332 ? 10.662 15.336 -25.755 1.00 77.88 332 SER A CA 1
ATOM 2586 C C . SER A 1 332 ? 10.130 16.535 -26.521 1.00 77.88 332 SER A C 1
ATOM 2588 O O . SER A 1 332 ? 10.907 17.395 -26.935 1.00 77.88 332 SER A O 1
ATOM 2590 N N . SER A 1 333 ? 8.807 16.597 -26.684 1.00 78.12 333 SER A N 1
ATOM 2591 C CA . SER A 1 333 ? 8.092 17.751 -27.250 1.00 78.12 333 SER A CA 1
ATOM 2592 C C . SER A 1 333 ? 7.398 18.605 -26.181 1.00 78.12 333 SER A C 1
ATOM 2594 O O . SER A 1 333 ? 6.671 19.541 -26.505 1.00 78.12 333 SER A O 1
ATOM 2596 N N . SER A 1 334 ? 7.583 18.264 -24.903 1.00 84.88 334 SER A N 1
ATOM 2597 C CA . SER A 1 334 ? 7.031 18.961 -23.734 1.00 84.88 334 SER A CA 1
ATOM 2598 C C . SER A 1 334 ? 8.120 19.224 -22.694 1.00 84.88 334 SER A C 1
ATOM 2600 O O . SER A 1 334 ? 9.232 18.708 -22.813 1.00 84.88 334 SER A O 1
ATOM 2602 N N . SER A 1 335 ? 7.840 20.045 -21.678 1.00 90.88 335 SER A N 1
ATOM 2603 C CA . SER A 1 335 ? 8.796 20.246 -20.581 1.00 90.88 335 SER A CA 1
ATOM 2604 C C . SER A 1 335 ? 9.099 18.908 -19.894 1.00 90.88 335 SER A C 1
ATOM 2606 O O . SER A 1 335 ? 8.174 18.197 -19.493 1.00 90.88 335 SER A O 1
ATOM 2608 N N . LEU A 1 336 ? 10.385 18.556 -19.808 1.00 95.12 336 LEU A N 1
ATOM 2609 C CA . LEU A 1 336 ? 10.868 17.307 -19.215 1.00 95.12 336 LEU A CA 1
ATOM 2610 C C . LEU A 1 336 ? 11.535 17.595 -17.868 1.00 95.12 336 LEU A C 1
ATOM 2612 O O . LEU A 1 336 ? 12.478 18.380 -17.791 1.00 95.12 336 LEU A O 1
ATOM 2616 N N . GLN A 1 337 ? 11.086 16.920 -16.813 1.00 97.25 337 GLN A N 1
ATOM 2617 C CA . GLN A 1 337 ? 11.692 16.993 -15.482 1.00 97.25 337 GLN A CA 1
ATOM 2618 C C . GLN A 1 337 ? 12.420 15.689 -15.151 1.00 97.25 337 GLN A C 1
ATOM 2620 O O . GLN A 1 337 ? 11.796 14.633 -15.052 1.00 97.25 337 GLN A O 1
ATOM 2625 N N . ILE A 1 338 ? 13.730 15.758 -14.929 1.00 98.06 338 ILE A N 1
ATOM 2626 C CA . ILE A 1 338 ? 14.536 14.646 -14.414 1.00 98.06 338 ILE A CA 1
ATOM 2627 C C . ILE A 1 338 ? 14.987 15.036 -13.010 1.00 98.06 338 ILE A C 1
ATOM 2629 O O . ILE A 1 338 ? 15.826 15.918 -12.866 1.00 98.06 338 ILE A O 1
ATOM 2633 N N . LEU A 1 339 ? 14.411 14.421 -11.978 1.00 98.56 339 LEU A N 1
ATOM 2634 C CA . LEU A 1 339 ? 14.609 14.841 -10.589 1.00 98.56 339 LEU A CA 1
ATOM 2635 C C . LEU A 1 339 ? 15.877 14.241 -9.945 1.00 98.56 339 LEU A C 1
ATOM 2637 O O . LEU A 1 339 ? 16.702 13.596 -10.599 1.00 98.56 339 LEU A O 1
ATOM 2641 N N . ASP A 1 340 ? 16.053 14.493 -8.648 1.00 98.62 340 ASP A N 1
ATOM 2642 C CA . ASP A 1 340 ? 17.297 14.262 -7.915 1.00 98.62 340 ASP A CA 1
ATOM 2643 C C . ASP A 1 340 ? 17.760 12.798 -7.971 1.00 98.62 340 ASP A C 1
ATOM 2645 O O . ASP A 1 340 ? 16.987 11.856 -7.765 1.00 98.62 340 ASP A O 1
ATOM 2649 N N . SER A 1 341 ? 19.052 12.586 -8.231 1.00 98.44 341 SER A N 1
ATOM 2650 C CA . SER A 1 341 ? 19.670 11.253 -8.297 1.00 98.44 341 SER A CA 1
ATOM 2651 C C . SER A 1 341 ? 18.994 10.252 -9.254 1.00 98.44 341 SER A C 1
ATOM 2653 O O . SER A 1 341 ? 19.219 9.047 -9.120 1.00 98.44 341 SER A O 1
ATOM 2655 N N . ALA A 1 342 ? 18.176 10.702 -10.219 1.00 98.62 342 ALA A N 1
ATOM 2656 C CA . ALA A 1 342 ? 17.398 9.827 -11.103 1.00 98.62 342 ALA A CA 1
ATOM 2657 C C . ALA A 1 342 ? 18.229 8.712 -11.762 1.00 98.62 342 ALA A C 1
ATOM 2659 O O . ALA A 1 342 ? 17.767 7.579 -11.805 1.00 98.62 342 ALA A O 1
ATOM 2660 N N . PHE A 1 343 ? 19.457 8.997 -12.198 1.00 98.44 343 PHE A N 1
ATOM 2661 C CA . PHE A 1 343 ? 20.406 8.050 -12.797 1.00 98.44 343 PHE A CA 1
ATOM 2662 C C . PHE A 1 343 ? 21.732 7.966 -12.015 1.00 98.44 343 PHE A C 1
ATOM 2664 O O . PHE A 1 343 ? 22.775 7.627 -12.580 1.00 98.44 343 PHE A O 1
ATOM 2671 N N . GLU A 1 344 ? 21.719 8.245 -10.707 1.00 98.19 344 GLU A N 1
ATOM 2672 C CA . GLU A 1 344 ? 22.906 8.111 -9.849 1.00 98.19 344 GLU A CA 1
ATOM 2673 C C . GLU A 1 344 ? 23.504 6.691 -9.945 1.00 98.19 344 GLU A C 1
ATOM 2675 O O . GLU A 1 344 ? 22.783 5.689 -9.883 1.00 98.19 344 GLU A O 1
ATOM 2680 N N . ASN A 1 345 ? 24.834 6.589 -10.057 1.00 97.38 345 ASN A N 1
ATOM 2681 C CA . ASN A 1 345 ? 25.584 5.325 -10.151 1.00 97.38 345 ASN A CA 1
ATOM 2682 C C . ASN A 1 345 ? 25.211 4.443 -11.364 1.00 97.38 345 ASN A C 1
ATOM 2684 O O . ASN A 1 345 ? 25.395 3.219 -11.329 1.00 97.38 345 ASN A O 1
ATOM 2688 N N . CYS A 1 346 ? 24.717 5.031 -12.457 1.00 97.31 346 CYS A N 1
ATOM 2689 C CA . CYS A 1 346 ? 24.551 4.337 -13.740 1.00 97.31 346 CYS A CA 1
ATOM 2690 C C . CYS A 1 346 ? 25.888 4.255 -14.501 1.00 97.31 346 CYS A C 1
ATOM 2692 O O . CYS A 1 346 ? 26.082 4.849 -15.559 1.00 97.31 346 CYS A O 1
ATOM 2694 N N . ILE A 1 347 ? 26.835 3.501 -13.942 1.00 95.81 347 ILE A N 1
ATOM 2695 C CA . ILE A 1 347 ? 28.259 3.483 -14.330 1.00 95.81 347 ILE A CA 1
ATOM 2696 C C . ILE A 1 347 ? 28.575 2.991 -15.755 1.00 95.81 347 ILE A C 1
ATOM 2698 O O . ILE A 1 347 ? 29.737 3.018 -16.148 1.00 95.81 347 ILE A O 1
ATOM 2702 N N . SER A 1 348 ? 27.599 2.484 -16.510 1.00 96.44 348 SER A N 1
ATOM 2703 C CA . SER A 1 348 ? 27.794 2.033 -17.897 1.00 96.44 348 SER A CA 1
ATOM 2704 C C . SER A 1 348 ? 27.363 3.057 -18.937 1.00 96.44 348 SER A C 1
ATOM 2706 O O . SER A 1 348 ? 27.690 2.857 -20.104 1.00 96.44 348 SER A O 1
ATOM 2708 N N . ILE A 1 349 ? 26.681 4.135 -18.536 1.00 95.56 349 ILE A N 1
ATOM 2709 C CA . ILE A 1 349 ? 26.200 5.140 -19.482 1.00 95.56 349 ILE A CA 1
ATOM 2710 C C . ILE A 1 349 ? 27.407 5.871 -20.064 1.00 95.56 349 ILE A C 1
ATOM 2712 O O . ILE A 1 349 ? 28.170 6.502 -19.330 1.00 95.56 349 ILE A O 1
ATOM 2716 N N . THR A 1 350 ? 27.563 5.791 -21.384 1.00 93.25 350 THR A N 1
ATOM 2717 C CA . THR A 1 350 ? 28.607 6.502 -22.137 1.00 93.25 350 THR A CA 1
ATOM 2718 C C . THR A 1 350 ? 28.051 7.592 -23.045 1.00 93.25 350 THR A C 1
ATOM 2720 O O . THR A 1 350 ? 28.826 8.313 -23.655 1.00 93.25 350 THR A O 1
ATOM 2723 N N . SER A 1 351 ? 26.731 7.706 -23.192 1.00 93.94 351 SER A N 1
ATOM 2724 C CA . SER A 1 351 ? 26.103 8.746 -24.010 1.00 93.94 351 SER A CA 1
ATOM 2725 C C . SER A 1 351 ? 24.714 9.086 -23.485 1.00 93.94 351 SER A C 1
ATOM 2727 O O . SER A 1 351 ? 23.935 8.187 -23.157 1.00 93.94 351 SER A O 1
ATOM 2729 N N . ILE A 1 352 ? 24.418 10.384 -23.415 1.00 94.75 352 ILE A N 1
ATOM 2730 C CA . ILE A 1 352 ? 23.097 10.924 -23.096 1.00 94.75 352 ILE A CA 1
ATOM 2731 C C . ILE A 1 352 ? 22.763 11.958 -24.167 1.00 94.75 352 ILE A C 1
ATOM 2733 O O . ILE A 1 352 ? 23.495 12.933 -24.332 1.00 94.75 352 ILE A O 1
ATOM 2737 N N . ILE A 1 353 ? 21.670 11.741 -24.894 1.00 94.00 353 ILE A N 1
ATOM 2738 C CA . ILE A 1 353 ? 21.252 12.600 -26.005 1.00 94.00 353 ILE A CA 1
ATOM 2739 C C . ILE A 1 353 ? 19.907 13.239 -25.668 1.00 94.00 353 ILE A C 1
ATOM 2741 O O . ILE A 1 353 ? 18.935 12.543 -25.384 1.00 94.00 353 ILE A O 1
ATOM 2745 N N . PHE A 1 354 ? 19.836 14.564 -25.755 1.00 92.69 354 PHE A N 1
ATOM 2746 C CA . PHE A 1 354 ? 18.587 15.313 -25.653 1.00 92.69 354 PHE A CA 1
ATOM 2747 C C . PHE A 1 354 ? 18.175 15.787 -27.047 1.00 92.69 354 PHE A C 1
ATOM 2749 O O . PHE A 1 354 ? 18.821 16.648 -27.640 1.00 92.69 354 PHE A O 1
ATOM 2756 N N . ILE A 1 355 ? 17.102 15.203 -27.570 1.00 89.25 355 ILE A N 1
ATOM 2757 C CA . ILE A 1 355 ? 16.418 15.600 -28.803 1.00 89.25 355 ILE A CA 1
ATOM 2758 C C . ILE A 1 355 ? 15.145 16.341 -28.375 1.00 89.25 355 ILE A C 1
ATOM 2760 O O . ILE A 1 355 ? 14.024 15.855 -28.532 1.00 89.25 355 ILE A O 1
ATOM 2764 N N . THR A 1 356 ? 15.325 17.491 -27.727 1.00 74.31 356 THR A N 1
ATOM 2765 C CA . THR A 1 356 ? 14.226 18.290 -27.175 1.00 74.31 356 THR A CA 1
ATOM 2766 C C . THR A 1 356 ? 14.207 19.674 -27.814 1.00 74.31 356 THR A C 1
ATOM 2768 O O . THR A 1 356 ? 15.251 20.268 -28.076 1.00 74.31 356 THR A O 1
ATOM 2771 N N . ASN A 1 357 ? 13.011 20.203 -28.072 1.00 71.81 357 ASN A N 1
ATOM 2772 C CA . ASN A 1 357 ? 12.797 21.601 -28.475 1.00 71.81 357 ASN A CA 1
ATOM 2773 C C . ASN A 1 357 ? 12.181 22.443 -27.340 1.00 71.81 357 ASN A C 1
ATOM 2775 O O . ASN A 1 357 ? 11.749 23.573 -27.559 1.00 71.81 357 ASN A O 1
ATOM 2779 N N . THR A 1 358 ? 12.138 21.875 -26.134 1.00 80.69 358 THR A N 1
ATOM 2780 C CA . THR A 1 358 ? 11.515 22.411 -24.922 1.00 80.69 358 THR A CA 1
ATOM 2781 C C . THR A 1 358 ? 12.484 22.390 -23.741 1.00 80.69 358 THR A C 1
ATOM 2783 O O . THR A 1 358 ? 13.512 21.705 -23.756 1.00 80.69 358 THR A O 1
ATOM 2786 N N . GLU A 1 359 ? 12.140 23.145 -22.694 1.00 87.75 359 GLU A N 1
ATOM 2787 C CA . GLU A 1 359 ? 12.911 23.207 -21.452 1.00 87.75 359 GLU A CA 1
ATOM 2788 C C . GLU A 1 359 ? 13.024 21.834 -20.775 1.00 87.75 359 GLU A C 1
ATOM 2790 O O . GLU A 1 359 ? 12.036 21.114 -20.608 1.00 87.75 359 GLU A O 1
ATOM 2795 N N . THR A 1 360 ? 14.242 21.499 -20.343 1.00 92.50 360 THR A N 1
ATOM 2796 C CA . THR A 1 360 ? 14.534 20.318 -19.524 1.00 92.50 360 THR A CA 1
ATOM 2797 C C . THR A 1 360 ? 15.076 20.766 -18.171 1.00 92.50 360 THR A C 1
ATOM 2799 O O . THR A 1 360 ? 16.078 21.477 -18.107 1.00 92.50 360 THR A O 1
ATOM 2802 N N . THR A 1 361 ? 14.431 20.345 -17.084 1.00 95.38 361 THR A N 1
ATOM 2803 C CA . THR A 1 361 ? 14.891 20.597 -15.713 1.00 95.38 361 THR A CA 1
ATOM 2804 C C . THR A 1 361 ? 15.643 19.381 -15.190 1.00 95.38 361 THR A C 1
ATOM 2806 O O . THR A 1 361 ? 15.107 18.273 -15.184 1.00 95.38 361 THR A O 1
ATOM 2809 N N . LEU A 1 362 ? 16.873 19.601 -14.724 1.00 96.50 362 LEU A N 1
ATOM 2810 C CA . LEU A 1 362 ? 17.726 18.575 -14.130 1.00 96.50 362 LEU A CA 1
ATOM 2811 C C . LEU A 1 362 ? 17.867 18.814 -12.623 1.00 96.50 362 LEU A C 1
ATOM 2813 O O . LEU A 1 362 ? 18.302 19.881 -12.194 1.00 96.50 362 LEU A O 1
ATOM 2817 N N . GLY A 1 363 ? 17.502 17.810 -11.833 1.00 97.19 363 GLY A N 1
ATOM 2818 C CA . GLY A 1 363 ? 17.643 17.788 -10.385 1.00 97.19 363 GLY A CA 1
ATOM 2819 C C . GLY A 1 363 ? 19.082 17.546 -9.934 1.00 97.19 363 GLY A C 1
ATOM 2820 O O . GLY A 1 363 ? 19.974 17.177 -10.709 1.00 97.19 363 GLY A O 1
ATOM 2821 N N . SER A 1 364 ? 19.299 17.717 -8.636 1.00 97.75 364 SER A N 1
ATOM 2822 C CA . SER A 1 364 ? 20.593 17.549 -7.984 1.00 97.75 364 SER A CA 1
ATOM 2823 C C . SER A 1 364 ? 21.119 16.129 -8.180 1.00 97.75 364 SER A C 1
ATOM 2825 O O . SER A 1 364 ? 20.423 15.149 -7.925 1.00 97.75 364 SER A O 1
ATOM 2827 N N . SER A 1 365 ? 22.375 15.998 -8.614 1.00 96.50 365 SER A N 1
ATOM 2828 C CA . SER A 1 365 ? 23.045 14.699 -8.789 1.00 96.50 365 SER A CA 1
ATOM 2829 C C . SER A 1 365 ? 22.321 13.704 -9.713 1.00 96.50 365 SER A C 1
ATOM 2831 O O . SER A 1 365 ? 22.613 12.511 -9.658 1.00 96.50 365 SER A O 1
ATOM 2833 N N . CYS A 1 366 ? 21.403 14.153 -10.582 1.00 96.31 366 CYS A N 1
ATOM 2834 C CA . CYS A 1 366 ? 20.610 13.256 -11.433 1.00 96.31 366 CYS A CA 1
ATOM 2835 C C . CYS A 1 366 ? 21.458 12.347 -12.341 1.00 96.31 366 CYS A C 1
ATOM 2837 O O . CYS A 1 366 ? 21.024 11.244 -12.643 1.00 96.31 366 CYS A O 1
ATOM 2839 N N . PHE A 1 367 ? 22.678 12.759 -12.694 1.00 96.19 367 PHE A N 1
ATOM 2840 C CA . PHE A 1 367 ? 23.660 11.989 -13.465 1.00 96.19 367 PHE A CA 1
ATOM 2841 C C . PHE A 1 367 ? 25.012 11.878 -12.731 1.00 96.19 367 PHE A C 1
ATOM 2843 O O . PHE A 1 367 ? 26.074 11.993 -13.340 1.00 96.19 367 PHE A O 1
ATOM 2850 N N . SER A 1 368 ? 25.013 11.725 -11.404 1.00 94.62 368 SER A N 1
ATOM 2851 C CA . SER A 1 368 ? 26.262 11.556 -10.647 1.00 94.62 368 SER A CA 1
ATOM 2852 C C . SER A 1 368 ? 26.830 10.134 -10.767 1.00 94.62 368 SER A C 1
ATOM 2854 O O . SER A 1 368 ? 26.099 9.156 -10.948 1.00 94.62 368 SER A O 1
ATOM 2856 N N . ASN A 1 369 ? 28.158 10.014 -10.650 1.00 92.00 369 ASN A N 1
ATOM 2857 C CA . ASN A 1 369 ? 28.895 8.743 -10.712 1.00 92.00 369 ASN A CA 1
ATOM 2858 C C . ASN A 1 369 ? 28.651 7.931 -11.999 1.00 92.00 369 ASN A C 1
ATOM 2860 O O . ASN A 1 369 ? 28.612 6.698 -11.970 1.00 92.00 369 ASN A O 1
ATOM 2864 N N . LEU A 1 370 ? 28.495 8.613 -13.138 1.00 90.25 370 LEU A N 1
ATOM 2865 C CA . LEU A 1 370 ? 28.597 7.973 -14.450 1.00 90.25 370 LEU A CA 1
ATOM 2866 C C . LEU A 1 370 ? 30.056 7.614 -14.757 1.00 90.25 370 LEU A C 1
ATOM 2868 O O . LEU A 1 370 ? 30.987 8.110 -14.114 1.00 90.25 370 LEU A O 1
ATOM 2872 N N . LYS A 1 371 ? 30.273 6.750 -15.754 1.00 81.31 371 LYS A N 1
ATOM 2873 C CA . LYS A 1 371 ? 31.628 6.451 -16.224 1.00 81.31 371 LYS A CA 1
ATOM 2874 C C . LYS A 1 371 ? 32.298 7.747 -16.675 1.00 81.31 371 LYS A C 1
ATOM 2876 O O . LYS A 1 371 ? 31.766 8.444 -17.533 1.00 81.31 371 LYS A O 1
ATOM 2881 N N . LEU A 1 372 ? 33.474 8.051 -16.126 1.00 59.97 372 LEU A N 1
ATOM 2882 C CA . LEU A 1 372 ? 34.288 9.165 -16.605 1.00 59.97 372 LEU A CA 1
ATOM 2883 C C . LEU A 1 372 ? 34.605 8.949 -18.089 1.00 59.97 372 LEU A C 1
ATOM 2885 O O . LEU A 1 372 ? 35.192 7.927 -18.462 1.00 59.97 372 LEU A O 1
ATOM 2889 N N . PHE A 1 373 ? 34.239 9.919 -18.926 1.00 52.56 373 PHE A N 1
ATOM 2890 C CA . PHE A 1 373 ? 34.789 10.025 -20.267 1.00 52.56 373 PHE A CA 1
ATOM 2891 C C . PHE A 1 373 ? 36.305 10.182 -20.124 1.00 52.56 373 PHE A C 1
ATOM 2893 O O . PHE A 1 373 ? 36.781 11.167 -19.563 1.00 52.56 373 PHE A O 1
ATOM 2900 N N . LYS A 1 374 ? 37.086 9.223 -20.633 1.00 42.06 374 LYS A N 1
ATOM 2901 C CA . LYS A 1 374 ? 38.431 9.569 -21.090 1.00 42.06 374 LYS A CA 1
ATOM 2902 C C . LYS A 1 374 ? 38.210 10.417 -22.334 1.00 42.06 374 LYS A C 1
ATOM 2904 O O . LYS A 1 374 ? 37.898 9.869 -23.386 1.00 42.06 374 LYS A O 1
ATOM 2909 N N . THR A 1 375 ? 38.287 11.735 -22.200 1.00 34.12 375 THR A N 1
ATOM 2910 C CA . THR A 1 375 ? 38.473 12.611 -23.354 1.00 34.12 375 THR A CA 1
ATOM 2911 C C . THR A 1 375 ? 39.791 12.190 -23.999 1.00 34.12 375 THR A C 1
ATOM 2913 O O . THR A 1 375 ? 40.850 12.368 -23.401 1.00 34.12 375 THR A O 1
ATOM 2916 N N . SER A 1 376 ? 39.733 11.523 -25.150 1.00 36.00 376 SER A N 1
ATOM 2917 C CA . SER A 1 376 ? 40.886 11.462 -26.045 1.00 36.00 376 SER A CA 1
ATOM 2918 C C . SER A 1 376 ? 41.054 12.856 -26.645 1.00 36.00 376 SER A C 1
ATOM 2920 O O . SER A 1 376 ? 40.075 13.389 -27.170 1.00 36.00 376 SER A O 1
ATOM 2922 N N . GLU A 1 377 ? 42.249 13.422 -26.465 1.00 32.38 377 GLU A N 1
ATOM 2923 C CA . GLU A 1 377 ? 42.714 14.697 -27.036 1.00 32.38 377 GLU A CA 1
ATOM 2924 C C . GLU A 1 377 ? 42.509 14.799 -28.550 1.00 32.38 377 GLU A C 1
ATOM 2926 O O . GLU A 1 377 ? 42.596 13.749 -29.235 1.00 32.38 377 GLU A O 1
#

Nearest PDB structures (foldseek):
  4h09-assembly2_B  TM=5.218E-01  e=1.241E-09  Eubacterium ventriosum ATCC 27560
  4cp6-assembly1_A  TM=4.874E-01  e=3.213E-09  Streptococcus pneumoniae
  4fs7-assembly1_A  TM=4.432E-01  e=1.142E-08  Bacteroides ovatus ATCC 8483
  4fdw-assembly1_A  TM=4.288E-01  e=1.051E-07  Bacteroides ovatus ATCC 8483
  4fd0-assembly1_A  TM=4.206E-01  e=2.486E-07  Bacteroides caccae ATCC 43185

Foldseek 3Di:
DQPDAEDDDDAPDPPQALDACLPAQHQHQEYEAEQNYQAYALNSCANNQRHQFYHYDPNNQFWHDPRFWIAGPQLQETHAGGQPVDQEEERDQNHQEYEHNRNHNHCHCYYHDHLNHAYYYANSQQQQQNHADDDDRQRYAEQDHCVNDNYNYQEDEDHQNHQEYAAQVHENNANHAYYEDHQNHAYYAARNHYLYLRRDYHYNYPNWDQDPQRFIAHNNNQETRAGNHLDQEAEHEQNHQEYHACRCALSCRHQEYYYPDQHNHAYQEHCSQQNNQNHQYYDCGQRHAEQYASSNQNYQHAEEEEHHQNHAEQEHCRCAQNQRHQEYEYQHAEEHEQEHCSHHNNQNHPYYYYNYPDHYHYYHCVPHNYHDDPPDD

Secondary structure (DSSP, 8-state):
-----EE-PPTT-------TTTTTT---SEEEE-TT-----GGGGTT-----EEEE-TT-SSEEE-SSEEEETTSSEEEEE-TTS-SEEE--TT--EEPTTTTTT---SEEE--TT--EE-TTTTTT-TT-------TT--EE-TTTTTT---SEEE--TT--EE-TTTTTT-TT--EEE--TT--EE-TT-S---TT-EEE---SS-EE-TT-EEEETTTTEEEEE----SEEEE-TT--EE-TTTTTT-TT--EEEESSS----EE-TTTTTT-TT--EE---S---EE-TTTTTT----S-EEE-TT--EE-TTTTTT-TT--EEEEEESS-EEE-TTTTTT-TT--EEEEEESS-EEE-TTTTTTPPPP----

pLDDT: mean 93.57, std 8.97, range [32.38, 98.88]

InterPro domains:
  IPR026906 BspA-type LRR region [PF13306] (4-58)
  IPR026906 BspA-type LRR region [PF13306] (96-213)
  IPR026906 BspA-type LRR region [PF13306] (241-370)
  IPR032675 Leucine-rich repeat domain superfamily [G3DSA:3.80.10.10] (1-229)
  IPR032675 Leucine-rich repeat domain superfamily [G3DSA:3.80.10.10] (230-377)
  IPR053139 Putative surface bspA-like protein [PTHR45661] (9-369)

Radius of gyration: 24.17 Å; Cα contacts (8 Å, |Δi|>4): 1230; chains: 1; bounding box: 65×46×62 Å

Solvent-accessible surface area (backbone atoms only — not comparable to full-atom values): 17042 Å² total; per-residue (Å²): 129,65,78,54,38,67,54,78,69,62,91,86,52,81,57,64,68,50,50,83,48,75,44,50,60,31,43,29,34,38,41,47,44,53,47,52,36,66,62,64,41,21,41,17,44,32,68,22,58,52,14,36,35,28,42,50,38,90,77,21,82,37,42,38,47,79,46,30,32,36,23,38,67,85,38,36,34,39,29,31,38,32,10,39,52,44,55,58,51,72,54,60,67,65,22,34,31,42,30,36,10,18,34,31,35,16,50,30,42,40,61,47,59,34,68,56,23,44,43,55,24,38,26,19,32,22,38,14,54,51,23,38,55,64,67,67,35,62,59,25,41,53,46,29,42,27,19,36,18,36,16,30,28,37,46,46,65,48,40,63,54,24,32,35,41,30,40,23,21,29,22,67,14,85,54,43,35,39,40,38,51,23,52,54,29,38,40,54,22,23,30,22,59,44,90,52,99,72,57,44,75,47,77,66,29,86,38,42,49,69,51,99,64,36,37,36,24,18,60,76,55,28,26,38,16,30,55,65,52,79,63,39,71,45,77,40,65,21,72,26,32,34,37,25,34,32,17,38,49,57,40,51,59,26,33,32,43,44,52,81,50,80,35,45,30,27,38,38,26,43,24,18,33,18,44,12,55,41,26,30,42,73,70,65,46,68,42,30,29,38,41,20,38,26,19,32,18,40,14,35,36,58,52,72,43,73,44,35,48,51,34,36,37,37,26,39,28,18,32,19,43,19,46,37,25,41,32,39,35,38,35,24,79,43,60,29,38,39,27,38,26,19,35,20,41,18,44,36,32,78,46,78,45,80,57,53,89,45,62,70,48,78,33,64,54,23,71,33,64,43,47,78,78,79,78,77,131